Protein AF-A0A3A0FTQ7-F1 (afdb_monomer_lite)

pLDDT: mean 84.25, std 17.25, range [32.41, 97.94]

Foldseek 3Di:
DDPVVVVVVVVVVVVVVVVVVPPDDVVVVPPDPDDPPPDPPDPLEADPPCLLVFQSVLQVVLQVCCCVQFQEHEHEHEDEDDDDQQVVQAVVLVVDPDDTPFWYKYWYQYLHVLWIYIDIDPLLCQLQPPVNLCVLQIVQLSVCRVHSCSSVSNSRSSVLSSLSSLVCLLVVSGDGDPVSNVVSVLLLVLLVVLLVVCVVQDCAFALDDVSLVSNLLNCLSVVNDALPGNQADLLQSLLCVVPPDRNSLSSNQSSQSSVQPPWDWDDDDQKIWIGHPDDTPPHQIWIWGQDPSTTHTYVLVSCQQDDPPRQGLAQPPVPDRVCVVQPCVNVPHPDDDDLAADDPVPDRLVRLLVVLVPDQALVSLQVNLSNCCRRNNNLSSSLVSLVSSCVRVLQDLVSLCVSLSSCLSSVRNVVSLVSNVVVPQVCLLVNLVSCVSVVNPVSSVVSVVSNVVVVVVVVVVVVPPPDDPDD

Sequence (471 aa):
MSRRTIALAGALAGCAALLAWRAPDVATLLPRPAPPPPLAIESLVDDRDGALLVGRARIEDELRRFHRELGIAVHVVMGAGGDDPDARAAARLAETTSVADTGRALVLVDHGSRRVGFAATDAIRRAAPPAIVRDLLCDRAAPFVGEPLVGVAIASGLERLRDFLLEQAARGALALGERARSAVRDTVAGAARASAACAGAPSAAADDVESSVRAFACLLADGAATPDSDLFTDASRVHLARRPLLRFESRVRAAALEAARPWQVSVAGDRAAVGATRSVRELVPVLLVREHGAWRIDLVEMGKAFQRRGRFWKPIGAGGPYWLALGEEASRGTGAIDVTPVELWGEPLASAIERLERTETPAARARLAEILLRNAWLPGEALVRWEEALAMAPGDLGWAEAFADRAEIAGHPLLGAIALAPHGAPAMSRIASLFLAAGQIEPGIDFLRRANAWKKERSAERTALPSRPSI

Radius of gyration: 25.62 Å; chains: 1; bounding box: 61×77×80 Å

Structure (mmCIF, N/CA/C/O backbone):
data_AF-A0A3A0FTQ7-F1
#
_entry.id   AF-A0A3A0FTQ7-F1
#
loop_
_atom_site.group_PDB
_atom_site.id
_atom_site.type_symbol
_atom_site.label_atom_id
_atom_site.label_alt_id
_atom_site.label_comp_id
_atom_site.label_asym_id
_atom_site.label_entity_id
_atom_site.label_seq_id
_atom_site.pdbx_PDB_ins_code
_atom_site.Cartn_x
_atom_site.Cartn_y
_atom_site.Cartn_z
_atom_site.occupancy
_atom_site.B_iso_or_equiv
_atom_site.auth_seq_id
_atom_site.auth_comp_id
_atom_site.auth_asym_id
_atom_site.auth_atom_id
_atom_site.pdbx_PDB_model_num
ATOM 1 N N . MET A 1 1 ? 5.405 45.443 42.726 1.00 51.66 1 MET A N 1
ATOM 2 C CA . MET A 1 1 ? 6.311 44.695 41.819 1.00 51.66 1 MET A CA 1
ATOM 3 C C . MET A 1 1 ? 6.496 45.482 40.532 1.00 51.66 1 MET A C 1
ATOM 5 O O . MET A 1 1 ? 5.507 45.960 39.992 1.00 51.66 1 MET A O 1
ATOM 9 N N . SER A 1 2 ? 7.732 45.668 40.061 1.00 55.41 2 SER A N 1
ATOM 10 C CA . SER A 1 2 ? 7.983 46.443 38.836 1.00 55.41 2 SER A CA 1
ATOM 11 C C . SER A 1 2 ? 7.604 45.636 37.587 1.00 55.41 2 SER A C 1
ATOM 13 O O . SER A 1 2 ? 7.739 44.412 37.578 1.00 55.41 2 SER A O 1
ATOM 15 N N . ARG A 1 3 ? 7.193 46.308 36.501 1.00 49.84 3 ARG A N 1
ATOM 16 C CA . ARG A 1 3 ? 6.920 45.661 35.198 1.00 49.84 3 ARG A CA 1
ATOM 17 C C . ARG A 1 3 ? 8.112 44.840 34.680 1.00 49.84 3 ARG A C 1
ATOM 19 O O . ARG A 1 3 ? 7.912 43.832 34.013 1.00 49.84 3 ARG A O 1
ATOM 26 N N . ARG A 1 4 ? 9.344 45.212 35.055 1.00 51.78 4 ARG A N 1
ATOM 27 C CA . ARG A 1 4 ? 10.563 44.447 34.740 1.00 51.78 4 ARG A CA 1
ATOM 28 C C . ARG A 1 4 ? 10.631 43.112 35.484 1.00 51.78 4 ARG A C 1
ATOM 30 O O . ARG A 1 4 ? 11.102 42.135 34.922 1.00 51.78 4 ARG A O 1
ATOM 37 N N . THR A 1 5 ? 10.111 43.044 36.707 1.00 55.50 5 THR A N 1
ATOM 38 C CA . THR A 1 5 ? 10.107 41.819 37.522 1.00 55.50 5 THR A CA 1
ATOM 39 C C . THR A 1 5 ? 9.104 40.788 36.989 1.00 55.50 5 THR A C 1
ATOM 41 O O . THR A 1 5 ? 9.389 39.597 37.005 1.00 55.50 5 THR A O 1
ATOM 44 N N . ILE A 1 6 ? 7.965 41.241 36.449 1.00 58.06 6 ILE A N 1
ATOM 45 C CA . ILE A 1 6 ? 6.952 40.370 35.820 1.00 58.06 6 ILE A CA 1
ATOM 46 C C . ILE A 1 6 ? 7.449 39.845 34.464 1.00 58.06 6 ILE A C 1
ATOM 48 O O . ILE A 1 6 ? 7.307 38.660 34.180 1.00 58.06 6 ILE A O 1
ATOM 52 N N . ALA A 1 7 ? 8.100 40.694 33.660 1.00 51.12 7 ALA A N 1
ATOM 53 C CA . ALA A 1 7 ? 8.692 40.275 32.389 1.00 51.12 7 ALA A CA 1
ATOM 54 C C . ALA A 1 7 ? 9.836 39.260 32.579 1.00 51.12 7 ALA A C 1
ATOM 56 O O . ALA A 1 7 ? 9.923 38.290 31.832 1.00 51.12 7 ALA A O 1
ATOM 57 N N . LEU A 1 8 ? 10.674 39.437 33.610 1.00 55.38 8 LEU A N 1
ATOM 58 C CA . LEU A 1 8 ? 11.751 38.495 33.927 1.00 55.38 8 LEU A CA 1
ATOM 59 C C . LEU A 1 8 ? 11.207 37.150 34.439 1.00 55.38 8 LEU A C 1
ATOM 61 O O . LEU A 1 8 ? 11.707 36.101 34.044 1.00 55.38 8 LEU A O 1
ATOM 65 N N . ALA A 1 9 ? 10.155 37.167 35.265 1.00 55.88 9 ALA A N 1
ATOM 66 C CA . ALA A 1 9 ? 9.489 35.948 35.726 1.00 55.88 9 ALA A CA 1
ATOM 67 C C . ALA A 1 9 ? 8.804 35.194 34.571 1.00 55.88 9 ALA A C 1
ATOM 69 O O . ALA A 1 9 ? 8.905 33.972 34.499 1.00 55.88 9 ALA A O 1
ATOM 70 N N . GLY A 1 10 ? 8.184 35.914 33.628 1.00 53.69 10 GLY A N 1
ATOM 71 C CA . GLY A 1 10 ? 7.616 35.330 32.409 1.00 53.69 10 GLY A CA 1
ATOM 72 C C . GLY A 1 10 ? 8.677 34.724 31.484 1.00 53.69 10 GLY A C 1
ATOM 73 O O . GLY A 1 10 ? 8.492 33.618 30.984 1.00 53.69 10 GLY A O 1
ATOM 74 N N . ALA A 1 11 ? 9.820 35.396 31.314 1.00 51.75 11 ALA A N 1
ATOM 75 C CA . ALA A 1 11 ? 10.938 34.881 30.523 1.00 51.75 11 ALA A CA 1
ATOM 76 C C . ALA A 1 11 ? 11.591 33.643 31.167 1.00 51.75 11 ALA A C 1
ATOM 78 O O . ALA A 1 11 ? 11.905 32.682 30.470 1.00 51.75 11 ALA A O 1
ATOM 79 N N . LEU A 1 12 ? 11.741 33.623 32.496 1.00 54.16 12 LEU A N 1
ATOM 80 C CA . LEU A 1 12 ? 12.283 32.471 33.224 1.00 54.16 12 LEU A CA 1
ATOM 81 C C . LEU A 1 12 ? 11.318 31.275 33.223 1.00 54.16 12 LEU A C 1
ATOM 83 O O . LEU A 1 12 ? 11.765 30.145 33.034 1.00 54.16 12 LEU A O 1
ATOM 87 N N . ALA A 1 13 ? 10.007 31.510 33.346 1.00 52.41 13 ALA A N 1
ATOM 88 C CA . ALA A 1 13 ? 8.994 30.462 33.207 1.00 52.41 13 ALA A CA 1
ATOM 89 C C . ALA A 1 13 ? 8.939 29.901 31.772 1.00 52.41 13 ALA A C 1
ATOM 91 O O . ALA A 1 13 ? 8.845 28.687 31.590 1.00 52.41 13 ALA A O 1
ATOM 92 N N . GLY A 1 14 ? 9.082 30.760 30.754 1.00 42.09 14 GLY A N 1
ATOM 93 C CA . GLY A 1 14 ? 9.176 30.354 29.349 1.00 42.09 14 GLY A CA 1
ATOM 94 C C . GLY A 1 14 ? 10.427 29.523 29.043 1.00 42.09 14 GLY A C 1
ATOM 95 O O . GLY A 1 14 ? 10.329 28.484 28.393 1.00 42.09 14 GLY A O 1
ATOM 96 N N . CYS A 1 15 ? 11.593 29.916 29.569 1.00 44.22 15 CYS A N 1
ATOM 97 C CA . CYS A 1 15 ? 12.832 29.145 29.431 1.00 44.22 15 CYS A CA 1
ATOM 98 C C . CYS A 1 15 ? 12.770 27.795 30.162 1.00 44.22 15 CYS A C 1
ATOM 100 O O . CYS A 1 15 ? 13.258 26.799 29.632 1.00 44.22 15 CYS A O 1
ATOM 102 N N . ALA A 1 16 ? 12.140 27.729 31.339 1.00 41.69 16 ALA A N 1
ATOM 103 C CA . ALA A 1 16 ? 11.951 26.474 32.065 1.00 41.69 16 ALA A CA 1
ATOM 104 C C . ALA A 1 16 ? 11.000 25.513 31.326 1.00 41.69 16 ALA A C 1
ATOM 106 O O . ALA A 1 16 ? 11.285 24.319 31.248 1.00 41.69 16 ALA A O 1
ATOM 107 N N . ALA A 1 17 ? 9.926 26.023 30.711 1.00 44.00 17 ALA A N 1
ATOM 108 C CA . ALA A 1 17 ? 9.015 25.224 29.888 1.00 44.00 17 ALA A CA 1
ATOM 109 C C . ALA A 1 17 ? 9.684 24.710 28.596 1.00 44.00 17 ALA A C 1
ATOM 111 O O . ALA A 1 17 ? 9.508 23.549 28.228 1.00 44.00 17 ALA A O 1
ATOM 112 N N . LEU A 1 18 ? 10.514 25.534 27.946 1.00 38.44 18 LEU A N 1
ATOM 113 C CA . LEU A 1 18 ? 11.302 25.140 26.769 1.00 38.44 18 LEU A CA 1
ATOM 114 C C . LEU A 1 18 ? 12.390 24.105 27.096 1.00 38.44 18 LEU A C 1
ATOM 116 O O . LEU A 1 18 ? 12.653 23.220 26.283 1.00 38.44 18 LEU A O 1
ATOM 120 N N . LEU A 1 19 ? 13.002 24.182 28.280 1.00 43.94 19 LEU A N 1
ATOM 121 C CA . LEU A 1 19 ? 13.979 23.192 28.747 1.00 43.94 19 LEU A CA 1
ATOM 122 C C . LEU A 1 19 ? 13.314 21.881 29.186 1.00 43.94 19 LEU A C 1
ATOM 124 O O . LEU A 1 19 ? 13.859 20.816 28.907 1.00 43.94 19 LEU A O 1
ATOM 128 N N . ALA A 1 20 ? 12.123 21.934 29.788 1.00 47.28 20 ALA A N 1
ATOM 129 C CA . ALA A 1 20 ? 11.337 20.744 30.117 1.00 47.28 20 ALA A CA 1
ATOM 130 C C . ALA A 1 20 ? 10.828 20.010 28.862 1.00 47.28 20 ALA A C 1
ATOM 132 O O . ALA A 1 20 ? 10.776 18.785 28.852 1.00 47.28 20 ALA A O 1
ATOM 133 N N . TRP A 1 21 ? 10.527 20.739 27.780 1.00 38.69 21 TRP A N 1
ATOM 134 C CA . TRP A 1 21 ? 10.163 20.152 26.484 1.00 38.69 21 TRP A CA 1
ATOM 135 C C . TRP A 1 21 ? 11.359 19.532 25.738 1.00 38.69 21 TRP A C 1
ATOM 137 O O . TRP A 1 21 ? 11.182 18.622 24.933 1.00 38.69 21 TRP A O 1
ATOM 147 N N . ARG A 1 22 ? 12.587 19.998 26.017 1.00 35.69 22 ARG A N 1
ATOM 148 C CA . ARG A 1 22 ? 13.830 19.507 25.395 1.00 35.69 22 ARG A CA 1
ATOM 149 C C . ARG A 1 22 ? 14.608 18.480 26.209 1.00 35.69 22 ARG A C 1
ATOM 151 O O . ARG A 1 22 ? 15.625 18.011 25.705 1.00 35.69 22 ARG A O 1
ATOM 158 N N . ALA A 1 23 ? 14.189 18.133 27.423 1.00 34.16 23 ALA A N 1
ATOM 159 C CA . ALA A 1 23 ? 14.854 17.078 28.173 1.00 34.16 23 ALA A CA 1
ATOM 160 C C . ALA A 1 23 ? 14.607 15.736 27.455 1.00 34.16 23 ALA A C 1
ATOM 162 O O . ALA A 1 23 ? 13.462 15.280 27.423 1.00 34.16 23 ALA A O 1
ATOM 163 N N . PRO A 1 24 ? 15.628 15.100 26.843 1.00 37.25 24 PRO A N 1
ATOM 164 C CA . PRO A 1 24 ? 15.467 13.745 26.352 1.00 37.25 24 PRO A CA 1
ATOM 165 C C . PRO A 1 24 ? 15.115 12.869 27.549 1.00 37.25 24 PRO A C 1
ATOM 167 O O . PRO A 1 24 ? 15.768 12.932 28.592 1.00 37.25 24 PRO A O 1
ATOM 170 N N . ASP A 1 25 ? 14.055 12.087 27.394 1.00 38.94 25 ASP A N 1
ATOM 171 C CA . ASP A 1 25 ? 13.593 11.135 28.390 1.00 38.94 25 ASP A CA 1
ATOM 172 C C . ASP A 1 25 ? 14.796 10.290 28.838 1.00 38.94 25 ASP A C 1
ATOM 174 O O . ASP A 1 25 ? 15.380 9.570 28.026 1.00 38.94 25 ASP A O 1
ATOM 178 N N . VAL A 1 26 ? 15.236 10.409 30.096 1.00 37.31 26 VAL A N 1
ATOM 179 C CA . VAL A 1 26 ? 16.443 9.718 30.609 1.00 37.31 26 VAL A CA 1
ATOM 180 C C . VAL A 1 26 ? 16.287 8.190 30.495 1.00 37.31 26 VAL A C 1
ATOM 182 O O . VAL A 1 26 ? 17.273 7.457 30.443 1.00 37.31 26 VAL A O 1
ATOM 185 N N . ALA A 1 27 ? 15.054 7.706 30.300 1.00 39.41 27 ALA A N 1
ATOM 186 C CA . ALA A 1 27 ? 14.738 6.340 29.891 1.00 39.41 27 ALA A CA 1
ATOM 187 C C . ALA A 1 27 ? 15.361 5.906 28.539 1.00 39.41 27 ALA A C 1
ATOM 189 O O . ALA A 1 27 ? 15.465 4.709 28.276 1.00 39.41 27 ALA A O 1
ATOM 190 N N . THR A 1 28 ? 15.819 6.835 27.692 1.00 41.25 28 THR A N 1
ATOM 191 C CA . THR A 1 28 ? 16.521 6.550 26.421 1.00 41.25 28 THR A CA 1
ATOM 192 C C . THR A 1 28 ? 18.034 6.358 26.562 1.00 41.25 28 THR A C 1
ATOM 194 O O . THR A 1 28 ? 18.671 5.913 25.608 1.00 41.25 28 THR A O 1
ATOM 197 N N . LEU A 1 29 ? 18.611 6.632 27.740 1.00 35.19 29 LEU A N 1
ATOM 198 C CA . LEU A 1 29 ? 20.035 6.410 28.034 1.00 35.19 29 LEU A CA 1
ATOM 199 C C . LEU A 1 29 ? 20.321 5.035 28.653 1.00 35.19 29 LEU A C 1
ATOM 201 O O . LEU A 1 29 ? 21.484 4.682 28.854 1.00 35.19 29 LEU A O 1
ATOM 205 N N . LEU A 1 30 ? 19.288 4.235 28.929 1.00 35.03 30 LEU A N 1
ATOM 206 C CA . LEU A 1 30 ? 19.493 2.826 29.235 1.00 35.03 30 LEU A CA 1
ATOM 207 C C . LEU A 1 30 ? 19.969 2.117 27.958 1.00 35.03 30 LEU A C 1
ATOM 209 O O . LEU A 1 30 ? 19.349 2.297 26.904 1.00 35.03 30 LEU A O 1
ATOM 213 N N . PRO A 1 31 ? 21.042 1.306 28.017 1.00 33.66 31 PRO A N 1
ATOM 214 C CA . PRO A 1 31 ? 21.450 0.501 26.879 1.00 33.66 31 PRO A CA 1
ATOM 215 C C . PRO A 1 31 ? 20.252 -0.347 26.459 1.00 33.66 31 PRO A C 1
ATOM 217 O O . PRO A 1 31 ? 19.779 -1.197 27.218 1.00 33.66 31 PRO A O 1
ATOM 220 N N . ARG A 1 32 ? 19.725 -0.090 25.254 1.00 41.12 32 ARG A N 1
ATOM 221 C CA . ARG A 1 32 ? 18.748 -0.991 24.644 1.00 41.12 32 ARG A CA 1
ATOM 222 C C . ARG A 1 32 ? 19.375 -2.385 24.686 1.00 41.12 32 ARG A C 1
ATOM 224 O O . ARG A 1 32 ? 20.516 -2.509 24.231 1.00 41.12 32 ARG A O 1
ATOM 231 N N . PRO A 1 33 ? 18.681 -3.411 25.215 1.00 35.16 33 PRO A N 1
ATOM 232 C CA . PRO A 1 33 ? 19.172 -4.771 25.086 1.00 35.16 33 PRO A CA 1
ATOM 233 C C . PRO A 1 33 ? 19.480 -4.984 23.610 1.00 35.16 33 PRO A C 1
ATOM 235 O O . PRO A 1 33 ? 18.658 -4.630 22.754 1.00 35.16 33 PRO A O 1
ATOM 238 N N . ALA A 1 34 ? 20.699 -5.450 23.325 1.00 32.41 34 ALA A N 1
ATOM 239 C CA . ALA A 1 34 ? 21.113 -5.715 21.960 1.00 32.41 34 ALA A CA 1
ATOM 240 C C . ALA A 1 34 ? 19.995 -6.531 21.297 1.00 32.41 34 ALA A C 1
ATOM 242 O O . ALA A 1 34 ? 19.503 -7.482 21.920 1.00 32.41 34 ALA A O 1
ATOM 243 N N . PRO A 1 35 ? 19.517 -6.135 20.101 1.00 40.06 35 PRO A N 1
ATOM 244 C CA . PRO A 1 35 ? 18.541 -6.950 19.404 1.00 40.06 35 PRO A CA 1
ATOM 245 C C . PRO A 1 35 ? 19.107 -8.373 19.344 1.00 40.06 35 PRO A C 1
ATOM 247 O O . PRO A 1 35 ? 20.314 -8.516 19.117 1.00 40.06 35 PRO A O 1
ATOM 250 N N . PRO A 1 36 ? 18.289 -9.410 19.606 1.00 37.97 36 PRO A N 1
ATOM 251 C CA . PRO A 1 36 ? 18.764 -10.781 19.493 1.00 37.97 36 PRO A CA 1
ATOM 252 C C . PRO A 1 36 ? 19.462 -10.929 18.138 1.00 37.97 36 PRO A C 1
ATOM 254 O O . PRO A 1 36 ? 18.985 -10.323 17.165 1.00 37.97 36 PRO A O 1
ATOM 257 N N . PRO A 1 37 ? 20.597 -11.653 18.071 1.00 34.84 37 PRO A N 1
ATOM 258 C CA . PRO A 1 37 ? 21.301 -11.838 16.813 1.00 34.84 37 PRO A CA 1
ATOM 259 C C . PRO A 1 37 ? 20.272 -12.288 15.776 1.00 34.84 37 PRO A C 1
ATOM 261 O O . PRO A 1 37 ? 19.432 -13.137 16.105 1.00 34.84 37 PRO A O 1
ATOM 264 N N . PRO A 1 38 ? 20.247 -11.678 14.575 1.00 42.38 38 PRO A N 1
ATOM 265 C CA . PRO A 1 38 ? 19.345 -12.140 13.539 1.00 42.38 38 PRO A CA 1
ATOM 266 C C . PRO A 1 38 ? 19.601 -13.636 13.399 1.00 42.38 38 PRO A C 1
ATOM 268 O O . PRO A 1 38 ? 20.745 -14.045 13.190 1.00 42.38 38 PRO A O 1
ATOM 271 N N . LEU A 1 39 ? 18.558 -14.450 13.593 1.00 40.00 39 LEU A N 1
ATOM 272 C CA . LEU A 1 39 ? 18.627 -15.851 13.206 1.00 40.00 39 LEU A CA 1
ATOM 273 C C . LEU A 1 39 ? 19.209 -15.859 11.792 1.00 40.00 39 LEU A C 1
ATOM 275 O O . LEU A 1 39 ? 18.805 -15.037 10.962 1.00 40.00 39 LEU A O 1
ATOM 279 N N . ALA A 1 40 ? 20.208 -16.706 11.552 1.00 38.41 40 ALA A N 1
ATOM 280 C CA . ALA A 1 40 ? 20.749 -16.927 10.221 1.00 38.41 40 ALA A CA 1
ATOM 281 C C . ALA A 1 40 ? 19.652 -17.617 9.407 1.00 38.41 40 ALA A C 1
ATOM 283 O O . ALA A 1 40 ? 19.607 -18.835 9.281 1.00 38.41 40 ALA A O 1
ATOM 284 N N . ILE A 1 41 ? 18.679 -16.828 8.967 1.00 48.47 41 ILE A N 1
ATOM 285 C CA . ILE A 1 41 ? 17.629 -17.287 8.092 1.00 48.47 41 ILE A CA 1
ATOM 286 C C . ILE A 1 41 ? 18.306 -17.370 6.726 1.00 48.47 41 ILE A C 1
ATOM 288 O O . ILE A 1 41 ? 18.615 -16.334 6.132 1.00 48.47 41 ILE A O 1
ATOM 292 N N . GLU A 1 42 ? 18.603 -18.591 6.269 1.00 57.25 42 GLU A N 1
ATOM 293 C CA . GLU A 1 42 ? 18.896 -18.859 4.857 1.00 57.25 42 GLU A CA 1
ATOM 294 C C . GLU A 1 42 ? 17.938 -18.035 3.995 1.00 57.25 42 GLU A C 1
ATOM 296 O O . GLU A 1 42 ? 16.761 -17.919 4.338 1.00 57.25 42 GLU A O 1
ATOM 301 N N . SER A 1 43 ? 18.450 -17.403 2.934 1.00 63.41 43 SER A N 1
ATOM 302 C CA . SER A 1 43 ? 17.700 -16.411 2.157 1.00 63.41 43 SER A CA 1
ATOM 303 C C . SER A 1 43 ? 16.256 -16.866 1.910 1.00 63.41 43 SER A C 1
ATOM 305 O O . SER A 1 43 ? 16.012 -17.822 1.180 1.00 63.41 43 SER A O 1
ATOM 307 N N . LEU A 1 44 ? 15.284 -16.192 2.542 1.00 82.56 44 LEU A N 1
ATOM 308 C CA . LEU A 1 44 ? 13.862 -16.542 2.419 1.00 82.56 44 LEU A CA 1
ATOM 309 C C . LEU A 1 44 ? 13.297 -16.235 1.023 1.00 82.56 44 LEU A C 1
ATOM 311 O O . LEU A 1 44 ? 12.129 -16.511 0.762 1.00 82.56 44 LEU A O 1
ATOM 315 N N . VAL A 1 45 ? 14.107 -15.628 0.153 1.00 90.25 45 VAL A N 1
ATOM 316 C CA . VAL A 1 45 ? 13.772 -15.283 -1.225 1.00 90.25 45 VAL A CA 1
ATOM 317 C C . VAL A 1 45 ? 14.830 -15.892 -2.150 1.00 90.25 45 VAL A C 1
ATOM 319 O O . VAL A 1 45 ? 15.944 -15.374 -2.234 1.00 90.25 45 VAL A O 1
ATOM 322 N N . ASP A 1 46 ? 14.480 -16.972 -2.850 1.00 90.19 46 ASP A N 1
ATOM 323 C CA . ASP A 1 46 ? 15.303 -17.563 -3.918 1.00 90.19 46 ASP A CA 1
ATOM 324 C C . ASP A 1 46 ? 14.866 -16.969 -5.268 1.00 90.19 46 ASP A C 1
ATOM 326 O O . ASP A 1 46 ? 13.896 -17.418 -5.883 1.00 90.19 46 ASP A O 1
ATOM 330 N N . ASP A 1 47 ? 15.560 -15.905 -5.680 1.00 87.50 47 ASP A N 1
ATOM 331 C CA . ASP A 1 47 ? 15.314 -15.125 -6.900 1.00 87.50 47 ASP A CA 1
ATOM 332 C C . ASP A 1 47 ? 16.476 -15.283 -7.889 1.00 87.50 47 ASP A C 1
ATOM 334 O O . ASP A 1 47 ? 17.319 -14.396 -8.030 1.00 87.50 47 ASP A O 1
ATOM 338 N N . ARG A 1 48 ? 16.561 -16.454 -8.528 1.00 82.62 48 ARG A N 1
ATOM 339 C CA . ARG A 1 48 ? 17.682 -16.798 -9.426 1.00 82.62 48 ARG A CA 1
ATOM 340 C C . ARG A 1 48 ? 17.733 -15.943 -10.687 1.00 82.62 48 ARG A C 1
ATOM 342 O O . ARG A 1 48 ? 18.822 -15.645 -11.164 1.00 82.62 48 ARG A O 1
ATOM 349 N N . ASP A 1 49 ? 16.569 -15.532 -11.175 1.00 81.81 49 ASP A N 1
ATOM 350 C CA . ASP A 1 49 ? 16.428 -14.815 -12.445 1.00 81.81 49 ASP A CA 1
ATOM 351 C C . ASP A 1 49 ? 16.317 -13.290 -12.251 1.00 81.81 49 ASP A C 1
ATOM 353 O O . ASP A 1 49 ? 16.224 -12.541 -13.220 1.00 81.81 49 ASP A O 1
ATOM 357 N N . GLY A 1 50 ? 16.325 -12.810 -11.000 1.00 84.75 50 GLY A N 1
ATOM 358 C CA . GLY A 1 50 ? 16.216 -11.386 -10.668 1.00 84.75 50 GLY A CA 1
ATOM 359 C C . GLY A 1 50 ? 14.821 -10.789 -10.886 1.00 84.75 50 GLY A C 1
ATOM 360 O O . GLY A 1 50 ? 14.664 -9.568 -10.842 1.00 84.75 50 GLY A O 1
ATOM 361 N N . ALA A 1 51 ? 13.801 -11.615 -11.121 1.00 86.88 51 ALA A N 1
ATOM 362 C CA . ALA A 1 51 ? 12.438 -11.165 -11.393 1.00 86.88 51 ALA A CA 1
ATOM 363 C C . ALA A 1 51 ? 11.768 -10.526 -10.166 1.00 86.88 51 ALA A C 1
ATOM 365 O O . ALA A 1 51 ? 10.896 -9.670 -10.304 1.00 86.88 51 ALA A O 1
ATOM 366 N N . LEU A 1 52 ? 12.187 -10.905 -8.954 1.00 89.69 52 LEU A N 1
ATOM 367 C CA . LEU A 1 52 ? 11.684 -10.317 -7.709 1.00 89.69 52 LEU A CA 1
ATOM 368 C C . LEU A 1 52 ? 12.480 -9.084 -7.275 1.00 89.69 52 LEU A C 1
ATOM 370 O O . LEU A 1 52 ? 12.135 -8.486 -6.252 1.00 89.69 52 LEU A O 1
ATOM 374 N N . LEU A 1 53 ? 13.522 -8.687 -8.021 1.00 86.56 53 LEU A N 1
ATOM 375 C CA . LEU A 1 53 ? 14.405 -7.568 -7.681 1.00 86.56 53 LEU A CA 1
ATOM 376 C C . LEU A 1 53 ? 13.602 -6.321 -7.299 1.00 86.56 53 LEU A C 1
ATOM 378 O O . LEU A 1 53 ? 13.829 -5.707 -6.250 1.00 86.56 53 LEU A O 1
ATOM 382 N N . VAL A 1 54 ? 12.606 -5.986 -8.116 1.00 81.75 54 VAL A N 1
ATOM 383 C CA . VAL A 1 54 ? 11.617 -4.968 -7.787 1.00 81.75 54 VAL A CA 1
ATOM 384 C C . VAL A 1 54 ? 10.625 -5.550 -6.779 1.00 81.75 54 VAL A C 1
ATOM 386 O O . VAL A 1 54 ? 9.794 -6.400 -7.080 1.00 81.75 54 VAL A O 1
ATOM 389 N N . GLY A 1 55 ? 10.685 -5.045 -5.550 1.00 84.69 55 GLY A N 1
ATOM 390 C CA . GLY A 1 55 ? 9.807 -5.480 -4.463 1.00 84.69 55 GLY A CA 1
ATOM 391 C C . GLY A 1 55 ? 10.454 -6.465 -3.493 1.00 84.69 55 GLY A C 1
ATOM 392 O O . GLY A 1 55 ? 9.918 -6.624 -2.397 1.00 84.69 55 GLY A O 1
ATOM 393 N N . ARG A 1 56 ? 11.641 -7.016 -3.793 1.00 88.81 56 ARG A N 1
ATOM 394 C CA . ARG A 1 56 ? 12.405 -7.906 -2.896 1.00 88.81 56 ARG A CA 1
ATOM 395 C C . ARG A 1 56 ? 12.484 -7.395 -1.459 1.00 88.81 56 ARG A C 1
ATOM 397 O O . ARG A 1 56 ? 12.076 -8.087 -0.535 1.00 88.81 56 ARG A O 1
ATOM 404 N N . ALA A 1 57 ? 12.907 -6.146 -1.262 1.00 83.44 57 ALA A N 1
ATOM 405 C CA . ALA A 1 57 ? 13.020 -5.550 0.074 1.00 83.44 57 ALA A CA 1
ATOM 406 C C . ALA A 1 57 ? 11.669 -5.407 0.812 1.00 83.44 57 ALA A C 1
ATOM 408 O O . ALA A 1 57 ? 11.629 -5.282 2.042 1.00 83.44 57 ALA A O 1
ATOM 409 N N . ARG A 1 58 ? 10.548 -5.369 0.078 1.00 86.69 58 ARG A N 1
ATOM 410 C CA . ARG A 1 58 ? 9.195 -5.380 0.650 1.00 86.69 58 ARG A CA 1
ATOM 411 C C . ARG A 1 58 ? 8.763 -6.806 0.978 1.00 86.69 58 ARG A C 1
ATOM 413 O O . ARG A 1 58 ? 8.260 -7.010 2.077 1.00 86.69 58 ARG A O 1
ATOM 420 N N . ILE A 1 59 ? 9.027 -7.769 0.089 1.00 92.69 59 ILE A N 1
AT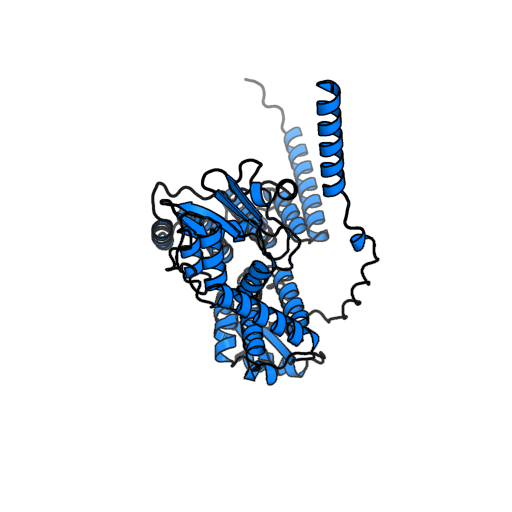OM 421 C CA . ILE A 1 59 ? 8.836 -9.200 0.358 1.00 92.69 59 ILE A CA 1
ATOM 422 C C . ILE A 1 59 ? 9.576 -9.564 1.645 1.00 92.69 59 ILE A C 1
ATOM 424 O O . ILE A 1 59 ? 8.939 -9.942 2.615 1.00 92.69 59 ILE A O 1
ATOM 428 N N . GLU A 1 60 ? 10.888 -9.342 1.719 1.00 91.06 60 GLU A N 1
ATOM 429 C CA . GLU A 1 60 ? 11.720 -9.694 2.878 1.00 91.06 60 GLU A CA 1
ATOM 430 C C . GLU A 1 60 ? 11.254 -9.052 4.197 1.00 91.06 60 GLU A C 1
ATOM 432 O O . GLU A 1 60 ? 11.434 -9.620 5.274 1.00 91.06 60 GLU A O 1
ATOM 437 N N . ASP A 1 61 ? 10.672 -7.853 4.159 1.00 88.75 61 ASP A N 1
ATOM 438 C CA . ASP A 1 61 ? 10.065 -7.236 5.345 1.00 88.75 61 ASP A CA 1
ATOM 439 C C . ASP A 1 61 ? 8.752 -7.911 5.740 1.00 88.75 61 ASP A C 1
ATOM 441 O O . ASP A 1 61 ? 8.543 -8.181 6.921 1.00 88.75 61 ASP A O 1
ATOM 445 N N . GLU A 1 62 ? 7.900 -8.253 4.774 1.00 93.06 62 GLU A N 1
ATOM 446 C CA . GLU A 1 62 ? 6.693 -9.033 5.043 1.00 93.06 62 GLU A CA 1
ATOM 447 C C . GLU A 1 62 ? 7.034 -10.441 5.553 1.00 93.06 62 GLU A C 1
ATOM 449 O O . GLU A 1 62 ? 6.461 -10.858 6.555 1.00 93.06 62 GLU A O 1
ATOM 454 N N . LEU A 1 63 ? 8.040 -11.132 5.006 1.00 93.75 63 LEU A N 1
ATOM 455 C CA . LEU A 1 63 ? 8.493 -12.432 5.529 1.00 93.75 63 LEU A CA 1
ATOM 456 C C . LEU A 1 63 ? 9.003 -12.315 6.978 1.00 93.75 63 LEU A C 1
ATOM 458 O O . LEU A 1 63 ? 8.648 -13.122 7.841 1.00 93.75 63 LEU A O 1
ATOM 462 N N . ARG A 1 64 ? 9.759 -11.254 7.297 1.00 91.69 64 ARG A N 1
ATOM 463 C CA . ARG A 1 64 ? 10.165 -10.951 8.682 1.00 91.69 64 ARG A CA 1
ATOM 464 C C . ARG A 1 64 ? 8.972 -10.644 9.586 1.00 91.69 64 ARG A C 1
ATOM 466 O O . ARG A 1 64 ? 9.017 -10.959 10.775 1.00 91.69 64 ARG A O 1
ATOM 473 N N . ARG A 1 65 ? 7.915 -10.015 9.070 1.00 92.06 65 ARG A N 1
ATOM 474 C CA . ARG A 1 65 ? 6.675 -9.762 9.819 1.00 92.06 65 ARG A CA 1
ATOM 475 C C . ARG A 1 65 ? 5.901 -11.051 10.069 1.00 92.06 65 ARG A C 1
ATOM 477 O O . ARG A 1 65 ? 5.530 -11.273 11.212 1.00 92.06 65 ARG A O 1
ATOM 484 N N . PHE A 1 66 ? 5.757 -11.933 9.081 1.00 94.50 66 PHE A N 1
ATOM 485 C CA . PHE A 1 66 ? 5.208 -13.281 9.282 1.00 94.50 66 PHE A CA 1
ATOM 486 C C . PHE A 1 66 ? 5.931 -14.021 10.408 1.00 94.50 66 PHE A C 1
ATOM 488 O O . PHE A 1 66 ? 5.295 -14.538 11.325 1.00 94.50 66 PHE A O 1
ATOM 495 N N . HIS A 1 67 ? 7.263 -14.003 10.393 1.00 92.31 67 HIS A N 1
ATOM 496 C CA . HIS A 1 67 ? 8.033 -14.662 11.437 1.00 92.31 67 HIS A CA 1
ATOM 497 C C . HIS A 1 67 ? 7.820 -14.006 12.811 1.00 92.31 67 HIS A C 1
ATOM 499 O O . HIS A 1 67 ? 7.473 -14.686 13.771 1.00 92.31 67 HIS A O 1
ATOM 505 N N . ARG A 1 68 ? 7.958 -12.677 12.917 1.00 91.25 68 ARG A N 1
ATOM 506 C CA . ARG A 1 68 ? 7.844 -11.964 14.205 1.00 91.25 68 ARG A CA 1
ATOM 507 C C . ARG A 1 68 ? 6.431 -11.941 14.793 1.00 91.25 68 ARG A C 1
ATOM 509 O O . ARG A 1 68 ? 6.298 -11.958 16.012 1.00 91.25 68 ARG A O 1
ATOM 516 N N . GLU A 1 69 ? 5.408 -11.810 13.954 1.00 92.88 69 GLU A N 1
ATOM 517 C CA . GLU A 1 69 ? 4.019 -11.578 14.377 1.00 92.88 69 GLU A CA 1
ATOM 518 C C . GLU A 1 69 ? 3.195 -12.863 14.419 1.00 92.88 69 GLU A C 1
ATOM 520 O O . GLU A 1 69 ? 2.269 -12.947 15.217 1.00 92.88 69 GLU A O 1
ATOM 525 N N . LEU A 1 70 ? 3.525 -13.861 13.593 1.00 94.31 70 LEU A N 1
ATOM 526 C CA . LEU A 1 70 ? 2.790 -15.125 13.525 1.00 94.31 70 LEU A CA 1
ATOM 527 C C . LEU A 1 70 ? 3.635 -16.340 13.919 1.00 94.31 70 LEU A C 1
ATOM 529 O O . LEU A 1 70 ? 3.069 -17.414 14.102 1.00 94.31 70 LEU A O 1
ATOM 533 N N . GLY A 1 71 ? 4.962 -16.223 14.042 1.00 92.62 71 GLY A N 1
ATOM 534 C CA . GLY A 1 71 ? 5.834 -17.390 14.230 1.00 92.62 71 GLY A CA 1
ATOM 535 C C . GLY A 1 71 ? 5.848 -18.316 13.009 1.00 92.62 71 GLY A C 1
ATOM 536 O O . GLY A 1 71 ? 6.049 -19.520 13.155 1.00 92.62 71 GLY A O 1
ATOM 537 N N . ILE A 1 72 ? 5.570 -17.777 11.815 1.00 93.12 72 ILE A N 1
ATOM 538 C CA . ILE A 1 72 ? 5.509 -18.532 10.557 1.00 93.12 72 ILE A CA 1
ATOM 539 C C . ILE A 1 72 ? 6.741 -18.211 9.710 1.00 93.12 72 ILE A C 1
ATOM 541 O O . ILE A 1 72 ? 7.017 -17.043 9.435 1.00 93.12 72 ILE A O 1
ATOM 545 N N . ALA A 1 73 ? 7.455 -19.242 9.255 1.00 93.12 73 ALA A N 1
ATOM 546 C CA . ALA A 1 73 ? 8.494 -19.088 8.238 1.00 93.12 73 ALA A CA 1
ATOM 547 C C . ALA A 1 73 ? 7.864 -19.152 6.842 1.00 93.12 73 ALA A C 1
ATOM 549 O O . ALA A 1 73 ? 7.232 -20.148 6.488 1.00 93.12 73 ALA A O 1
ATOM 550 N N . VAL A 1 74 ? 8.020 -18.091 6.054 1.00 94.56 74 VAL A N 1
ATOM 551 C CA . VAL A 1 74 ? 7.534 -18.042 4.672 1.00 94.56 74 VAL A CA 1
ATOM 552 C C . VAL A 1 74 ? 8.730 -17.931 3.739 1.00 94.56 74 VAL A C 1
ATOM 554 O O . VAL A 1 74 ? 9.571 -17.055 3.927 1.00 94.56 74 VAL A O 1
ATOM 557 N N . HIS A 1 75 ? 8.780 -18.804 2.738 1.00 94.06 75 HIS A N 1
ATOM 558 C CA . HIS A 1 75 ? 9.768 -18.773 1.665 1.00 94.06 75 HIS A CA 1
ATOM 559 C C . HIS A 1 75 ? 9.097 -18.330 0.365 1.00 94.06 75 HIS A C 1
ATOM 561 O O . HIS A 1 75 ? 7.976 -18.742 0.073 1.00 94.06 75 HIS A O 1
ATOM 567 N N . VAL A 1 76 ? 9.774 -17.503 -0.423 1.00 94.88 76 VAL A N 1
ATOM 568 C CA . VAL A 1 76 ? 9.351 -17.135 -1.777 1.00 94.88 76 VAL A CA 1
ATOM 569 C C . VAL A 1 76 ? 10.416 -17.614 -2.739 1.00 94.88 76 VAL A C 1
ATOM 571 O O . VAL A 1 76 ? 11.597 -17.337 -2.551 1.00 94.88 76 VAL A O 1
ATOM 574 N N . VAL A 1 77 ? 10.008 -18.363 -3.753 1.00 93.44 77 VAL A N 1
ATOM 575 C CA . VAL A 1 77 ? 10.944 -19.012 -4.660 1.00 93.44 77 VAL A CA 1
ATOM 576 C C . VAL A 1 77 ? 10.492 -18.844 -6.100 1.00 93.44 77 VAL A C 1
ATOM 578 O O . VAL A 1 77 ? 9.313 -19.017 -6.412 1.00 93.44 77 VAL A O 1
ATOM 581 N N . MET A 1 78 ? 11.447 -18.556 -6.977 1.00 92.00 78 MET A N 1
ATOM 582 C CA . MET A 1 78 ? 11.253 -18.595 -8.420 1.00 92.00 78 MET A CA 1
ATOM 583 C C . MET A 1 78 ? 11.349 -20.036 -8.937 1.00 92.00 78 MET A C 1
ATOM 585 O O . MET A 1 78 ? 12.243 -20.805 -8.566 1.00 92.00 78 MET A O 1
ATOM 589 N N . GLY A 1 79 ? 10.390 -20.419 -9.778 1.00 84.69 79 GLY A N 1
ATOM 590 C CA . GLY A 1 79 ? 10.303 -21.736 -10.401 1.00 84.69 79 GLY A CA 1
ATOM 591 C C . GLY A 1 79 ? 10.487 -21.679 -11.914 1.00 84.69 79 GLY A C 1
ATOM 592 O O . GLY A 1 79 ? 10.020 -20.752 -12.569 1.00 84.69 79 GLY A O 1
ATOM 593 N N . ALA A 1 80 ? 11.112 -22.719 -12.466 1.00 74.00 80 ALA A N 1
ATOM 594 C CA . ALA A 1 80 ? 11.295 -22.896 -13.902 1.00 74.00 80 ALA A CA 1
ATOM 595 C C . ALA A 1 80 ? 10.230 -23.852 -14.471 1.00 74.00 80 ALA A C 1
ATOM 597 O O . ALA A 1 80 ? 10.518 -25.028 -14.647 1.00 74.00 80 ALA A O 1
ATOM 598 N N . GLY A 1 81 ? 9.002 -23.373 -14.708 1.00 73.31 81 GLY A N 1
ATOM 599 C CA . GLY A 1 81 ? 7.972 -24.040 -15.527 1.00 73.31 81 GLY A CA 1
ATOM 600 C C . GLY A 1 81 ? 7.410 -25.376 -15.011 1.00 73.31 81 GLY A C 1
ATOM 601 O O . GLY A 1 81 ? 8.063 -26.136 -14.296 1.00 73.31 81 GLY A O 1
ATOM 602 N N . GLY A 1 82 ? 6.155 -25.680 -15.345 1.00 80.56 82 GLY A N 1
ATOM 603 C CA . GLY A 1 82 ? 5.529 -26.979 -15.069 1.00 80.56 82 GLY A CA 1
ATOM 604 C C . GLY A 1 82 ? 4.019 -26.900 -14.861 1.00 80.56 82 GLY A C 1
ATOM 605 O O . GLY A 1 82 ? 3.474 -25.822 -14.624 1.00 80.56 82 GLY A O 1
ATOM 606 N N . ASP A 1 83 ? 3.359 -28.056 -14.917 1.00 79.25 83 ASP A N 1
ATOM 607 C CA . ASP A 1 83 ? 1.895 -28.128 -15.022 1.00 79.25 83 ASP A CA 1
ATOM 608 C C . ASP A 1 83 ? 1.160 -27.722 -13.732 1.00 79.25 83 ASP A C 1
ATOM 610 O O . ASP A 1 83 ? 0.075 -27.136 -13.790 1.00 79.25 83 ASP A O 1
ATOM 614 N N . ASP A 1 84 ? 1.765 -27.962 -12.559 1.00 91.94 84 ASP A N 1
ATOM 615 C CA . ASP A 1 84 ? 1.170 -27.611 -11.266 1.00 91.94 84 ASP A CA 1
ATOM 616 C C . ASP A 1 84 ? 2.154 -26.862 -10.340 1.00 91.94 84 ASP A C 1
ATOM 618 O O . ASP A 1 84 ? 3.095 -27.453 -9.791 1.00 91.94 84 ASP A O 1
ATOM 622 N N . PRO A 1 85 ? 1.994 -25.536 -10.162 1.00 91.56 85 PRO A N 1
ATOM 623 C CA . PRO A 1 85 ? 2.806 -24.771 -9.224 1.00 91.56 85 PRO A CA 1
ATOM 624 C C . PRO A 1 85 ? 2.481 -25.075 -7.750 1.00 91.56 85 PRO A C 1
ATOM 626 O O . PRO A 1 85 ? 3.374 -24.940 -6.916 1.00 91.56 85 PRO A O 1
ATOM 629 N N . ASP A 1 86 ? 1.269 -25.530 -7.408 1.00 93.19 86 ASP A N 1
ATOM 630 C CA . ASP A 1 86 ? 0.895 -25.847 -6.021 1.00 93.19 86 ASP A CA 1
ATOM 631 C C . ASP A 1 86 ? 1.555 -27.158 -5.565 1.00 93.19 86 ASP A C 1
ATOM 633 O O . ASP A 1 86 ? 2.186 -27.205 -4.505 1.00 93.19 86 ASP A O 1
ATOM 637 N N . ALA A 1 87 ? 1.507 -28.206 -6.396 1.00 93.06 87 ALA A N 1
ATOM 638 C CA . ALA A 1 87 ? 2.186 -29.473 -6.110 1.00 93.06 87 ALA A CA 1
ATOM 639 C C . ALA A 1 87 ? 3.709 -29.301 -5.974 1.00 93.06 87 ALA A C 1
ATOM 641 O O . ALA A 1 87 ? 4.325 -29.855 -5.060 1.00 93.06 87 ALA A O 1
ATOM 642 N N . ARG A 1 88 ? 4.325 -28.478 -6.834 1.00 92.62 88 ARG A N 1
ATOM 643 C CA . ARG A 1 88 ? 5.758 -28.154 -6.729 1.00 92.62 88 ARG A CA 1
ATOM 644 C C . ARG A 1 88 ? 6.078 -27.339 -5.483 1.00 92.62 88 ARG A C 1
ATOM 646 O O . ARG A 1 88 ? 7.100 -27.596 -4.845 1.00 92.62 88 ARG A O 1
ATOM 653 N N . ALA A 1 89 ? 5.218 -26.388 -5.117 1.00 92.56 89 ALA A N 1
ATOM 654 C CA . ALA A 1 89 ? 5.389 -25.647 -3.877 1.00 92.56 89 ALA A CA 1
ATOM 655 C C . ALA A 1 89 ? 5.340 -26.587 -2.661 1.00 92.56 89 ALA A C 1
ATOM 657 O O . ALA A 1 89 ? 6.151 -26.451 -1.745 1.00 92.56 89 ALA A O 1
ATOM 658 N N . ALA A 1 90 ? 4.443 -27.578 -2.676 1.00 92.62 90 ALA A N 1
ATOM 659 C CA . ALA A 1 90 ? 4.319 -28.574 -1.616 1.00 92.62 90 ALA A CA 1
ATOM 660 C C . ALA A 1 90 ? 5.547 -29.490 -1.527 1.00 92.62 90 ALA A C 1
ATOM 662 O O . ALA A 1 90 ? 6.058 -29.705 -0.427 1.00 92.62 90 ALA A O 1
ATOM 663 N N . ALA A 1 91 ? 6.058 -29.966 -2.667 1.00 91.19 91 ALA A N 1
ATOM 664 C CA . ALA A 1 91 ? 7.281 -30.764 -2.721 1.00 91.19 91 ALA A CA 1
ATOM 665 C C . ALA A 1 91 ? 8.481 -30.000 -2.130 1.00 91.19 91 ALA A C 1
ATOM 667 O O . ALA A 1 91 ? 9.140 -30.498 -1.220 1.00 91.19 91 ALA A O 1
ATOM 668 N N . ARG A 1 92 ? 8.696 -28.741 -2.540 1.00 90.25 92 ARG A N 1
ATOM 669 C CA . ARG A 1 92 ? 9.784 -27.909 -1.990 1.00 90.25 92 ARG A CA 1
ATOM 670 C C . ARG A 1 92 ? 9.600 -27.561 -0.515 1.00 90.25 92 ARG A C 1
ATOM 672 O O . ARG A 1 92 ? 10.570 -27.487 0.238 1.00 90.25 92 ARG A O 1
ATOM 679 N N . LEU A 1 93 ? 8.361 -27.359 -0.069 1.00 90.38 93 LEU A N 1
ATOM 680 C CA . LEU A 1 93 ? 8.083 -27.114 1.344 1.00 90.38 93 LEU A CA 1
ATOM 681 C C . LEU A 1 93 ? 8.432 -28.334 2.214 1.00 90.38 93 LEU A C 1
ATOM 683 O O . LEU A 1 93 ? 8.845 -28.158 3.363 1.00 90.38 93 LEU A O 1
ATOM 687 N N . ALA A 1 94 ? 8.277 -29.552 1.686 1.00 87.75 94 ALA A N 1
ATOM 688 C CA . ALA A 1 94 ? 8.658 -30.785 2.375 1.00 87.75 94 ALA A CA 1
ATOM 689 C C . ALA A 1 94 ? 10.184 -30.920 2.534 1.00 87.75 94 ALA A C 1
ATOM 691 O O . ALA A 1 94 ? 10.642 -31.431 3.552 1.00 87.75 94 ALA A O 1
ATOM 692 N N . GLU A 1 95 ? 10.958 -30.405 1.576 1.00 85.81 95 GLU A N 1
ATOM 693 C CA . GLU A 1 95 ? 12.430 -30.383 1.606 1.00 85.81 95 GLU A CA 1
ATOM 694 C C . GLU A 1 95 ? 13.001 -29.297 2.531 1.00 85.81 95 GLU A C 1
ATOM 696 O O . GLU A 1 95 ? 14.141 -29.382 2.983 1.00 85.81 95 GLU A O 1
ATOM 701 N N . THR A 1 96 ? 12.211 -28.267 2.841 1.00 79.81 96 THR A N 1
ATOM 702 C CA . THR A 1 96 ? 12.642 -27.171 3.714 1.00 79.81 96 THR A CA 1
ATOM 703 C C . THR A 1 96 ? 12.767 -27.671 5.159 1.00 79.81 96 THR A C 1
ATOM 705 O O . THR A 1 96 ? 11.829 -28.257 5.701 1.00 79.81 96 THR A O 1
ATOM 708 N N . THR A 1 97 ? 13.891 -27.406 5.831 1.00 71.50 97 THR A N 1
ATOM 709 C CA . THR A 1 97 ? 14.183 -27.867 7.210 1.00 71.50 97 THR A CA 1
ATOM 710 C C . THR A 1 97 ? 13.958 -26.802 8.289 1.00 71.50 97 THR A C 1
ATOM 712 O O . THR A 1 97 ? 14.164 -27.072 9.469 1.00 71.50 97 THR A O 1
ATOM 715 N N . SER A 1 98 ? 13.491 -25.606 7.910 1.00 68.88 98 SER A N 1
ATOM 716 C CA . SER A 1 98 ? 13.261 -24.488 8.834 1.00 68.88 98 SER A CA 1
ATOM 717 C C . SER A 1 98 ? 12.392 -24.888 10.034 1.00 68.88 98 SER A C 1
ATOM 719 O O . SER A 1 98 ? 11.379 -25.576 9.870 1.00 68.88 98 SER A O 1
ATOM 721 N N . VAL A 1 99 ? 12.787 -24.442 11.230 1.00 69.88 99 VAL A N 1
ATOM 722 C CA . VAL A 1 99 ? 12.032 -24.587 12.482 1.00 69.88 99 VAL A CA 1
ATOM 723 C C . VAL A 1 99 ? 11.244 -23.299 12.710 1.00 69.88 99 VAL A C 1
ATOM 725 O O . VAL A 1 99 ? 11.822 -22.216 12.779 1.00 69.88 99 VAL A O 1
ATOM 728 N N . ALA A 1 100 ? 9.921 -23.409 12.818 1.00 76.56 100 ALA A N 1
ATOM 729 C CA . ALA A 1 100 ? 9.028 -22.282 13.068 1.00 76.56 100 ALA A CA 1
ATOM 730 C C . ALA A 1 100 ? 7.928 -22.692 14.051 1.00 76.56 100 ALA A C 1
ATOM 732 O O . ALA A 1 100 ? 7.347 -23.767 13.902 1.00 76.56 100 ALA A O 1
ATOM 733 N N . ASP A 1 101 ? 7.640 -21.826 15.025 1.00 77.88 101 ASP A N 1
ATOM 734 C CA . ASP A 1 101 ? 6.744 -22.118 16.153 1.00 77.88 101 ASP A CA 1
ATOM 735 C C . ASP A 1 101 ? 5.323 -22.497 15.715 1.00 77.88 101 ASP A C 1
ATOM 737 O O . ASP A 1 101 ? 4.700 -23.383 16.298 1.00 77.88 101 ASP A O 1
ATOM 741 N N . THR A 1 102 ? 4.804 -21.820 14.688 1.00 85.69 102 THR A N 1
ATOM 742 C CA . THR A 1 102 ? 3.415 -21.983 14.230 1.00 85.69 102 THR A CA 1
ATOM 743 C C . THR A 1 102 ? 3.322 -22.841 12.972 1.00 85.69 102 THR A C 1
ATOM 745 O O . THR A 1 102 ? 2.378 -23.614 12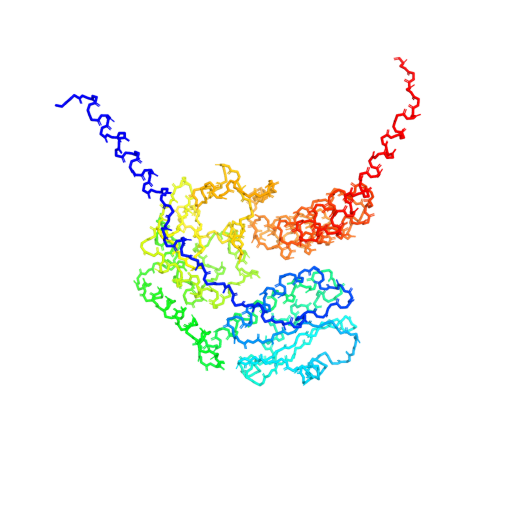.794 1.00 85.69 102 THR A O 1
ATOM 748 N N . GLY A 1 103 ? 4.274 -22.694 12.052 1.00 91.06 103 GLY A N 1
ATOM 749 C CA . GLY A 1 103 ? 4.227 -23.392 10.777 1.00 91.06 103 GLY A CA 1
ATOM 750 C C . GLY A 1 103 ? 5.087 -22.759 9.697 1.00 91.06 103 GLY A C 1
ATOM 751 O O . GLY A 1 103 ? 5.835 -21.810 9.931 1.00 91.06 103 GLY A O 1
ATOM 752 N N . ARG A 1 104 ? 4.971 -23.310 8.490 1.00 93.44 104 ARG A N 1
ATOM 753 C CA . ARG A 1 104 ? 5.792 -22.923 7.342 1.00 93.44 104 ARG A CA 1
ATOM 754 C C . ARG A 1 104 ? 4.933 -22.789 6.103 1.00 93.44 104 ARG A C 1
ATOM 756 O O . ARG A 1 104 ? 3.979 -23.550 5.941 1.00 93.44 104 ARG A O 1
ATOM 763 N N . ALA A 1 105 ? 5.298 -21.864 5.232 1.00 95.44 105 ALA A N 1
ATOM 764 C CA . ALA A 1 105 ? 4.678 -21.699 3.931 1.00 95.44 105 ALA A CA 1
ATOM 765 C C . ALA A 1 105 ? 5.724 -21.430 2.849 1.00 95.44 105 ALA A C 1
ATOM 767 O O . ALA A 1 105 ? 6.812 -20.923 3.123 1.00 95.44 105 ALA A O 1
ATOM 768 N N . LEU A 1 106 ? 5.371 -21.760 1.614 1.00 96.00 106 LEU A N 1
ATOM 769 C CA . LEU A 1 106 ? 6.165 -21.497 0.431 1.00 96.00 106 LEU A CA 1
ATOM 770 C C . LEU A 1 106 ? 5.270 -20.905 -0.655 1.00 96.00 106 LEU A C 1
ATOM 772 O O . LEU A 1 106 ? 4.207 -21.444 -0.962 1.00 96.00 106 LEU A O 1
ATOM 776 N N . VAL A 1 107 ? 5.733 -19.804 -1.235 1.00 97.00 107 VAL A N 1
ATOM 777 C CA . VAL A 1 107 ? 5.170 -19.170 -2.424 1.00 97.00 107 VAL A CA 1
ATOM 778 C C . VAL A 1 107 ? 6.083 -19.504 -3.595 1.00 97.00 107 VAL A C 1
ATOM 780 O O . VAL A 1 107 ? 7.266 -19.165 -3.568 1.00 97.00 107 VAL A O 1
ATOM 783 N N . LEU A 1 108 ? 5.545 -20.165 -4.615 1.00 95.56 108 LEU A N 1
ATOM 784 C CA . LEU A 1 108 ? 6.262 -20.459 -5.851 1.00 95.56 108 LEU A CA 1
ATOM 785 C C . LEU A 1 108 ? 5.775 -19.508 -6.939 1.00 95.56 108 LEU A C 1
ATOM 787 O O . LEU A 1 108 ? 4.610 -19.561 -7.323 1.00 95.56 108 LEU A O 1
ATOM 791 N N . VAL A 1 109 ? 6.657 -18.667 -7.460 1.00 95.38 109 VAL A N 1
ATOM 792 C CA . VAL A 1 109 ? 6.363 -17.820 -8.619 1.00 95.38 109 VAL A CA 1
ATOM 793 C C . VAL A 1 109 ? 6.891 -18.534 -9.855 1.00 95.38 109 VAL A C 1
ATOM 795 O O . VAL A 1 109 ? 8.101 -18.685 -10.020 1.00 95.38 109 VAL A O 1
ATOM 798 N N . ASP A 1 110 ? 5.989 -19.019 -10.704 1.00 93.25 110 ASP A N 1
ATOM 799 C CA . ASP A 1 110 ? 6.356 -19.769 -11.900 1.00 93.25 110 ASP A CA 1
ATOM 800 C C . ASP A 1 110 ? 6.171 -18.936 -13.169 1.00 93.25 110 ASP A C 1
ATOM 802 O O . ASP A 1 110 ? 5.051 -18.755 -13.657 1.00 93.25 110 ASP A O 1
ATOM 806 N N . HIS A 1 111 ? 7.292 -18.496 -13.743 1.00 88.31 111 HIS A N 1
ATOM 807 C CA . HIS A 1 111 ? 7.302 -17.768 -15.011 1.00 88.31 111 HIS A CA 1
ATOM 808 C C . HIS A 1 111 ? 6.756 -18.587 -16.178 1.00 88.31 111 HIS A C 1
ATOM 810 O O . HIS A 1 111 ? 6.057 -18.030 -17.021 1.00 88.31 111 HIS A O 1
ATOM 816 N N . GLY A 1 112 ? 7.043 -19.891 -16.228 1.00 87.62 112 GLY A N 1
ATOM 817 C CA . GLY A 1 112 ? 6.691 -20.726 -17.375 1.00 87.62 112 GLY A CA 1
ATOM 818 C C . GLY A 1 112 ? 5.181 -20.883 -17.535 1.00 87.62 112 GLY A C 1
ATOM 819 O O . GLY A 1 112 ? 4.663 -20.768 -18.641 1.00 87.62 112 GLY A O 1
ATOM 820 N N . SER A 1 113 ? 4.465 -21.087 -16.426 1.00 90.38 113 SER A N 1
ATOM 821 C CA . SER A 1 113 ? 2.999 -21.184 -16.433 1.00 90.38 113 SER A CA 1
ATOM 822 C C . SER A 1 113 ? 2.280 -19.853 -16.188 1.00 90.38 113 SER A C 1
ATOM 824 O O . SER A 1 113 ? 1.053 -19.826 -16.229 1.00 90.38 113 SER A O 1
ATOM 826 N N . ARG A 1 114 ? 3.012 -18.756 -15.932 1.00 92.25 114 ARG A N 1
ATOM 827 C CA . ARG A 1 114 ? 2.478 -17.456 -15.472 1.00 92.25 114 ARG A CA 1
ATOM 828 C C . ARG A 1 114 ? 1.529 -17.586 -14.275 1.00 92.25 114 ARG A C 1
ATOM 830 O O . ARG A 1 114 ? 0.484 -16.941 -14.206 1.00 92.25 114 ARG A O 1
ATOM 837 N N . AR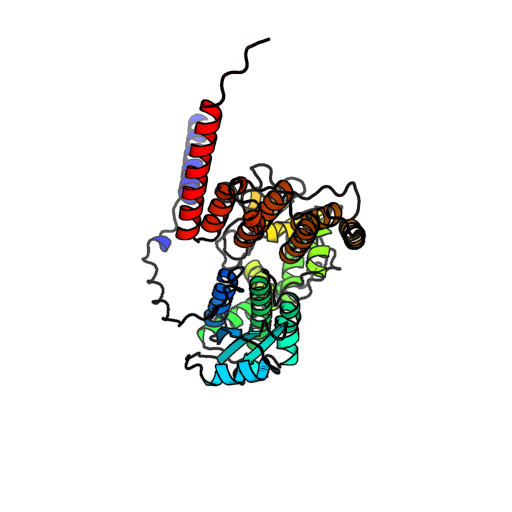G A 1 115 ? 1.874 -18.455 -13.325 1.00 94.38 115 ARG A N 1
ATOM 838 C CA . ARG A 1 115 ? 1.052 -18.748 -12.143 1.00 94.38 115 ARG A CA 1
ATOM 839 C C . ARG A 1 115 ? 1.863 -18.626 -10.866 1.00 94.38 115 ARG A C 1
ATOM 841 O O . ARG A 1 115 ? 3.085 -18.748 -10.856 1.00 94.38 115 ARG A O 1
ATOM 848 N N . VAL A 1 116 ? 1.144 -18.422 -9.770 1.00 96.00 116 VAL A N 1
ATOM 849 C CA . VAL A 1 116 ? 1.700 -18.423 -8.420 1.00 96.00 116 VAL A CA 1
ATOM 850 C C . VAL A 1 116 ? 1.115 -19.608 -7.665 1.00 96.00 116 VAL A C 1
ATOM 852 O O . VAL A 1 116 ? -0.104 -19.731 -7.548 1.00 96.00 116 VAL A O 1
ATOM 855 N N . GLY A 1 117 ? 1.986 -20.493 -7.195 1.00 95.75 117 GLY A N 1
ATOM 856 C CA . GLY A 1 117 ? 1.636 -21.624 -6.346 1.00 95.75 117 GLY A CA 1
ATOM 857 C C . GLY A 1 117 ? 1.842 -21.303 -4.873 1.00 95.75 117 GLY A C 1
ATOM 858 O O . GLY A 1 117 ? 2.695 -20.484 -4.514 1.00 95.75 117 GLY A O 1
ATOM 859 N N . PHE A 1 118 ? 1.083 -21.970 -4.012 1.00 96.88 118 PHE A N 1
ATOM 860 C CA . PHE A 1 118 ? 1.219 -21.837 -2.570 1.00 96.88 118 PHE A CA 1
ATOM 861 C C . PHE A 1 118 ? 1.108 -23.185 -1.868 1.00 96.88 118 PHE A C 1
ATOM 863 O O . PHE A 1 118 ? 0.164 -23.946 -2.071 1.00 96.88 118 PHE A O 1
ATOM 870 N N . ALA A 1 119 ? 2.034 -23.436 -0.950 1.00 96.31 119 ALA A N 1
ATOM 871 C CA . ALA A 1 119 ? 1.954 -24.554 -0.027 1.00 96.31 119 ALA A CA 1
ATOM 872 C C . ALA A 1 119 ? 2.182 -24.079 1.402 1.00 96.31 119 ALA A C 1
ATOM 874 O O . ALA A 1 119 ? 2.969 -23.169 1.650 1.00 96.31 119 ALA A O 1
ATOM 875 N N . ALA A 1 120 ? 1.520 -24.721 2.360 1.00 96.12 120 ALA A N 1
ATOM 876 C CA . ALA A 1 120 ? 1.741 -24.455 3.772 1.00 96.12 120 ALA A CA 1
ATOM 877 C C . ALA A 1 120 ? 1.493 -25.694 4.631 1.00 96.12 120 ALA A C 1
ATOM 879 O O . ALA A 1 120 ? 0.838 -26.647 4.203 1.00 96.12 120 ALA A O 1
ATOM 880 N N . THR A 1 121 ? 2.000 -25.664 5.861 1.00 94.62 121 THR A N 1
ATOM 881 C CA . THR A 1 121 ? 1.734 -26.695 6.869 1.00 94.62 121 THR A CA 1
ATOM 882 C C . THR A 1 121 ? 0.256 -26.729 7.268 1.00 94.62 121 THR A C 1
ATOM 884 O O . THR A 1 121 ? -0.487 -25.758 7.093 1.00 94.62 121 THR A O 1
ATOM 887 N N . ASP A 1 122 ? -0.183 -27.849 7.846 1.00 93.75 122 ASP A N 1
ATOM 888 C CA . ASP A 1 122 ? -1.599 -28.093 8.151 1.00 93.75 122 ASP A CA 1
ATOM 889 C C . ASP A 1 122 ? -2.238 -27.035 9.057 1.00 93.75 122 ASP A C 1
ATOM 891 O O . ASP A 1 122 ? -3.405 -26.698 8.871 1.00 93.75 122 ASP A O 1
ATOM 895 N N . ALA A 1 123 ? -1.491 -26.478 10.017 1.00 93.31 123 ALA A N 1
ATOM 896 C CA . ALA A 1 123 ? -1.994 -25.410 10.882 1.00 93.31 123 ALA A CA 1
ATOM 897 C C . ALA A 1 123 ? -2.433 -24.179 10.070 1.00 93.31 123 ALA A C 1
ATOM 899 O O . ALA A 1 123 ? -3.533 -23.662 10.268 1.00 93.31 123 ALA A O 1
ATOM 900 N N . ILE A 1 124 ? -1.607 -23.763 9.106 1.00 95.56 124 ILE A N 1
ATOM 901 C CA . ILE A 1 124 ? -1.888 -22.624 8.229 1.00 95.56 124 ILE A CA 1
ATOM 902 C C . ILE A 1 124 ? -2.998 -22.984 7.243 1.00 95.56 124 ILE A C 1
ATOM 904 O O . ILE A 1 124 ? -3.916 -22.195 7.075 1.00 95.56 124 ILE A O 1
ATOM 908 N N . ARG A 1 125 ? -2.973 -24.183 6.645 1.00 95.56 125 ARG A N 1
ATOM 909 C CA . ARG A 1 125 ? -4.020 -24.640 5.710 1.00 95.56 125 ARG A CA 1
ATOM 910 C C . ARG A 1 125 ? -5.410 -24.707 6.341 1.00 95.56 125 ARG A C 1
ATOM 912 O O . ARG A 1 125 ? -6.395 -24.442 5.660 1.00 95.56 125 ARG A O 1
ATOM 919 N N . ARG A 1 126 ? -5.502 -25.077 7.624 1.00 95.56 126 ARG A N 1
ATOM 920 C CA . ARG A 1 126 ? -6.773 -25.067 8.365 1.00 95.56 126 ARG A CA 1
ATOM 921 C C . ARG A 1 126 ? -7.273 -23.646 8.611 1.00 95.56 126 ARG A C 1
ATOM 923 O O . ARG A 1 126 ? -8.462 -23.400 8.454 1.00 95.56 126 ARG A O 1
ATOM 930 N N . ALA A 1 127 ? -6.378 -22.726 8.971 1.00 96.31 127 ALA A N 1
ATOM 931 C CA . ALA A 1 127 ? -6.733 -21.328 9.203 1.00 96.31 127 ALA A CA 1
ATOM 932 C C . ALA A 1 127 ? -7.055 -20.578 7.896 1.00 96.31 127 ALA A C 1
ATOM 934 O O . ALA A 1 127 ? -7.996 -19.792 7.848 1.00 96.31 127 ALA A O 1
ATOM 935 N N . ALA A 1 128 ? -6.299 -20.838 6.830 1.00 96.50 128 ALA A N 1
ATOM 936 C CA . ALA A 1 128 ? -6.444 -20.252 5.504 1.00 96.50 128 ALA A CA 1
ATOM 937 C C . ALA A 1 128 ? -6.571 -21.363 4.448 1.00 96.50 128 ALA A C 1
ATOM 939 O O . ALA A 1 128 ? -5.561 -21.841 3.920 1.00 96.50 128 ALA A O 1
ATOM 940 N N . PRO A 1 129 ? -7.811 -21.782 4.129 1.00 95.31 129 PRO A N 1
ATOM 941 C CA . PRO A 1 129 ? -8.059 -22.772 3.090 1.00 95.31 129 PRO A CA 1
ATOM 942 C C . PRO A 1 129 ? -7.469 -22.345 1.734 1.00 95.31 129 PRO A C 1
ATOM 944 O O . PRO A 1 129 ? -7.422 -21.145 1.448 1.00 95.31 129 PRO A O 1
ATOM 947 N N . PRO A 1 130 ? -7.091 -23.293 0.854 1.00 93.81 130 PRO A N 1
ATOM 948 C CA . PRO A 1 130 ? -6.422 -22.984 -0.415 1.00 93.81 130 PRO A CA 1
ATOM 949 C C . PRO A 1 130 ? -7.139 -21.945 -1.286 1.00 93.81 130 PRO A C 1
ATOM 951 O O . PRO A 1 130 ? -6.485 -21.077 -1.852 1.00 93.81 130 PRO A O 1
ATOM 954 N N . ALA A 1 131 ? -8.475 -21.978 -1.349 1.00 94.88 131 ALA A N 1
ATOM 955 C CA . ALA A 1 131 ? -9.260 -21.004 -2.111 1.00 94.88 131 ALA A CA 1
ATOM 956 C C . ALA A 1 131 ? -9.080 -19.560 -1.603 1.00 94.88 131 ALA A C 1
ATOM 958 O O . ALA A 1 131 ? -8.986 -18.633 -2.400 1.00 94.88 131 ALA A O 1
ATOM 959 N N . ILE A 1 132 ? -8.973 -19.374 -0.282 1.00 96.50 132 ILE A N 1
ATOM 960 C CA . ILE A 1 132 ? -8.742 -18.058 0.323 1.00 96.50 132 ILE A CA 1
ATOM 961 C C . ILE A 1 132 ? -7.321 -17.580 0.039 1.00 96.50 132 ILE A C 1
ATOM 963 O O . ILE A 1 132 ? -7.124 -16.428 -0.331 1.00 96.50 132 ILE A O 1
ATOM 967 N N . VAL A 1 133 ? -6.319 -18.453 0.183 1.00 96.12 133 VAL A N 1
ATOM 968 C CA . VAL A 1 133 ? -4.933 -18.071 -0.132 1.00 96.12 133 VAL A CA 1
ATOM 969 C C . VAL A 1 133 ? -4.797 -17.698 -1.606 1.00 96.12 133 VAL A C 1
ATOM 971 O O . VAL A 1 133 ? -4.128 -16.718 -1.937 1.00 96.12 133 VAL A O 1
ATOM 974 N N . ARG A 1 134 ? -5.478 -18.441 -2.480 1.00 95.44 134 ARG A N 1
ATOM 975 C CA . ARG A 1 134 ? -5.498 -18.175 -3.910 1.00 95.44 134 ARG A CA 1
ATOM 976 C C . ARG A 1 134 ? -6.069 -16.789 -4.227 1.00 95.44 134 ARG A C 1
ATOM 978 O O . ARG A 1 134 ? -5.380 -16.025 -4.892 1.00 95.44 134 ARG A O 1
ATOM 985 N N . ASP A 1 135 ? -7.227 -16.427 -3.676 1.00 94.75 135 ASP A N 1
ATOM 986 C CA . ASP A 1 135 ? -7.811 -15.082 -3.842 1.00 94.75 135 ASP A CA 1
ATOM 987 C C . ASP A 1 135 ? -6.914 -13.968 -3.265 1.00 94.75 135 ASP A C 1
ATOM 989 O O . ASP A 1 135 ? -6.688 -12.923 -3.884 1.00 94.75 135 ASP A O 1
ATOM 993 N N . LEU A 1 136 ? -6.363 -14.176 -2.065 1.00 94.50 136 LEU A N 1
ATOM 994 C CA . LEU A 1 136 ? -5.608 -13.133 -1.373 1.00 94.50 136 LEU A CA 1
ATOM 995 C C . LEU A 1 136 ? -4.233 -12.865 -1.991 1.00 94.50 136 LEU A C 1
ATOM 997 O O . LEU A 1 136 ? -3.787 -11.713 -1.957 1.00 94.50 136 LEU A O 1
ATOM 1001 N N . LEU A 1 137 ? -3.579 -13.900 -2.527 1.00 95.88 137 LEU A N 1
ATOM 1002 C CA . LEU A 1 137 ? -2.196 -13.861 -3.001 1.00 95.88 137 LEU A CA 1
ATOM 1003 C C . LEU A 1 137 ? -2.061 -14.293 -4.465 1.00 95.88 137 LEU A C 1
ATOM 1005 O O . LEU A 1 137 ? -1.585 -13.501 -5.276 1.00 95.88 137 LEU A O 1
ATOM 1009 N N . CYS A 1 138 ? -2.432 -15.529 -4.805 1.00 95.06 138 CYS A N 1
ATOM 1010 C CA . CYS A 1 138 ? -2.049 -16.120 -6.089 1.00 95.06 138 CYS A CA 1
ATOM 1011 C C . CYS A 1 138 ? -2.719 -15.439 -7.286 1.00 95.06 138 CYS A C 1
ATOM 1013 O O . CYS A 1 138 ? -2.019 -14.984 -8.188 1.00 95.06 138 CYS A O 1
ATOM 1015 N N . ASP A 1 139 ? -4.046 -15.318 -7.281 1.00 94.56 139 ASP A N 1
ATOM 1016 C CA . ASP A 1 139 ? -4.813 -14.765 -8.404 1.00 94.56 139 ASP A CA 1
ATOM 1017 C C . ASP A 1 139 ? -4.538 -13.268 -8.588 1.00 94.56 139 ASP A C 1
ATOM 1019 O O . ASP A 1 139 ? -4.589 -12.750 -9.700 1.00 94.56 139 ASP A O 1
ATOM 1023 N N . ARG A 1 140 ? -4.167 -12.571 -7.508 1.00 91.31 140 ARG A N 1
ATOM 1024 C CA . ARG A 1 140 ? -3.758 -11.161 -7.559 1.00 91.31 140 ARG A CA 1
ATOM 1025 C C . ARG A 1 140 ? -2.347 -10.954 -8.089 1.00 91.31 140 ARG A C 1
ATOM 1027 O O . ARG A 1 140 ? -2.087 -9.924 -8.702 1.00 91.31 140 ARG A O 1
ATOM 1034 N N . ALA A 1 141 ? -1.434 -11.885 -7.829 1.00 93.81 141 ALA A N 1
ATOM 1035 C CA . ALA A 1 141 ? -0.054 -11.790 -8.292 1.00 93.81 141 ALA A CA 1
ATOM 1036 C C . ALA A 1 141 ? 0.145 -12.385 -9.694 1.00 93.81 141 ALA A C 1
ATOM 1038 O O . ALA A 1 141 ? 1.032 -11.932 -10.413 1.00 93.81 141 ALA A O 1
ATOM 1039 N N . ALA A 1 142 ? -0.688 -13.348 -10.105 1.00 93.56 142 ALA A N 1
ATOM 1040 C CA . ALA A 1 142 ? -0.591 -14.034 -11.394 1.00 93.56 142 ALA A CA 1
ATOM 1041 C C . ALA A 1 142 ? -0.527 -13.092 -12.617 1.00 93.56 142 ALA A C 1
ATOM 1043 O O . ALA A 1 142 ? 0.355 -13.304 -13.451 1.00 93.56 142 ALA A O 1
ATOM 1044 N N . PRO A 1 143 ? -1.340 -12.016 -12.723 1.00 91.75 143 PRO A N 1
ATOM 1045 C CA . PRO A 1 143 ? -1.269 -11.086 -13.854 1.00 91.75 143 PRO A CA 1
ATOM 1046 C C . PRO A 1 143 ? 0.091 -10.398 -14.005 1.00 91.75 143 PRO A C 1
ATOM 1048 O O . PRO A 1 143 ? 0.453 -9.992 -15.102 1.00 91.75 143 PRO A O 1
ATOM 1051 N N . PHE A 1 144 ? 0.849 -10.291 -12.912 1.00 91.06 144 PHE A N 1
ATOM 1052 C CA . PHE A 1 144 ? 2.161 -9.656 -12.896 1.00 91.06 144 PHE A CA 1
ATOM 1053 C C . PHE A 1 144 ? 3.297 -10.647 -13.137 1.00 91.06 144 PHE A C 1
ATOM 1055 O O . PHE A 1 144 ? 4.439 -10.224 -13.257 1.00 91.06 144 PHE A O 1
ATOM 1062 N N . VAL A 1 145 ? 3.041 -11.957 -13.213 1.00 91.75 145 VAL A N 1
ATOM 1063 C CA . VAL A 1 145 ? 4.105 -12.933 -13.475 1.00 91.75 145 VAL A CA 1
ATOM 1064 C C . VAL A 1 145 ? 4.641 -12.727 -14.893 1.00 91.75 145 VAL A C 1
ATOM 1066 O O . VAL A 1 145 ? 3.902 -12.857 -15.873 1.00 91.75 145 VAL A O 1
ATOM 1069 N N . GLY A 1 146 ? 5.936 -12.413 -14.982 1.00 86.88 146 GLY A N 1
ATOM 1070 C CA . GLY A 1 146 ? 6.596 -11.962 -16.214 1.00 86.88 146 GLY A CA 1
ATOM 1071 C C . GLY A 1 146 ? 6.885 -10.461 -16.246 1.00 86.88 146 GLY A C 1
ATOM 1072 O O . GLY A 1 146 ? 7.738 -10.041 -17.017 1.00 86.88 146 GLY A O 1
ATOM 1073 N N . GLU A 1 147 ? 6.241 -9.682 -15.380 1.00 87.50 147 GLU A N 1
ATOM 1074 C CA . GLU A 1 147 ? 6.373 -8.229 -15.325 1.00 87.50 147 GLU A CA 1
ATOM 1075 C C . GLU A 1 147 ? 7.329 -7.796 -14.200 1.00 87.50 147 GLU A C 1
ATOM 1077 O O . GLU A 1 147 ? 7.403 -8.467 -13.161 1.00 87.50 147 GLU A O 1
ATOM 1082 N N . PRO A 1 148 ? 7.995 -6.629 -14.320 1.00 84.31 148 PRO A N 1
ATOM 1083 C CA . PRO A 1 148 ? 8.829 -6.072 -13.252 1.00 84.31 148 PRO A CA 1
ATOM 1084 C C . PRO A 1 148 ? 8.085 -5.897 -11.919 1.00 84.31 148 PRO A C 1
ATOM 1086 O O . PRO A 1 148 ? 8.697 -5.886 -10.859 1.00 84.31 148 PRO A O 1
ATOM 1089 N N . LEU A 1 149 ? 6.757 -5.778 -11.933 1.00 87.25 149 LEU A N 1
ATOM 1090 C CA . LEU A 1 149 ? 5.944 -5.564 -10.734 1.00 87.25 149 LEU A CA 1
ATOM 1091 C C . LEU A 1 149 ? 5.610 -6.834 -9.934 1.00 87.25 149 LEU A C 1
ATOM 1093 O O . LEU A 1 149 ? 5.017 -6.714 -8.855 1.00 87.25 149 LEU A O 1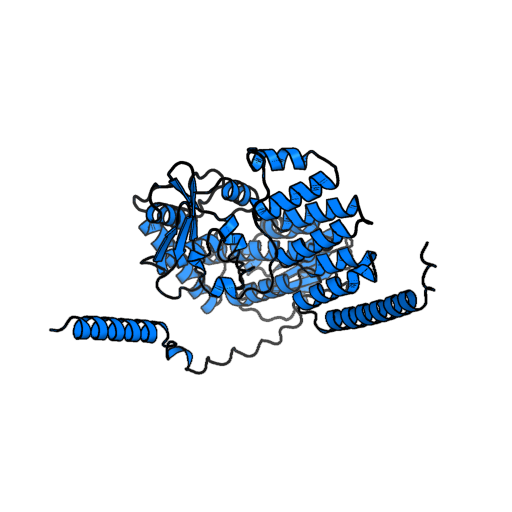
ATOM 1097 N N . VAL A 1 150 ? 5.995 -8.035 -10.388 1.00 92.62 150 VAL A N 1
ATOM 1098 C CA . VAL A 1 150 ? 5.632 -9.298 -9.715 1.00 92.62 150 VAL A CA 1
ATOM 1099 C C . VAL A 1 150 ? 6.012 -9.305 -8.233 1.00 92.62 150 VAL A C 1
ATOM 1101 O O . VAL A 1 150 ? 5.198 -9.681 -7.387 1.00 92.62 150 VAL A O 1
ATOM 1104 N N . GLY A 1 151 ? 7.198 -8.806 -7.873 1.00 92.38 151 GLY A N 1
ATOM 1105 C CA . GLY A 1 151 ? 7.635 -8.794 -6.479 1.00 92.38 151 GLY A CA 1
ATOM 1106 C C . GLY A 1 151 ? 6.804 -7.856 -5.593 1.00 92.38 151 GLY A C 1
ATOM 1107 O O . GLY A 1 151 ? 6.558 -8.151 -4.420 1.00 92.38 151 GLY A O 1
ATOM 1108 N N . VAL A 1 152 ? 6.295 -6.753 -6.152 1.00 89.75 152 VAL A N 1
ATOM 1109 C CA . VAL A 1 152 ? 5.374 -5.834 -5.459 1.00 89.75 152 VAL A CA 1
ATOM 1110 C C . VAL A 1 152 ? 4.018 -6.497 -5.235 1.00 89.75 152 VAL A C 1
ATOM 1112 O O . VAL A 1 152 ? 3.466 -6.403 -4.134 1.00 89.75 152 VAL A O 1
ATOM 1115 N N . ALA A 1 153 ? 3.506 -7.201 -6.247 1.00 92.38 153 ALA A N 1
ATOM 1116 C CA . ALA A 1 153 ? 2.243 -7.923 -6.164 1.00 92.38 153 ALA A CA 1
ATOM 1117 C C . ALA A 1 153 ? 2.304 -9.055 -5.125 1.00 92.38 153 ALA A C 1
ATOM 1119 O O . ALA A 1 153 ? 1.423 -9.147 -4.267 1.00 92.38 153 ALA A O 1
ATOM 1120 N N . ILE A 1 154 ? 3.389 -9.839 -5.115 1.00 95.75 154 ILE A N 1
ATOM 1121 C CA . ILE A 1 154 ? 3.635 -10.882 -4.107 1.00 95.75 154 ILE A CA 1
ATOM 1122 C C . ILE A 1 154 ? 3.696 -10.282 -2.702 1.00 95.75 154 ILE A C 1
ATOM 1124 O O . ILE A 1 154 ? 3.011 -10.764 -1.802 1.00 95.75 154 ILE A O 1
ATOM 1128 N N . ALA A 1 155 ? 4.450 -9.197 -2.501 1.00 93.44 155 ALA A N 1
ATOM 1129 C CA . ALA A 1 155 ? 4.511 -8.531 -1.202 1.00 93.44 155 ALA A CA 1
ATOM 1130 C C . ALA A 1 155 ? 3.133 -8.028 -0.736 1.00 93.44 155 ALA A C 1
ATOM 1132 O O . ALA A 1 155 ? 2.794 -8.160 0.440 1.00 93.44 155 ALA A O 1
ATOM 1133 N N . SER A 1 156 ? 2.320 -7.480 -1.645 1.00 91.94 156 SER A N 1
ATOM 1134 C CA . SER A 1 156 ? 0.960 -7.041 -1.317 1.00 91.94 156 SER A CA 1
ATOM 1135 C C . SER A 1 156 ? 0.027 -8.209 -0.989 1.00 91.94 156 SER A C 1
ATOM 1137 O O . SER A 1 156 ? -0.811 -8.070 -0.098 1.00 91.94 156 SER A O 1
ATOM 1139 N N . GLY A 1 157 ? 0.139 -9.340 -1.687 1.00 95.62 157 GLY A N 1
ATOM 1140 C CA . GLY A 1 157 ? -0.641 -10.540 -1.382 1.00 95.62 157 GLY A CA 1
ATOM 1141 C C . GLY A 1 157 ? -0.243 -11.158 -0.040 1.00 95.62 157 GLY A C 1
ATOM 1142 O O . GLY A 1 157 ? -1.107 -11.529 0.753 1.00 95.62 157 GLY A O 1
ATOM 1143 N N . LEU A 1 158 ? 1.058 -11.178 0.270 1.00 96.75 158 LEU A N 1
ATOM 1144 C CA . LEU A 1 158 ? 1.588 -11.608 1.566 1.00 96.75 158 LEU A CA 1
ATOM 1145 C C . LEU A 1 158 ? 1.069 -10.731 2.710 1.00 96.75 158 LEU A C 1
ATOM 1147 O O . LEU A 1 158 ? 0.634 -11.257 3.731 1.00 96.75 158 LEU A O 1
ATOM 1151 N N . GLU A 1 159 ? 1.050 -9.409 2.531 1.00 95.19 159 GLU A N 1
ATOM 1152 C CA . GLU A 1 159 ? 0.502 -8.465 3.511 1.00 95.19 159 GLU A CA 1
ATOM 1153 C C . GLU A 1 159 ? -0.964 -8.790 3.853 1.00 95.19 159 GLU A C 1
ATOM 1155 O O . GLU A 1 159 ? -1.324 -8.839 5.032 1.00 95.19 159 GLU A O 1
ATOM 1160 N N . ARG A 1 160 ? -1.786 -9.081 2.834 1.00 95.44 160 ARG A N 1
ATOM 1161 C CA . ARG A 1 160 ? -3.201 -9.461 2.990 1.00 95.44 160 ARG A CA 1
ATOM 1162 C C . ARG A 1 160 ? -3.373 -10.832 3.638 1.00 95.44 160 ARG A C 1
ATOM 1164 O O . ARG A 1 160 ? -4.209 -10.984 4.525 1.00 95.44 160 ARG A O 1
ATOM 1171 N N . LEU A 1 161 ? -2.581 -11.819 3.219 1.00 97.25 161 LEU A N 1
ATOM 1172 C CA . LEU A 1 161 ? -2.598 -13.155 3.811 1.00 97.25 161 LEU A CA 1
ATOM 1173 C C . LEU A 1 161 ? -2.211 -13.108 5.294 1.00 97.25 161 LEU A C 1
ATOM 1175 O O . LEU A 1 161 ? -2.856 -13.754 6.117 1.00 97.25 161 LEU A O 1
ATOM 1179 N N . ARG A 1 162 ? -1.196 -12.317 5.654 1.00 97.25 162 ARG A N 1
ATOM 1180 C CA . ARG A 1 162 ? -0.794 -12.118 7.050 1.00 97.25 162 ARG A CA 1
ATOM 1181 C C . ARG A 1 162 ? -1.922 -11.505 7.873 1.00 97.25 162 ARG A C 1
ATOM 1183 O O . ARG A 1 162 ? -2.206 -12.012 8.952 1.00 97.25 162 ARG A O 1
ATOM 1190 N N . ASP A 1 163 ? -2.557 -10.441 7.375 1.00 96.75 163 ASP A N 1
ATOM 1191 C CA . ASP A 1 163 ? -3.684 -9.798 8.063 1.00 96.75 163 ASP A CA 1
ATOM 1192 C C . ASP A 1 163 ? -4.828 -10.789 8.304 1.00 96.75 163 ASP A C 1
ATOM 1194 O O . ASP A 1 163 ? -5.320 -10.923 9.424 1.00 96.75 163 ASP A O 1
ATOM 1198 N N . PHE A 1 164 ? -5.167 -11.576 7.280 1.00 97.12 164 PHE A N 1
ATOM 1199 C CA . PHE A 1 164 ? -6.159 -12.634 7.401 1.00 97.12 164 PHE A CA 1
ATOM 1200 C C . PHE A 1 164 ? -5.771 -13.677 8.462 1.00 97.12 164 PHE A C 1
ATOM 1202 O O . PHE A 1 164 ? -6.604 -14.054 9.281 1.00 97.12 164 PHE A O 1
ATOM 1209 N N . LEU A 1 165 ? -4.518 -14.138 8.495 1.00 97.44 165 LEU A N 1
ATOM 1210 C CA . LEU A 1 165 ? -4.058 -15.112 9.492 1.00 97.44 165 LEU A CA 1
ATOM 1211 C C . LEU A 1 165 ? -4.034 -14.537 10.915 1.00 97.44 165 LEU A C 1
ATOM 1213 O O . LEU A 1 165 ? -4.358 -15.259 11.858 1.00 97.44 165 LEU A O 1
ATOM 1217 N N . LEU A 1 166 ? -3.710 -13.252 11.081 1.00 96.81 166 LEU A N 1
ATOM 1218 C CA . LEU A 1 166 ? -3.831 -12.552 12.363 1.00 96.81 166 LEU A CA 1
ATOM 1219 C C . LEU A 1 166 ? -5.296 -12.481 12.817 1.00 96.81 166 LEU A C 1
ATOM 1221 O O . LEU A 1 166 ? -5.581 -12.701 13.994 1.00 96.81 166 LEU A O 1
ATOM 1225 N N . GLU A 1 167 ? -6.239 -12.281 11.892 1.00 95.50 167 GLU A N 1
ATOM 1226 C CA . GLU A 1 167 ? -7.671 -12.390 12.190 1.00 95.50 167 GLU A CA 1
ATOM 1227 C C . GLU A 1 167 ? -8.091 -13.805 12.603 1.00 95.50 167 GLU A C 1
ATOM 1229 O O . GLU A 1 167 ? -8.865 -13.975 13.548 1.00 95.50 167 GLU A O 1
ATOM 1234 N N . GLN A 1 168 ? -7.573 -14.840 11.941 1.00 97.12 168 GLN A N 1
ATOM 1235 C CA . GLN A 1 168 ? -7.840 -16.222 12.348 1.00 97.12 168 GLN A CA 1
ATOM 1236 C C . GLN A 1 168 ? -7.262 -16.519 13.734 1.00 97.12 168 GLN A C 1
ATOM 1238 O O . GLN A 1 168 ? -7.919 -17.163 14.552 1.00 97.12 168 GLN A O 1
ATOM 1243 N N . ALA A 1 169 ? -6.073 -16.002 14.042 1.00 96.75 169 ALA A N 1
ATOM 1244 C CA . ALA A 1 169 ? -5.481 -16.118 15.368 1.00 96.75 169 ALA A CA 1
ATOM 1245 C C . ALA A 1 169 ? -6.300 -15.386 16.440 1.00 96.75 169 ALA A C 1
ATOM 1247 O O . ALA A 1 169 ? -6.534 -15.939 17.513 1.00 96.75 169 ALA A O 1
ATOM 1248 N N . ALA A 1 170 ? -6.804 -14.185 16.139 1.00 94.69 170 ALA A N 1
ATOM 1249 C CA . ALA A 1 170 ? -7.690 -13.429 17.027 1.00 94.69 170 ALA A CA 1
ATOM 1250 C C . ALA A 1 170 ? -8.979 -14.196 17.370 1.00 94.69 170 ALA A C 1
ATOM 1252 O O . ALA A 1 170 ? -9.512 -14.053 18.467 1.00 94.69 170 ALA A O 1
ATOM 1253 N N . ARG A 1 171 ? -9.455 -15.042 16.450 1.00 95.00 171 ARG A N 1
ATOM 1254 C CA . ARG A 1 171 ? -10.620 -15.926 16.630 1.00 95.00 171 ARG A CA 1
ATOM 1255 C C . ARG A 1 171 ? -10.276 -17.278 17.263 1.00 95.00 171 ARG A C 1
ATOM 1257 O O . ARG A 1 171 ? -11.166 -18.100 17.446 1.00 95.00 171 ARG A O 1
ATOM 1264 N N . GLY A 1 172 ? -9.001 -17.536 17.557 1.00 94.81 172 GLY A N 1
ATOM 1265 C CA . GLY A 1 172 ? -8.521 -18.819 18.076 1.00 94.81 172 GLY A CA 1
ATOM 1266 C C . GLY A 1 172 ? -8.421 -19.941 17.034 1.00 94.81 172 GLY A C 1
ATOM 1267 O O . GLY A 1 172 ? -8.132 -21.075 17.401 1.00 94.81 172 GLY A O 1
ATOM 1268 N N . ALA A 1 173 ? -8.620 -19.648 15.745 1.00 95.81 173 ALA A N 1
ATOM 1269 C CA . ALA A 1 173 ? -8.536 -20.626 14.655 1.00 95.81 173 ALA A CA 1
ATOM 1270 C C . ALA A 1 173 ? -7.089 -20.930 14.217 1.00 95.81 173 ALA A C 1
ATOM 1272 O O . ALA A 1 173 ? -6.837 -21.944 13.565 1.00 95.81 173 ALA A O 1
ATOM 1273 N N . LEU A 1 174 ? -6.131 -20.077 14.593 1.00 96.69 174 LEU A N 1
ATOM 1274 C CA . LEU A 1 174 ? -4.699 -20.295 14.401 1.00 96.69 174 LEU A CA 1
ATOM 1275 C C . LEU A 1 174 ? -3.976 -20.198 15.747 1.00 96.69 174 LEU A C 1
ATOM 1277 O O . LEU A 1 174 ? -3.972 -19.147 16.388 1.00 96.69 174 LEU A O 1
ATOM 1281 N N . ALA A 1 175 ? -3.349 -21.293 16.173 1.00 94.62 175 ALA A N 1
ATOM 1282 C CA . ALA A 1 175 ? -2.535 -21.302 17.380 1.00 94.62 175 ALA A CA 1
ATOM 1283 C C . ALA A 1 175 ? -1.203 -20.590 17.117 1.00 94.62 175 ALA A C 1
ATOM 1285 O O . ALA A 1 175 ? -0.439 -21.012 16.257 1.00 94.62 175 ALA A O 1
ATOM 1286 N N . LEU A 1 176 ? -0.930 -19.524 17.869 1.00 93.06 176 LEU A N 1
ATOM 1287 C CA . LEU A 1 176 ? 0.335 -18.788 17.810 1.00 93.06 176 LEU A CA 1
ATOM 1288 C C . LEU A 1 176 ? 1.233 -19.130 19.003 1.00 93.06 176 LEU A C 1
ATOM 1290 O O . LEU A 1 176 ? 0.730 -19.496 20.074 1.00 93.06 176 LEU A O 1
ATOM 1294 N N . GLY A 1 177 ? 2.543 -18.920 18.846 1.00 89.44 177 GLY A N 1
ATOM 1295 C CA . GLY A 1 177 ? 3.491 -18.863 19.963 1.00 89.44 177 GLY A CA 1
ATOM 1296 C C . GLY A 1 177 ? 3.123 -17.774 20.984 1.00 89.44 177 GLY A C 1
ATOM 1297 O O . GLY A 1 177 ? 2.442 -16.801 20.653 1.00 89.44 177 GLY A O 1
ATOM 1298 N N . GLU A 1 178 ? 3.561 -17.925 22.239 1.00 89.00 178 GLU A N 1
ATOM 1299 C CA . GLU A 1 178 ? 3.052 -17.135 23.378 1.00 89.00 178 GLU A CA 1
ATOM 1300 C C . GLU A 1 178 ? 3.195 -15.617 23.189 1.00 89.00 178 GLU A C 1
ATOM 1302 O O . GLU A 1 178 ? 2.249 -14.861 23.410 1.00 89.00 178 GLU A O 1
ATOM 1307 N N . ARG A 1 179 ? 4.349 -15.161 22.690 1.00 87.81 179 ARG A N 1
ATOM 1308 C CA . ARG A 1 179 ? 4.597 -13.735 22.434 1.00 87.81 179 ARG A CA 1
ATOM 1309 C C . ARG A 1 179 ? 3.620 -13.150 21.409 1.00 87.81 179 ARG A C 1
ATOM 1311 O O . ARG A 1 179 ? 3.058 -12.080 21.633 1.00 87.81 179 ARG A O 1
ATOM 1318 N N . ALA A 1 180 ? 3.436 -13.845 20.290 1.00 89.25 180 ALA A N 1
ATOM 1319 C CA . ALA A 1 180 ? 2.532 -13.437 19.219 1.00 89.25 180 ALA A CA 1
ATOM 1320 C C . ALA A 1 180 ? 1.068 -13.470 19.686 1.00 89.25 180 ALA A C 1
ATOM 1322 O O . ALA A 1 180 ? 0.310 -12.527 19.462 1.00 89.25 180 ALA A O 1
ATOM 1323 N N . ARG A 1 181 ? 0.697 -14.513 20.436 1.00 92.81 181 ARG A N 1
ATOM 1324 C CA . ARG A 1 181 ? -0.621 -14.664 21.059 1.00 92.81 181 ARG A CA 1
ATOM 1325 C C . ARG A 1 181 ? -0.954 -13.512 22.008 1.00 92.81 181 ARG A C 1
ATOM 1327 O O . ARG A 1 181 ? -2.060 -12.982 21.930 1.00 92.81 181 ARG A O 1
ATOM 1334 N N . SER A 1 182 ? -0.017 -13.109 22.872 1.00 91.56 182 SER A N 1
ATOM 1335 C CA . SER A 1 182 ? -0.202 -11.963 23.774 1.00 91.56 182 SER A CA 1
ATOM 1336 C C . SER A 1 182 ? -0.448 -10.676 22.989 1.00 91.56 182 SER A C 1
ATOM 1338 O O . SER A 1 182 ? -1.423 -9.982 23.253 1.00 91.56 182 SER A O 1
ATOM 1340 N N . ALA A 1 183 ? 0.368 -10.398 21.967 1.00 89.62 183 ALA A N 1
ATOM 1341 C CA . ALA A 1 183 ? 0.220 -9.194 21.148 1.00 89.62 183 ALA A CA 1
ATOM 1342 C C . ALA A 1 183 ? -1.130 -9.136 20.404 1.00 89.62 183 ALA A C 1
ATOM 1344 O O . ALA A 1 183 ? -1.770 -8.082 20.347 1.00 89.62 183 ALA A O 1
ATOM 1345 N N . VAL A 1 184 ? -1.593 -10.271 19.865 1.00 93.25 184 VAL A N 1
ATOM 1346 C CA . VAL A 1 184 ? -2.917 -10.377 19.233 1.00 93.25 184 VAL A CA 1
ATOM 1347 C C . VAL A 1 184 ? -4.029 -10.137 20.255 1.00 93.25 184 VAL A C 1
ATOM 1349 O O . VAL A 1 184 ? -4.947 -9.367 19.981 1.00 93.25 184 VAL A O 1
ATOM 1352 N N . ARG A 1 185 ? -3.935 -10.727 21.453 1.00 93.69 185 ARG A N 1
ATOM 1353 C CA . ARG A 1 185 ? -4.916 -10.525 22.530 1.00 93.69 185 ARG A CA 1
ATOM 1354 C C . ARG A 1 185 ? -5.001 -9.060 22.957 1.00 93.69 185 ARG A C 1
ATOM 1356 O O . ARG A 1 185 ? -6.107 -8.537 23.070 1.00 93.69 185 ARG A O 1
ATOM 1363 N N . ASP A 1 186 ? -3.862 -8.399 23.145 1.00 91.12 186 ASP A N 1
ATOM 1364 C CA . ASP A 1 186 ? -3.806 -6.984 23.526 1.00 91.12 186 ASP A CA 1
ATOM 1365 C C . ASP A 1 186 ? -4.441 -6.090 22.455 1.00 91.12 186 ASP A C 1
ATOM 1367 O O . ASP A 1 186 ? -5.187 -5.164 22.778 1.00 91.12 186 ASP A O 1
ATOM 1371 N N . THR A 1 187 ? -4.206 -6.411 21.178 1.00 91.50 187 THR A N 1
ATOM 1372 C CA . THR A 1 187 ? -4.819 -5.722 20.032 1.00 91.50 187 THR A CA 1
ATOM 1373 C C . THR A 1 187 ? -6.337 -5.890 20.027 1.00 91.50 187 THR A C 1
ATOM 1375 O O . THR A 1 187 ? -7.065 -4.904 19.932 1.00 91.50 187 THR A O 1
ATOM 1378 N N . VAL A 1 188 ? -6.831 -7.125 20.175 1.00 92.81 188 VAL A N 1
ATOM 1379 C CA . VAL A 1 188 ? -8.273 -7.422 20.219 1.00 92.81 188 VAL A CA 1
ATOM 1380 C C . VAL A 1 188 ? -8.936 -6.728 21.408 1.00 92.81 188 VAL A C 1
ATOM 1382 O O . VAL A 1 188 ? -9.980 -6.104 21.242 1.00 92.81 188 VAL A O 1
ATOM 1385 N N . ALA A 1 189 ? -8.316 -6.770 22.589 1.00 91.62 189 ALA A N 1
ATOM 1386 C CA . ALA A 1 189 ? -8.819 -6.082 23.774 1.00 91.62 189 ALA A CA 1
ATOM 1387 C C . ALA A 1 189 ? -8.830 -4.554 23.591 1.00 91.62 189 ALA A C 1
ATOM 1389 O O . ALA A 1 189 ? -9.776 -3.887 24.004 1.00 91.62 189 ALA A O 1
ATOM 1390 N N . GLY A 1 190 ? -7.800 -3.992 22.951 1.00 89.44 190 GLY A N 1
ATOM 1391 C CA . GLY A 1 190 ? -7.742 -2.574 22.600 1.00 89.44 190 GLY A CA 1
ATOM 1392 C C . GLY A 1 190 ? -8.852 -2.158 21.637 1.00 89.44 190 GLY A C 1
ATOM 1393 O O . GLY A 1 190 ? -9.546 -1.181 21.906 1.00 89.44 190 GLY A O 1
ATOM 1394 N N . ALA A 1 191 ? -9.070 -2.926 20.569 1.00 90.75 191 ALA A N 1
ATOM 1395 C CA . ALA A 1 191 ? -10.144 -2.675 19.611 1.00 90.75 191 ALA A CA 1
ATOM 1396 C C . ALA A 1 191 ? -11.536 -2.833 20.247 1.00 90.75 191 ALA A C 1
ATOM 1398 O O . ALA A 1 191 ? -12.418 -2.022 19.993 1.00 90.75 191 ALA A O 1
ATOM 1399 N N . ALA A 1 192 ? -11.724 -3.813 21.137 1.00 90.31 192 ALA A N 1
ATOM 1400 C CA . ALA A 1 192 ? -12.973 -3.977 21.879 1.00 90.31 192 ALA A CA 1
ATOM 1401 C C . ALA A 1 192 ? -13.263 -2.780 22.798 1.00 90.31 192 ALA A C 1
ATOM 1403 O O . ALA A 1 192 ? -14.408 -2.349 22.890 1.00 90.31 192 ALA A O 1
ATOM 1404 N N . ARG A 1 193 ? -12.237 -2.201 23.442 1.00 90.56 193 ARG A N 1
ATOM 1405 C CA . ARG A 1 193 ? -12.390 -0.950 24.207 1.00 90.56 193 ARG A CA 1
ATOM 1406 C C . ARG A 1 193 ? -12.766 0.225 23.310 1.00 90.56 193 ARG A C 1
ATOM 1408 O O . ARG A 1 193 ? -13.650 0.987 23.685 1.00 90.56 193 ARG A O 1
ATOM 1415 N N . ALA A 1 194 ? -12.135 0.340 22.139 1.00 87.50 194 ALA A N 1
ATOM 1416 C CA . ALA A 1 194 ? -12.480 1.364 21.157 1.00 87.50 194 ALA A CA 1
ATOM 1417 C C . ALA A 1 194 ? -13.953 1.238 20.728 1.00 87.50 194 ALA A C 1
ATOM 1419 O O . ALA A 1 194 ? -14.687 2.212 20.832 1.00 87.50 194 ALA A O 1
ATOM 1420 N N . SER A 1 195 ? -14.400 0.030 20.358 1.00 88.12 195 SER A N 1
ATOM 1421 C CA . SER A 1 195 ? -15.797 -0.264 19.995 1.00 88.12 195 SER A CA 1
ATOM 1422 C C . SER A 1 195 ? -16.767 -0.007 21.161 1.00 88.12 195 SER A C 1
ATOM 1424 O O . SER A 1 195 ? -17.795 0.638 20.991 1.00 88.12 195 SER A O 1
ATOM 1426 N N . ALA A 1 196 ? -16.427 -0.392 22.396 1.00 87.38 196 ALA A N 1
ATOM 1427 C CA . ALA A 1 196 ? -17.266 -0.103 23.565 1.00 87.38 196 ALA A CA 1
ATOM 1428 C C . ALA A 1 196 ? -17.399 1.407 23.849 1.00 87.38 196 ALA A C 1
ATOM 1430 O O . ALA A 1 196 ? -18.464 1.872 24.260 1.00 87.38 196 ALA A O 1
ATOM 1431 N N . ALA A 1 197 ? -16.348 2.190 23.586 1.00 84.38 197 ALA A N 1
ATOM 1432 C CA . ALA A 1 197 ? -16.378 3.647 23.700 1.00 84.38 197 ALA A CA 1
ATOM 1433 C C . ALA A 1 197 ? -17.242 4.331 22.619 1.00 84.38 197 ALA A C 1
ATOM 1435 O O . ALA A 1 197 ? -17.406 5.552 22.656 1.00 84.38 197 ALA A O 1
ATOM 1436 N N . CYS A 1 198 ? -17.795 3.564 21.674 1.00 80.81 198 CYS A N 1
ATOM 1437 C CA . CYS A 1 198 ? -18.656 4.042 20.595 1.00 80.81 198 CYS A CA 1
ATOM 1438 C C . CYS A 1 198 ? -20.140 4.089 20.946 1.00 80.81 198 CYS A C 1
ATOM 1440 O O . CYS A 1 198 ? -20.937 4.502 20.106 1.00 80.81 198 CYS A O 1
ATOM 1442 N N . ALA A 1 199 ? -20.541 3.694 22.158 1.00 75.62 199 ALA A N 1
ATOM 1443 C CA . ALA A 1 199 ? -21.929 3.824 22.588 1.00 75.62 199 ALA A CA 1
ATOM 1444 C C . ALA A 1 199 ? -22.394 5.293 22.470 1.00 75.62 199 ALA A C 1
ATOM 1446 O O . ALA A 1 199 ? -21.945 6.159 23.218 1.00 75.62 199 ALA A O 1
ATOM 1447 N N . GLY A 1 200 ? -23.272 5.572 21.498 1.00 69.88 200 GLY A N 1
ATOM 1448 C CA . GLY A 1 200 ? -23.771 6.920 21.196 1.00 69.88 200 GLY A CA 1
ATOM 1449 C C . GLY A 1 200 ? -22.845 7.799 20.343 1.00 69.88 200 GLY A C 1
ATOM 1450 O O . GLY A 1 200 ? -23.124 8.987 20.193 1.00 69.88 200 GLY A O 1
ATOM 1451 N N . ALA A 1 201 ? -21.756 7.260 19.786 1.00 73.00 201 ALA A N 1
ATOM 1452 C CA . ALA A 1 201 ? -20.934 7.990 18.826 1.00 73.00 201 ALA A CA 1
ATOM 1453 C C . ALA A 1 201 ? -21.679 8.152 17.485 1.00 73.00 201 ALA A C 1
ATOM 1455 O O . ALA A 1 201 ? -22.371 7.223 17.057 1.00 73.00 201 ALA A O 1
ATOM 1456 N N . PRO A 1 202 ? -21.540 9.302 16.802 1.00 73.56 202 PRO A N 1
ATOM 1457 C CA . PRO A 1 202 ? -22.078 9.456 15.458 1.00 73.56 202 PRO A CA 1
ATOM 1458 C C . PRO A 1 202 ? -21.411 8.456 14.506 1.00 73.56 202 PRO A C 1
ATOM 1460 O O . PRO A 1 202 ? -20.220 8.175 14.618 1.00 73.56 202 PRO A O 1
ATOM 1463 N N . SER A 1 203 ? -22.177 7.923 13.556 1.00 75.25 203 SER A N 1
ATOM 1464 C CA . SER A 1 203 ? -21.673 7.038 12.494 1.00 75.25 203 SER A CA 1
ATOM 1465 C C . SER A 1 203 ? -21.200 7.800 11.250 1.00 75.25 203 SER A C 1
ATOM 1467 O O . SER A 1 203 ? -20.900 7.179 10.232 1.00 75.25 203 SER A O 1
ATOM 1469 N N . ALA A 1 204 ? -21.192 9.131 11.324 1.00 84.50 204 ALA A N 1
ATOM 1470 C CA . ALA A 1 204 ? -21.049 10.050 10.206 1.00 84.50 204 ALA A CA 1
ATOM 1471 C C . ALA A 1 204 ? -20.041 11.165 10.509 1.00 84.50 204 ALA A C 1
ATOM 1473 O O . ALA A 1 204 ? -19.648 11.361 11.665 1.00 84.50 204 ALA A O 1
ATOM 1474 N N . ALA A 1 205 ? -19.637 11.902 9.471 1.00 85.19 205 ALA A N 1
ATOM 1475 C CA . ALA A 1 205 ? -18.860 13.129 9.636 1.00 85.19 205 ALA A CA 1
ATOM 1476 C C . ALA A 1 205 ? -19.608 14.133 10.531 1.00 85.19 205 ALA A C 1
ATOM 1478 O O . ALA A 1 205 ? -20.826 14.283 10.433 1.00 85.19 205 ALA A O 1
ATOM 1479 N N . ALA A 1 206 ? -18.869 14.828 11.394 1.00 89.25 206 ALA A N 1
ATOM 1480 C CA . ALA A 1 206 ? -19.424 15.767 12.363 1.00 89.25 206 ALA A CA 1
ATOM 1481 C C . ALA A 1 206 ? -18.841 17.175 12.192 1.00 89.25 206 ALA A C 1
ATOM 1483 O O . ALA A 1 206 ? -17.777 17.365 11.599 1.00 89.25 206 ALA A O 1
ATOM 1484 N N . ASP A 1 207 ? -19.515 18.173 12.763 1.00 92.06 207 ASP A N 1
ATOM 1485 C CA . ASP A 1 207 ? -19.069 19.573 12.718 1.00 92.06 207 ASP A CA 1
ATOM 1486 C C . ASP A 1 207 ? -17.805 19.828 13.559 1.00 92.06 207 ASP A C 1
ATOM 1488 O O . ASP A 1 207 ? -17.103 20.828 13.352 1.00 92.06 207 ASP A O 1
ATOM 1492 N N . ASP A 1 208 ? -17.477 18.902 14.467 1.00 94.38 208 ASP A N 1
ATOM 1493 C CA . ASP A 1 208 ? -16.274 18.902 15.293 1.00 94.38 208 ASP A CA 1
ATOM 1494 C C . ASP A 1 208 ? -15.319 17.732 14.970 1.00 94.38 208 ASP A C 1
ATOM 1496 O O . ASP A 1 208 ? -15.702 16.654 14.500 1.00 94.38 208 ASP A O 1
ATOM 1500 N N . VAL A 1 209 ? -14.030 17.982 15.205 1.00 94.56 209 VAL A N 1
ATOM 1501 C CA . VAL A 1 209 ? -12.935 17.064 14.864 1.00 94.56 209 VAL A CA 1
ATOM 1502 C C . VAL A 1 209 ? -12.985 15.794 15.715 1.00 94.56 209 VAL A C 1
ATOM 1504 O O . VAL A 1 209 ? -12.794 14.694 15.198 1.00 94.56 209 VAL A O 1
ATOM 1507 N N . GLU A 1 210 ? -13.241 15.924 17.016 1.00 94.25 210 GLU A N 1
ATOM 1508 C CA . GLU A 1 210 ? -13.162 14.802 17.953 1.00 94.25 210 GLU A CA 1
ATOM 1509 C C . GLU A 1 210 ? -14.274 13.779 17.720 1.00 94.25 210 GLU A C 1
ATOM 1511 O O . GLU A 1 210 ? -14.010 12.574 17.747 1.00 94.25 210 GLU A O 1
ATOM 1516 N N . SER A 1 211 ? -15.497 14.230 17.446 1.00 94.00 211 SER A N 1
ATOM 1517 C CA . SER A 1 211 ? -16.622 13.365 17.091 1.00 94.00 211 SER A CA 1
ATOM 1518 C C . SER A 1 211 ? -16.344 12.586 15.810 1.00 94.00 211 SER A C 1
ATOM 1520 O O . SER A 1 211 ? -16.590 11.381 15.772 1.00 94.00 211 SER A O 1
ATOM 1522 N N . SER A 1 212 ? -15.747 13.227 14.801 1.00 96.00 212 SER A N 1
ATOM 1523 C CA . SER A 1 212 ? -15.368 12.568 13.543 1.00 96.00 212 SER A CA 1
ATOM 1524 C C . SER A 1 212 ? -14.257 11.529 13.752 1.00 96.00 212 SER A C 1
ATOM 1526 O O . SER A 1 212 ? -14.333 10.413 13.238 1.00 96.00 212 SER A O 1
ATOM 1528 N N . VAL A 1 213 ? -13.246 11.827 14.578 1.00 95.44 213 VAL A N 1
ATOM 1529 C CA . VAL A 1 213 ? -12.208 10.839 14.935 1.00 95.44 213 VAL A CA 1
ATOM 1530 C C . VAL A 1 213 ? -12.772 9.697 15.780 1.00 95.44 213 VAL A C 1
ATOM 1532 O O . VAL A 1 213 ? -12.356 8.549 15.616 1.00 95.44 213 VAL A O 1
ATOM 1535 N N . ARG A 1 214 ? -13.749 9.967 16.651 1.00 93.38 214 ARG A N 1
ATOM 1536 C CA . ARG A 1 214 ? -14.451 8.919 17.398 1.00 93.38 214 ARG A CA 1
ATOM 1537 C C . ARG A 1 214 ? -15.214 8.001 16.452 1.00 93.38 214 ARG A C 1
ATOM 1539 O O . ARG A 1 214 ? -14.989 6.799 16.521 1.00 93.38 214 ARG A O 1
ATOM 1546 N N . ALA A 1 215 ? -16.012 8.554 15.537 1.00 94.12 215 ALA A N 1
ATOM 1547 C CA . ALA A 1 215 ? -16.699 7.796 14.490 1.00 94.12 215 ALA A CA 1
ATOM 1548 C C . ALA A 1 215 ? -15.715 6.916 13.701 1.00 94.12 215 ALA A C 1
ATOM 1550 O O . ALA A 1 215 ? -15.964 5.733 13.469 1.00 94.12 215 ALA A O 1
ATOM 1551 N N . PHE A 1 216 ? -14.542 7.462 13.368 1.00 95.81 216 PHE A N 1
ATOM 1552 C CA . PHE A 1 216 ? -13.504 6.732 12.645 1.00 95.81 216 PHE A CA 1
ATOM 1553 C C . PHE A 1 216 ? -12.947 5.555 13.448 1.00 95.81 216 PHE A C 1
ATOM 1555 O O . PHE A 1 216 ? -12.862 4.443 12.927 1.00 95.81 216 PHE A O 1
ATOM 1562 N N . ALA A 1 217 ? -12.611 5.770 14.723 1.00 94.19 217 ALA A N 1
ATOM 1563 C CA . ALA A 1 217 ? -12.141 4.707 15.608 1.00 94.19 217 ALA A CA 1
ATOM 1564 C C . ALA A 1 217 ? -13.173 3.571 15.739 1.00 94.19 217 ALA A C 1
ATOM 1566 O O . ALA A 1 217 ? -12.783 2.403 15.758 1.00 94.19 217 ALA A O 1
ATOM 1567 N N . CYS A 1 218 ? -14.468 3.902 15.747 1.00 92.31 218 CYS A N 1
ATOM 1568 C CA . CYS A 1 218 ? -15.563 2.932 15.760 1.00 92.31 218 CYS A CA 1
ATOM 1569 C C . CYS A 1 218 ? -15.605 2.094 14.483 1.00 92.31 218 CYS A C 1
ATOM 1571 O O . CYS A 1 218 ? -15.522 0.868 14.545 1.00 92.31 218 CYS A O 1
ATOM 1573 N N . LEU A 1 219 ? -15.629 2.746 13.314 1.00 94.12 219 LEU A N 1
ATOM 1574 C CA . LEU A 1 219 ? -15.630 2.045 12.028 1.00 94.12 219 LEU A CA 1
ATOM 1575 C C . LEU A 1 219 ? -14.407 1.135 11.865 1.00 94.12 219 LEU A C 1
ATOM 1577 O O . LEU A 1 219 ? -14.521 0.045 11.302 1.00 94.12 219 LEU A O 1
ATOM 1581 N N . LEU A 1 220 ? -13.241 1.556 12.364 1.00 94.94 220 LEU A N 1
ATOM 1582 C CA . LEU A 1 220 ? -12.033 0.732 12.365 1.00 94.94 220 LEU A CA 1
ATOM 1583 C C . LEU A 1 220 ? -12.155 -0.485 13.291 1.00 94.94 220 LEU A C 1
ATOM 1585 O O . LEU A 1 220 ? -11.779 -1.588 12.891 1.00 94.94 220 LEU A O 1
ATOM 1589 N N . ALA A 1 221 ? -12.666 -0.301 14.511 1.00 92.38 221 ALA A N 1
ATOM 1590 C CA . ALA A 1 221 ? -12.819 -1.378 15.488 1.00 92.38 221 ALA A CA 1
ATOM 1591 C C . ALA A 1 221 ? -13.797 -2.459 15.003 1.00 92.38 221 ALA A C 1
ATOM 1593 O O . ALA A 1 221 ? -13.520 -3.656 15.141 1.00 92.38 221 ALA A O 1
ATOM 1594 N N . ASP A 1 222 ? -14.889 -2.029 14.370 1.00 89.94 222 ASP A N 1
ATOM 1595 C CA . ASP A 1 222 ? -15.951 -2.903 13.870 1.00 89.94 222 ASP A CA 1
ATOM 1596 C C . ASP A 1 222 ? -15.638 -3.475 12.474 1.00 89.94 222 ASP A C 1
ATOM 1598 O O . ASP A 1 222 ? -16.328 -4.372 11.987 1.00 89.94 222 ASP A O 1
ATOM 1602 N N . GLY A 1 223 ? -14.578 -2.985 11.816 1.00 89.62 223 GLY A N 1
ATOM 1603 C CA . GLY A 1 223 ? -14.241 -3.357 10.440 1.00 89.62 223 GLY A CA 1
ATOM 1604 C C . GLY A 1 223 ? -15.306 -2.916 9.428 1.00 89.62 223 GLY A C 1
ATOM 1605 O O . GLY A 1 223 ? -15.526 -3.608 8.433 1.00 89.62 223 GLY A O 1
ATOM 1606 N N . ALA A 1 224 ? -15.970 -1.791 9.706 1.00 91.00 224 ALA A N 1
ATOM 1607 C CA . ALA A 1 224 ? -17.099 -1.232 8.963 1.00 91.00 224 ALA A CA 1
ATOM 1608 C C . ALA A 1 224 ? -16.726 0.004 8.119 1.00 91.00 224 ALA A C 1
ATOM 1610 O O . ALA A 1 224 ? -17.602 0.677 7.578 1.00 91.00 224 ALA A O 1
ATOM 1611 N N . ALA A 1 225 ? -15.433 0.319 7.989 1.00 91.94 225 ALA A N 1
ATOM 1612 C CA . ALA A 1 225 ? -14.964 1.375 7.096 1.00 91.94 225 ALA A CA 1
ATOM 1613 C C . ALA A 1 225 ? -15.221 0.988 5.627 1.00 91.94 225 ALA A C 1
ATOM 1615 O O . ALA A 1 225 ? -14.552 0.110 5.077 1.00 91.94 225 ALA A O 1
ATOM 1616 N N . THR A 1 226 ? -16.197 1.643 5.000 1.00 93.44 226 THR A N 1
ATOM 1617 C CA . THR A 1 226 ? -16.641 1.388 3.622 1.00 93.44 226 THR A CA 1
ATOM 1618 C C . THR A 1 226 ? -16.510 2.646 2.762 1.00 93.44 226 THR A C 1
ATOM 1620 O O . THR A 1 226 ? -16.516 3.757 3.301 1.00 93.44 226 THR A O 1
ATOM 1623 N N . PRO A 1 227 ? -16.400 2.503 1.428 1.00 94.75 227 PRO A N 1
ATOM 1624 C CA . PRO A 1 227 ? -16.360 3.648 0.520 1.00 94.75 227 PRO A CA 1
ATOM 1625 C C . PRO A 1 227 ? -17.645 4.486 0.532 1.00 94.75 227 PRO A C 1
ATOM 1627 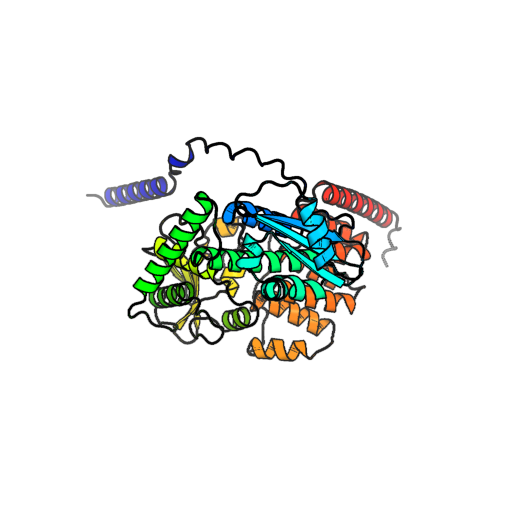O O . PRO A 1 227 ? -17.591 5.645 0.150 1.00 94.75 227 PRO A O 1
ATOM 1630 N N . ASP A 1 228 ? -18.775 3.949 0.995 1.00 94.44 228 ASP A N 1
ATOM 1631 C CA . ASP A 1 228 ? -20.053 4.674 1.025 1.00 94.44 228 ASP A CA 1
ATOM 1632 C C . ASP A 1 228 ? -20.213 5.566 2.265 1.00 94.44 228 ASP A C 1
ATOM 1634 O O . ASP A 1 228 ? -21.133 6.381 2.337 1.00 94.44 228 ASP A O 1
ATOM 1638 N N . SER A 1 229 ? -19.320 5.440 3.253 1.00 93.62 229 SER A N 1
ATOM 1639 C CA . SER A 1 229 ? -19.388 6.244 4.471 1.00 93.62 229 SER A CA 1
ATOM 1640 C C . SER A 1 229 ? -19.105 7.717 4.176 1.00 93.62 229 SER A C 1
ATOM 1642 O O . SER A 1 229 ? -18.100 8.085 3.564 1.00 93.62 229 SER A O 1
ATOM 1644 N N . ASP A 1 230 ? -19.984 8.585 4.668 1.00 93.56 230 ASP A N 1
ATOM 1645 C CA . ASP A 1 230 ? -19.830 10.036 4.607 1.00 93.56 230 ASP A CA 1
ATOM 1646 C C . ASP A 1 230 ? -18.751 10.571 5.559 1.00 93.56 230 ASP A C 1
ATOM 1648 O O . ASP A 1 230 ? -18.455 11.762 5.519 1.00 93.56 230 ASP A O 1
ATOM 1652 N N . LEU A 1 231 ? -18.132 9.717 6.372 1.00 96.06 231 LEU A N 1
ATOM 1653 C CA . LEU A 1 231 ? -17.025 10.093 7.237 1.00 96.06 231 LEU A CA 1
ATOM 1654 C C . LEU A 1 231 ? -15.751 10.415 6.443 1.00 96.06 231 LEU A C 1
ATOM 1656 O O . LEU A 1 231 ? -14.884 11.137 6.926 1.00 96.06 231 LEU A O 1
ATOM 1660 N N . PHE A 1 232 ? -15.618 9.878 5.233 1.00 97.12 232 PHE A N 1
ATOM 1661 C CA . PHE A 1 232 ? -14.419 10.007 4.411 1.00 97.12 232 PHE A CA 1
ATOM 1662 C C . PHE A 1 232 ? -14.547 11.137 3.381 1.00 97.12 232 PHE A C 1
ATOM 1664 O O . PHE A 1 232 ? -15.649 11.468 2.928 1.00 97.12 232 PHE A O 1
ATOM 1671 N N . THR A 1 233 ? -13.409 11.727 2.997 1.00 95.81 233 THR A N 1
ATOM 1672 C CA . THR A 1 233 ? -13.330 12.636 1.837 1.00 95.81 233 THR A CA 1
ATOM 1673 C C . THR A 1 233 ? -13.648 11.883 0.543 1.00 95.81 233 THR A C 1
ATOM 1675 O O . THR A 1 233 ? -13.476 10.663 0.474 1.00 95.81 233 THR A O 1
ATOM 1678 N N . ASP A 1 234 ? -14.053 12.587 -0.518 1.00 93.94 234 ASP A N 1
ATOM 1679 C CA . ASP A 1 234 ? -14.306 11.977 -1.840 1.00 93.94 234 ASP A CA 1
ATOM 1680 C C . ASP A 1 234 ? -13.127 11.129 -2.329 1.00 93.94 234 ASP A C 1
ATOM 1682 O O . ASP A 1 234 ? -13.288 9.988 -2.770 1.00 93.94 234 ASP A O 1
ATOM 1686 N N . ALA A 1 235 ? -11.919 11.669 -2.176 1.00 94.62 235 ALA A N 1
ATOM 1687 C CA . ALA A 1 235 ? -10.669 10.995 -2.492 1.00 94.62 235 ALA A CA 1
ATOM 1688 C C . ALA A 1 235 ? -10.476 9.698 -1.689 1.00 94.62 235 ALA A C 1
ATOM 1690 O O . ALA A 1 235 ? -10.123 8.654 -2.243 1.00 94.62 235 ALA A O 1
ATOM 1691 N N . SER A 1 236 ? -10.766 9.743 -0.389 1.00 96.81 236 SER A N 1
ATOM 1692 C CA . SER A 1 236 ? -10.663 8.588 0.507 1.00 96.81 236 SER A CA 1
ATOM 1693 C C . SER A 1 236 ? -11.711 7.517 0.208 1.00 96.81 236 SER A C 1
ATOM 1695 O O . SER A 1 236 ? -11.419 6.330 0.337 1.00 96.81 236 SER A O 1
ATOM 1697 N N . ARG A 1 237 ? -12.906 7.901 -0.252 1.00 96.88 237 ARG A N 1
ATOM 1698 C CA . ARG A 1 237 ? -13.932 6.954 -0.711 1.00 96.88 237 ARG A CA 1
ATOM 1699 C C . ARG A 1 237 ? -13.490 6.200 -1.963 1.00 96.88 237 ARG A C 1
ATOM 1701 O O . ARG A 1 237 ? -13.568 4.973 -1.992 1.00 96.88 237 ARG A O 1
ATOM 1708 N N . VAL A 1 238 ? -12.930 6.906 -2.950 1.00 96.94 238 VAL A N 1
ATOM 1709 C CA . VAL A 1 238 ? -12.324 6.278 -4.141 1.00 96.94 238 VAL A CA 1
ATOM 1710 C C . VAL A 1 238 ? -11.175 5.347 -3.745 1.00 96.94 238 VAL A C 1
ATOM 1712 O O . VAL A 1 238 ? -11.096 4.220 -4.240 1.00 96.94 238 VAL A O 1
ATOM 1715 N N . HIS A 1 239 ? -10.318 5.780 -2.814 1.00 95.56 239 HIS A N 1
ATOM 1716 C CA . HIS A 1 239 ? -9.249 4.945 -2.270 1.00 95.56 239 HIS A CA 1
ATOM 1717 C C . HIS A 1 239 ? -9.796 3.655 -1.650 1.00 95.56 239 HIS A C 1
ATOM 1719 O O . HIS A 1 239 ? -9.339 2.572 -2.005 1.00 95.56 239 HIS A O 1
ATOM 1725 N N . LEU A 1 240 ? -10.789 3.748 -0.762 1.00 95.94 240 LEU A N 1
ATOM 1726 C CA . LEU A 1 240 ? -11.376 2.599 -0.065 1.00 95.94 240 LEU A CA 1
ATOM 1727 C C . LEU A 1 240 ? -12.081 1.622 -1.008 1.00 95.94 240 LEU A C 1
ATOM 1729 O O . LEU A 1 240 ? -12.017 0.416 -0.777 1.00 95.94 240 LEU A O 1
ATOM 1733 N N . ALA A 1 241 ? -12.713 2.118 -2.075 1.00 96.12 241 ALA A N 1
ATOM 1734 C CA . ALA A 1 241 ? -13.380 1.275 -3.064 1.00 96.12 241 ALA A CA 1
ATOM 1735 C C . ALA A 1 241 ? -12.392 0.344 -3.786 1.00 96.12 241 ALA A C 1
ATOM 1737 O O . ALA A 1 241 ? -12.714 -0.809 -4.068 1.00 96.12 241 ALA A O 1
ATOM 1738 N N . ARG A 1 242 ? -11.173 0.827 -4.054 1.00 93.56 242 ARG A N 1
ATOM 1739 C CA . ARG A 1 242 ? -10.123 0.066 -4.754 1.00 93.56 242 ARG A CA 1
ATOM 1740 C C . ARG A 1 242 ? -9.170 -0.652 -3.799 1.00 93.56 242 ARG A C 1
ATOM 1742 O O . ARG A 1 242 ? -8.678 -1.744 -4.084 1.00 93.56 242 ARG A O 1
ATOM 1749 N N . ARG A 1 243 ? -8.941 -0.072 -2.622 1.00 91.44 243 ARG A N 1
ATOM 1750 C CA . ARG A 1 243 ? -8.079 -0.601 -1.566 1.00 91.44 243 ARG A CA 1
ATOM 1751 C C . ARG A 1 243 ? -8.801 -0.577 -0.213 1.00 91.44 243 ARG A C 1
ATOM 1753 O O . ARG A 1 243 ? -8.522 0.288 0.620 1.00 91.44 243 ARG A O 1
ATOM 1760 N N . PRO A 1 244 ? -9.672 -1.568 0.048 1.00 93.06 244 PRO A N 1
ATOM 1761 C CA . PRO A 1 244 ? -10.295 -1.718 1.354 1.00 93.06 244 PRO A CA 1
ATOM 1762 C C . PRO A 1 244 ? -9.244 -1.882 2.452 1.00 93.06 244 PRO A C 1
ATOM 1764 O O . PRO A 1 244 ? -8.212 -2.535 2.241 1.00 93.06 244 PRO A O 1
ATOM 1767 N N . LEU A 1 245 ? -9.521 -1.317 3.629 1.00 91.81 245 LEU A N 1
ATOM 1768 C CA . LEU A 1 245 ? -8.670 -1.505 4.799 1.00 91.81 245 LEU A CA 1
ATOM 1769 C C . LEU A 1 245 ? -8.645 -2.979 5.204 1.00 91.81 245 LEU A C 1
ATOM 1771 O O . LEU A 1 245 ? -9.654 -3.685 5.144 1.00 91.81 245 LEU A O 1
ATOM 1775 N N . LEU A 1 246 ? -7.474 -3.439 5.633 1.00 92.38 246 LEU A N 1
ATOM 1776 C CA . LEU A 1 246 ? -7.323 -4.788 6.154 1.00 92.38 246 LEU A CA 1
ATOM 1777 C C . LEU A 1 246 ? -7.912 -4.854 7.570 1.00 92.38 246 LEU A C 1
ATOM 1779 O O . LEU A 1 246 ? -7.868 -3.872 8.319 1.00 92.38 246 LEU A O 1
ATOM 1783 N N . ARG A 1 247 ? -8.534 -5.980 7.928 1.00 93.19 247 ARG A N 1
ATOM 1784 C CA . ARG A 1 247 ? -9.368 -6.063 9.137 1.00 93.19 247 ARG A CA 1
ATOM 1785 C C . ARG A 1 247 ? -8.524 -6.014 10.402 1.00 93.19 247 ARG A C 1
ATOM 1787 O O . ARG A 1 247 ? -8.837 -5.226 11.297 1.00 93.19 247 ARG A O 1
ATOM 1794 N N . PHE A 1 248 ? -7.439 -6.783 10.450 1.00 93.50 248 PHE A N 1
ATOM 1795 C CA . PHE A 1 248 ? -6.586 -6.790 11.633 1.00 93.50 248 PHE A CA 1
ATOM 1796 C C . PHE A 1 248 ? -5.826 -5.472 11.763 1.00 93.50 248 PHE A C 1
ATOM 1798 O O . PHE A 1 248 ? -5.752 -4.902 12.850 1.00 93.50 248 PHE A O 1
ATOM 1805 N N . GLU A 1 249 ? -5.340 -4.920 10.651 1.00 92.31 249 GLU A N 1
ATOM 1806 C CA . GLU A 1 249 ? -4.747 -3.584 10.615 1.00 92.31 249 GLU A CA 1
ATOM 1807 C C . GLU A 1 249 ? -5.718 -2.511 11.133 1.00 92.31 249 GLU A C 1
ATOM 1809 O O . GLU A 1 249 ? -5.312 -1.641 11.905 1.00 92.31 249 GLU A O 1
ATOM 1814 N N . SER A 1 250 ? -7.003 -2.590 10.774 1.00 94.69 250 SER A N 1
ATOM 1815 C CA . SER A 1 250 ? -8.026 -1.667 11.282 1.00 94.69 250 SER A CA 1
ATOM 1816 C C . SER A 1 250 ? -8.161 -1.762 12.803 1.00 94.69 250 SER A C 1
ATOM 1818 O O . SER A 1 250 ? -8.176 -0.735 13.480 1.00 94.69 250 SER A O 1
ATOM 1820 N N . ARG A 1 251 ? -8.133 -2.974 13.371 1.00 94.88 251 ARG A N 1
ATOM 1821 C CA . ARG A 1 251 ? -8.129 -3.179 14.830 1.00 94.88 251 ARG A CA 1
ATOM 1822 C C . ARG A 1 251 ? -6.878 -2.640 15.509 1.00 94.88 251 ARG A C 1
ATOM 1824 O O . ARG A 1 251 ? -6.992 -2.022 16.565 1.00 94.88 251 ARG A O 1
ATOM 1831 N N . VAL A 1 252 ? -5.702 -2.838 14.911 1.00 93.44 252 VAL A N 1
ATOM 1832 C CA . VAL A 1 252 ? -4.443 -2.263 15.413 1.00 93.44 252 VAL A CA 1
ATOM 1833 C C . VAL A 1 252 ? -4.551 -0.740 15.474 1.00 93.44 252 VAL A C 1
ATOM 1835 O O . VAL A 1 252 ? -4.248 -0.147 16.509 1.00 93.44 252 VAL A O 1
ATOM 1838 N N . ARG A 1 253 ? -5.048 -0.105 14.405 1.00 93.81 253 ARG A N 1
ATOM 1839 C CA . ARG A 1 253 ? -5.245 1.352 14.355 1.00 93.81 253 ARG A CA 1
ATOM 1840 C C . ARG A 1 253 ? -6.282 1.830 15.373 1.00 93.81 253 ARG A C 1
ATOM 1842 O O . ARG A 1 253 ? -6.023 2.807 16.068 1.00 93.81 253 ARG A O 1
ATOM 1849 N N . ALA A 1 254 ? -7.410 1.132 15.518 1.00 95.00 254 ALA A N 1
ATOM 1850 C CA . ALA A 1 254 ? -8.429 1.457 16.518 1.00 95.00 254 ALA A CA 1
ATOM 1851 C C . ALA A 1 254 ? -7.879 1.367 17.952 1.00 95.00 254 ALA A C 1
ATOM 1853 O O . ALA A 1 254 ? -8.058 2.287 18.749 1.00 95.00 254 ALA A O 1
ATOM 1854 N N . ALA A 1 255 ? -7.144 0.295 18.268 1.00 94.25 255 ALA A N 1
ATOM 1855 C CA . ALA A 1 255 ? -6.501 0.112 19.566 1.00 94.25 255 ALA A CA 1
ATOM 1856 C C . ALA A 1 255 ? -5.461 1.208 19.859 1.00 94.25 255 ALA A C 1
ATOM 1858 O O . ALA A 1 255 ? -5.396 1.707 20.984 1.00 94.25 255 ALA A O 1
ATOM 1859 N N . ALA A 1 256 ? -4.670 1.602 18.855 1.00 93.62 256 ALA A N 1
ATOM 1860 C CA . ALA A 1 256 ? -3.698 2.684 18.981 1.00 93.62 256 ALA A CA 1
ATOM 1861 C C . ALA A 1 256 ? -4.377 4.047 19.202 1.00 93.62 256 ALA A C 1
ATOM 1863 O O . ALA A 1 256 ? -3.943 4.808 20.065 1.00 93.62 256 ALA A O 1
ATOM 1864 N N . LEU A 1 257 ? -5.469 4.338 18.485 1.00 93.88 257 LEU A N 1
ATOM 1865 C CA . LEU A 1 257 ? -6.251 5.565 18.674 1.00 93.88 257 LEU A CA 1
ATOM 1866 C C . LEU A 1 257 ? -6.899 5.641 20.058 1.00 93.88 257 LEU A C 1
ATOM 1868 O O . LEU A 1 257 ? -6.909 6.713 20.663 1.00 93.88 257 LEU A O 1
ATOM 1872 N N . GLU A 1 258 ? -7.394 4.523 20.587 1.00 92.88 258 GLU A N 1
ATOM 1873 C CA . GLU A 1 258 ? -7.939 4.483 21.947 1.00 92.88 258 GLU A CA 1
ATOM 1874 C C . GLU A 1 258 ? -6.840 4.705 22.993 1.00 92.88 258 GLU A C 1
ATOM 1876 O O . GLU A 1 258 ? -6.991 5.516 23.906 1.00 92.88 258 GLU A O 1
ATOM 1881 N N . ALA A 1 259 ? -5.686 4.051 22.831 1.00 92.62 259 ALA A N 1
ATOM 1882 C CA . ALA A 1 259 ? -4.544 4.220 23.728 1.00 92.62 259 ALA A CA 1
ATOM 1883 C C . ALA A 1 259 ? -3.943 5.640 23.693 1.00 92.62 259 ALA A C 1
ATOM 1885 O O . ALA A 1 259 ? -3.287 6.052 24.656 1.00 92.62 259 ALA A O 1
ATOM 1886 N N . ALA A 1 260 ? -4.159 6.377 22.602 1.00 93.81 260 ALA A N 1
ATOM 1887 C CA . ALA A 1 260 ? -3.711 7.752 22.400 1.00 93.81 260 ALA A CA 1
ATOM 1888 C C . ALA A 1 260 ? -4.512 8.805 23.173 1.00 93.81 260 ALA A C 1
ATOM 1890 O O . ALA A 1 260 ? -4.108 9.967 23.173 1.00 93.81 260 ALA A O 1
ATOM 1891 N N . ARG A 1 261 ? -5.616 8.437 23.834 1.00 92.75 261 ARG A N 1
ATOM 1892 C CA . ARG A 1 261 ? -6.423 9.386 24.610 1.00 92.75 261 ARG A CA 1
ATOM 1893 C C . ARG A 1 261 ? -5.687 9.890 25.874 1.00 92.75 261 ARG A C 1
ATOM 1895 O O . ARG A 1 261 ? -4.983 9.101 26.511 1.00 92.75 261 ARG A O 1
ATOM 1902 N N . PRO A 1 262 ? -5.880 11.166 26.279 1.00 94.06 262 PRO A N 1
ATOM 1903 C CA . PRO A 1 262 ? -6.604 12.214 25.553 1.00 94.06 262 PRO A CA 1
ATOM 1904 C C . PRO A 1 262 ? -5.848 12.643 24.288 1.00 94.06 262 PRO A C 1
ATOM 1906 O O . PRO A 1 262 ? -4.616 12.733 24.287 1.00 94.06 262 PRO A O 1
ATOM 1909 N N . TRP A 1 263 ? -6.599 12.885 23.213 1.00 93.44 263 TRP A N 1
ATOM 1910 C CA . TRP A 1 263 ? -6.025 13.234 21.919 1.00 93.44 263 TRP A CA 1
ATOM 1911 C C . TRP A 1 263 ? -5.447 14.647 21.914 1.00 93.44 263 TRP A C 1
ATOM 1913 O O . TRP A 1 263 ? -5.960 15.554 22.566 1.00 93.44 263 TRP A O 1
ATOM 1923 N N . GLN A 1 264 ? -4.386 14.834 21.134 1.00 91.31 264 GLN A N 1
ATOM 1924 C CA . GLN A 1 264 ? -3.878 16.158 20.802 1.00 91.31 264 GLN A CA 1
ATOM 1925 C C . GLN A 1 264 ? -4.494 16.593 19.474 1.00 91.31 264 GLN A C 1
ATOM 1927 O O . GLN A 1 264 ? -4.239 15.962 18.447 1.00 91.31 264 GLN A O 1
ATOM 1932 N N . VAL A 1 265 ? -5.294 17.659 19.503 1.00 92.44 265 VAL A N 1
ATOM 1933 C CA . VAL A 1 265 ? -5.980 18.202 18.325 1.00 92.44 265 VAL A CA 1
ATOM 1934 C C . VAL A 1 265 ? -5.312 19.503 17.889 1.00 92.44 265 VAL A C 1
ATOM 1936 O O . VAL A 1 265 ? -5.183 20.437 18.680 1.00 92.44 265 VAL A O 1
ATOM 1939 N N . SER A 1 266 ? -4.932 19.572 16.615 1.00 89.38 266 SER A N 1
ATOM 1940 C CA . SER A 1 266 ? -4.384 20.769 15.972 1.00 89.38 266 SER A CA 1
ATOM 1941 C C . SER A 1 266 ? -5.252 21.141 14.774 1.00 89.38 266 SER A C 1
ATOM 1943 O O . SER A 1 266 ? -5.451 20.310 13.890 1.00 89.38 266 SER A O 1
ATOM 1945 N N . VAL A 1 267 ? -5.750 22.380 14.720 1.00 89.94 267 VAL A N 1
ATOM 1946 C CA . VAL A 1 267 ? -6.616 22.885 13.637 1.00 89.94 267 VAL A CA 1
ATOM 1947 C C . VAL A 1 267 ? -5.971 24.109 12.990 1.00 89.94 267 VAL A C 1
ATOM 1949 O O . VAL A 1 267 ? -5.553 25.023 13.700 1.00 89.94 267 VAL A O 1
ATOM 1952 N N . ALA A 1 268 ? -5.935 24.167 11.656 1.00 85.94 268 ALA A N 1
ATOM 1953 C CA . ALA A 1 268 ? -5.738 25.421 10.933 1.00 85.94 268 ALA A CA 1
ATOM 1954 C C . ALA A 1 268 ? -6.612 25.476 9.680 1.00 85.94 268 ALA A C 1
ATOM 1956 O O . ALA A 1 268 ? -6.528 24.613 8.808 1.00 85.94 268 ALA A O 1
ATOM 1957 N N . GLY A 1 269 ? -7.430 26.526 9.588 1.00 88.81 269 GLY A N 1
ATOM 1958 C CA . GLY A 1 269 ? -8.359 26.705 8.476 1.00 88.81 269 GLY A CA 1
ATOM 1959 C C . GLY A 1 269 ? -9.343 25.539 8.361 1.00 88.81 269 GLY A C 1
ATOM 1960 O O . GLY A 1 269 ? -10.041 25.205 9.316 1.00 88.81 269 GLY A O 1
ATOM 1961 N N . ASP A 1 270 ? -9.378 24.928 7.182 1.00 90.75 270 ASP A N 1
ATOM 1962 C CA . ASP A 1 270 ? -10.189 23.765 6.816 1.00 90.75 270 ASP A CA 1
ATOM 1963 C C . ASP A 1 270 ? -9.493 22.424 7.104 1.00 90.75 270 ASP A C 1
ATOM 1965 O O . ASP A 1 270 ? -9.972 21.382 6.666 1.00 90.75 270 ASP A O 1
ATOM 1969 N N . ARG A 1 271 ? -8.360 22.415 7.815 1.00 90.44 271 ARG A N 1
ATOM 1970 C CA . ARG A 1 271 ? -7.563 21.207 8.070 1.00 90.44 271 ARG A CA 1
ATOM 1971 C C . ARG A 1 271 ? -7.380 20.963 9.558 1.00 90.44 271 ARG A C 1
ATOM 1973 O O . ARG A 1 271 ? -7.204 21.894 10.346 1.00 90.44 271 ARG A O 1
ATOM 1980 N N . ALA A 1 272 ? -7.384 19.689 9.934 1.00 91.62 272 ALA A N 1
ATOM 1981 C CA . ALA A 1 272 ? -7.096 19.270 11.295 1.00 91.62 272 ALA A CA 1
ATOM 1982 C C . ALA A 1 272 ? -6.249 17.999 11.327 1.00 91.62 272 ALA A C 1
ATOM 1984 O O . ALA A 1 272 ? -6.298 17.168 10.420 1.00 91.62 272 ALA A O 1
ATOM 1985 N N . ALA A 1 273 ? -5.481 17.851 12.398 1.00 91.12 273 ALA A N 1
ATOM 1986 C CA . ALA A 1 273 ? -4.723 16.652 12.691 1.00 91.12 273 ALA A CA 1
ATOM 1987 C C . ALA A 1 273 ? -4.957 16.226 14.136 1.00 91.12 273 ALA A C 1
ATOM 1989 O O . ALA A 1 273 ? -4.993 17.062 15.044 1.00 91.12 273 ALA A O 1
ATOM 1990 N N . VAL A 1 274 ? -5.095 14.918 14.334 1.00 92.44 274 VAL A N 1
ATOM 1991 C CA . VAL A 1 274 ? -5.309 14.315 15.646 1.00 92.44 274 VAL A CA 1
ATOM 1992 C C . VAL A 1 274 ? -4.234 13.274 15.913 1.00 92.44 274 VAL A C 1
ATOM 1994 O O . VAL A 1 274 ? -4.088 12.300 15.175 1.00 92.44 274 VAL A O 1
ATOM 1997 N N . GLY A 1 275 ? -3.471 13.502 16.978 1.00 90.69 275 GLY A N 1
ATOM 1998 C CA . GLY A 1 275 ? -2.392 12.632 17.433 1.00 90.69 275 GLY A CA 1
ATOM 1999 C C . GLY A 1 275 ? -2.508 12.294 18.918 1.00 90.69 275 GLY A C 1
ATOM 2000 O O . GLY A 1 275 ? -3.563 12.444 19.537 1.00 90.69 275 GLY A O 1
ATOM 2001 N N . ALA A 1 276 ? -1.399 11.843 19.498 1.00 88.94 276 ALA A N 1
ATOM 2002 C CA . ALA A 1 276 ? -1.296 11.552 20.922 1.00 88.94 276 ALA A CA 1
ATOM 2003 C C . ALA A 1 276 ? -0.428 12.589 21.634 1.00 88.94 276 ALA A C 1
ATOM 2005 O O . ALA A 1 276 ? 0.595 13.023 21.115 1.00 88.94 276 ALA A O 1
ATOM 2006 N N . THR A 1 277 ? -0.782 12.887 22.882 1.00 86.88 277 THR A N 1
ATOM 2007 C CA . THR A 1 277 ? 0.043 13.687 23.807 1.00 86.88 277 THR A CA 1
ATOM 2008 C C . THR A 1 277 ? 1.320 12.967 24.261 1.00 86.88 277 THR A C 1
ATOM 2010 O O . THR A 1 277 ? 2.223 13.582 24.823 1.00 86.88 277 THR A O 1
ATOM 2013 N N . ARG A 1 278 ? 1.405 11.654 24.020 1.00 86.69 278 ARG A N 1
ATOM 2014 C CA . ARG A 1 278 ? 2.528 10.772 24.360 1.00 86.69 278 ARG A CA 1
ATOM 2015 C C . ARG A 1 278 ? 2.801 9.799 23.221 1.00 86.69 278 ARG A C 1
ATOM 2017 O O . ARG A 1 278 ? 1.916 9.524 22.419 1.00 86.69 278 ARG A O 1
ATOM 2024 N N . SER A 1 279 ? 3.992 9.206 23.180 1.00 85.38 279 SER A N 1
ATOM 2025 C CA . SER A 1 279 ? 4.292 8.182 22.174 1.00 85.38 279 SER A CA 1
ATOM 2026 C C . SER A 1 279 ? 3.383 6.959 22.349 1.00 85.38 279 SER A C 1
ATOM 2028 O O . SER A 1 279 ? 3.356 6.336 23.414 1.00 85.38 279 SER A O 1
ATOM 2030 N N . VAL A 1 280 ? 2.639 6.615 21.296 1.00 88.44 280 VAL A N 1
ATOM 2031 C CA . VAL A 1 280 ? 1.821 5.401 21.217 1.00 88.44 280 VAL A CA 1
ATOM 2032 C C . VAL A 1 280 ? 2.278 4.591 20.018 1.00 88.44 280 VAL A C 1
ATOM 2034 O O . VAL A 1 280 ? 2.365 5.087 18.896 1.00 88.44 280 VAL A O 1
ATOM 2037 N N . ARG A 1 281 ? 2.597 3.323 20.269 1.00 85.75 281 ARG A N 1
ATOM 2038 C CA . ARG A 1 281 ? 3.060 2.403 19.234 1.00 85.75 281 ARG A CA 1
ATOM 2039 C C . ARG A 1 281 ? 1.961 2.179 18.190 1.00 85.75 281 ARG A C 1
ATOM 2041 O O . ARG A 1 281 ? 0.803 2.020 18.553 1.00 85.75 281 ARG A O 1
ATOM 2048 N N . GLU A 1 282 ? 2.352 2.120 16.918 1.00 85.69 282 GLU A N 1
ATOM 2049 C CA . GLU A 1 282 ? 1.460 1.933 15.759 1.00 85.69 282 GLU A CA 1
ATOM 2050 C C . GLU A 1 282 ? 0.425 3.057 15.541 1.00 85.69 282 GLU A C 1
ATOM 2052 O O . GLU A 1 282 ? -0.402 2.952 14.635 1.00 85.69 282 GLU A O 1
ATOM 2057 N N . LEU A 1 283 ? 0.462 4.146 16.323 1.00 88.69 283 LEU A N 1
ATOM 2058 C CA . LEU A 1 283 ? -0.406 5.292 16.077 1.00 88.69 283 LEU A CA 1
ATOM 2059 C C . LEU A 1 283 ? 0.021 5.996 14.787 1.00 88.69 283 LEU A C 1
ATOM 2061 O O . LEU A 1 283 ? 1.147 6.480 14.667 1.00 88.69 283 LEU A O 1
ATOM 2065 N N . VAL A 1 284 ? -0.922 6.107 13.857 1.00 87.75 284 VAL A N 1
ATOM 2066 C CA . VAL A 1 284 ? -0.837 7.008 12.708 1.00 87.75 284 VAL A CA 1
ATOM 2067 C C . VAL A 1 284 ? -1.742 8.205 13.007 1.00 87.75 284 VAL A C 1
ATOM 2069 O O . VAL A 1 284 ? -2.927 7.980 13.266 1.00 87.75 284 VAL A O 1
ATOM 2072 N N . PRO A 1 285 ? -1.228 9.450 12.998 1.00 89.19 285 PRO A N 1
ATOM 2073 C CA . PRO A 1 285 ? -2.062 10.634 13.171 1.00 89.19 285 PRO A CA 1
ATOM 2074 C C . PRO A 1 285 ? -3.212 10.666 12.164 1.00 89.19 285 PRO A C 1
ATOM 2076 O O . PRO A 1 285 ? -3.024 10.382 10.980 1.00 89.19 285 PRO A O 1
ATOM 2079 N N . VAL A 1 286 ? -4.404 11.013 12.642 1.00 93.62 286 VAL A N 1
ATOM 2080 C CA . VAL A 1 286 ? -5.603 11.117 11.808 1.00 93.62 286 VAL A CA 1
ATOM 2081 C C . VAL A 1 286 ? -5.637 12.504 11.194 1.00 93.62 286 VAL A C 1
ATOM 2083 O O . VAL A 1 286 ? -5.595 13.499 11.916 1.00 93.62 286 VAL A O 1
ATOM 2086 N N . LEU A 1 287 ? -5.699 12.566 9.868 1.00 92.44 287 LEU A N 1
ATOM 2087 C CA . LEU A 1 287 ? -5.781 13.818 9.124 1.00 92.44 287 LEU A CA 1
ATOM 2088 C C . LEU A 1 287 ? -7.224 14.043 8.677 1.00 92.44 287 LEU A C 1
ATOM 2090 O O . LEU A 1 287 ? -7.896 13.101 8.253 1.00 92.44 287 LEU A O 1
ATOM 2094 N N . LEU A 1 288 ? -7.701 15.280 8.809 1.00 94.31 288 LEU A N 1
ATOM 2095 C CA . LEU A 1 288 ? -9.074 15.653 8.494 1.00 94.31 288 LEU A CA 1
ATOM 2096 C C . LEU A 1 288 ? -9.148 16.914 7.634 1.00 94.31 288 LEU A C 1
ATOM 2098 O O . LEU A 1 288 ? -8.277 17.788 7.705 1.00 94.31 288 LEU A O 1
ATOM 2102 N N . VAL A 1 289 ? -10.223 17.012 6.858 1.00 93.56 289 VAL A N 1
ATOM 2103 C CA . VAL A 1 289 ? -10.590 18.172 6.033 1.00 93.56 289 VAL A CA 1
ATOM 2104 C C . VAL A 1 289 ? -12.012 18.575 6.348 1.00 93.56 289 VAL A C 1
ATOM 2106 O O . VAL A 1 289 ? -12.875 17.715 6.499 1.00 93.56 289 VAL A O 1
ATOM 2109 N N . ARG A 1 290 ? -12.278 19.874 6.414 1.00 94.69 290 ARG A N 1
ATOM 2110 C CA . ARG A 1 290 ? -13.635 20.394 6.486 1.00 94.69 290 ARG A CA 1
ATOM 2111 C C . ARG A 1 290 ? -14.207 20.527 5.072 1.00 94.69 290 ARG A C 1
ATOM 2113 O O . ARG A 1 290 ? -13.857 21.453 4.348 1.00 94.69 290 ARG A O 1
ATOM 2120 N N . GLU A 1 291 ? -15.126 19.638 4.705 1.00 93.50 291 GLU A N 1
ATOM 2121 C CA . GLU A 1 291 ? -15.852 19.667 3.428 1.00 93.50 291 GLU A CA 1
ATOM 2122 C C . GLU A 1 291 ? -17.354 19.778 3.706 1.00 93.50 291 GLU A C 1
ATOM 2124 O O . GLU A 1 291 ? -17.918 19.003 4.480 1.00 93.50 291 GLU A O 1
ATOM 2129 N N . HIS A 1 292 ? -18.013 20.753 3.074 1.00 91.50 292 HIS A N 1
ATOM 2130 C CA . HIS A 1 292 ? -19.450 21.007 3.252 1.00 91.50 292 HIS A CA 1
ATOM 2131 C C . HIS A 1 292 ? -19.872 21.212 4.722 1.00 91.50 292 HIS A C 1
ATOM 2133 O O . HIS A 1 292 ? -20.961 20.819 5.122 1.00 91.50 292 HIS A O 1
ATOM 2139 N N . GLY A 1 293 ? -19.002 21.825 5.532 1.00 92.31 293 GLY A N 1
ATOM 2140 C CA . GLY A 1 293 ? -19.257 22.120 6.948 1.00 92.31 293 GLY A CA 1
ATOM 2141 C C . GLY A 1 293 ? -18.823 21.025 7.929 1.00 92.31 293 GLY A C 1
ATOM 2142 O O . GLY A 1 293 ? -18.528 21.354 9.076 1.00 92.31 293 GLY A O 1
ATOM 2143 N N . ALA A 1 294 ? -18.656 19.782 7.471 1.00 95.75 294 ALA A N 1
ATOM 2144 C CA . ALA A 1 294 ? -18.300 18.641 8.315 1.00 95.75 294 ALA A CA 1
ATOM 2145 C C . ALA A 1 294 ? -16.817 18.251 8.186 1.00 95.75 294 ALA A C 1
ATOM 2147 O O . ALA A 1 294 ? -16.215 18.393 7.119 1.00 95.75 294 ALA A O 1
ATOM 2148 N N . TRP A 1 295 ? -16.225 17.737 9.265 1.00 96.94 295 TRP A N 1
ATOM 2149 C CA . TRP A 1 295 ? -14.869 17.189 9.269 1.00 96.94 295 TRP A CA 1
ATOM 2150 C C . TRP A 1 295 ? -14.864 15.752 8.753 1.00 96.94 295 TRP A C 1
ATOM 2152 O O . TRP A 1 295 ? -15.495 14.862 9.317 1.00 96.94 295 TRP A O 1
ATOM 2162 N N . ARG A 1 296 ? -14.110 15.519 7.684 1.00 97.31 296 ARG A N 1
ATOM 2163 C CA . ARG A 1 296 ? -13.972 14.226 7.017 1.00 97.31 296 ARG A CA 1
ATOM 2164 C C . ARG A 1 296 ? -12.553 13.705 7.134 1.00 97.31 296 ARG A C 1
ATOM 2166 O O . ARG A 1 296 ? -11.602 14.480 7.089 1.00 97.31 296 ARG A O 1
ATOM 2173 N N . ILE A 1 297 ? -12.416 12.392 7.258 1.00 97.12 297 ILE A N 1
ATOM 2174 C CA . ILE A 1 297 ? -11.139 11.687 7.362 1.00 97.12 297 ILE A CA 1
ATOM 2175 C C . ILE A 1 297 ? -10.476 11.609 5.984 1.00 97.12 297 ILE A C 1
ATOM 2177 O O . ILE A 1 297 ? -11.084 11.135 5.019 1.00 97.12 297 ILE A O 1
ATOM 2181 N N . ASP A 1 298 ? -9.215 12.033 5.915 1.00 94.69 298 ASP A N 1
ATOM 2182 C CA . ASP A 1 298 ? -8.400 12.043 4.700 1.00 94.69 298 ASP A CA 1
ATOM 2183 C C . ASP A 1 298 ? -7.364 10.906 4.718 1.00 94.69 298 ASP A C 1
ATOM 2185 O O . ASP A 1 298 ? -6.195 11.069 5.078 1.00 94.69 298 ASP A O 1
ATOM 2189 N N . LEU A 1 299 ? -7.813 9.709 4.336 1.00 93.75 299 LEU A N 1
ATOM 2190 C CA . LEU A 1 299 ? -6.970 8.516 4.239 1.00 93.75 299 LEU A CA 1
ATOM 2191 C C . LEU A 1 299 ? -5.895 8.642 3.154 1.00 93.75 299 LEU A C 1
ATOM 2193 O O . LEU A 1 299 ? -4.836 8.022 3.274 1.00 93.75 299 LEU A O 1
ATOM 2197 N N . VAL A 1 300 ? -6.159 9.425 2.106 1.00 92.12 300 VAL A N 1
ATOM 2198 C CA . VAL A 1 300 ? -5.218 9.661 1.005 1.00 92.12 300 VAL A CA 1
ATOM 2199 C C . VAL A 1 300 ? -4.011 10.431 1.523 1.00 92.12 300 VAL A C 1
ATOM 2201 O O . VAL A 1 300 ? -2.877 9.974 1.364 1.00 92.12 300 VAL A O 1
ATOM 2204 N N . GLU A 1 301 ? -4.239 11.550 2.208 1.00 87.62 301 GLU A N 1
ATOM 2205 C CA . GLU A 1 301 ? -3.158 12.342 2.795 1.00 87.62 301 GLU A CA 1
ATOM 2206 C C . GLU A 1 301 ? -2.466 11.594 3.941 1.00 87.62 301 GLU A C 1
ATOM 2208 O O . GLU A 1 301 ? -1.237 11.628 4.034 1.00 87.62 301 GLU A O 1
ATOM 2213 N N . MET A 1 302 ? -3.201 10.810 4.745 1.00 88.00 302 MET A N 1
ATOM 2214 C CA . MET A 1 302 ? -2.580 9.907 5.726 1.00 88.00 302 MET A CA 1
ATOM 2215 C C . MET A 1 302 ? -1.633 8.905 5.047 1.00 88.00 302 MET A C 1
ATOM 2217 O O . MET A 1 302 ? -0.529 8.668 5.535 1.00 88.00 302 MET A O 1
ATOM 2221 N N . GLY A 1 303 ? -2.039 8.331 3.911 1.00 85.06 303 GLY A N 1
ATOM 2222 C CA . GLY A 1 303 ? -1.238 7.378 3.147 1.00 85.06 303 GLY A CA 1
ATOM 2223 C C . GLY A 1 303 ? 0.023 7.989 2.530 1.00 85.06 303 GLY A C 1
ATOM 2224 O O . GLY A 1 303 ? 1.058 7.315 2.491 1.00 85.06 303 GLY A O 1
ATOM 2225 N N . LYS A 1 304 ? -0.052 9.247 2.076 1.00 81.75 304 LYS A N 1
ATOM 2226 C CA . LYS A 1 304 ? 1.094 10.021 1.571 1.00 81.75 304 LYS A CA 1
ATOM 2227 C C . LYS A 1 304 ? 2.077 10.363 2.687 1.00 81.75 304 LYS A C 1
ATOM 2229 O O . LYS A 1 304 ? 3.275 10.117 2.555 1.00 81.75 304 LYS A O 1
ATOM 2234 N N . ALA A 1 305 ? 1.566 10.911 3.789 1.00 75.00 305 ALA A N 1
ATOM 2235 C CA . ALA A 1 305 ? 2.378 11.423 4.885 1.00 75.00 305 ALA A CA 1
ATOM 2236 C C . ALA A 1 305 ? 3.030 10.300 5.703 1.00 75.00 305 ALA A C 1
ATOM 2238 O O . ALA A 1 305 ? 4.211 10.379 6.048 1.00 75.00 305 ALA A O 1
ATOM 2239 N N . PHE A 1 306 ? 2.284 9.230 5.983 1.00 69.38 306 PHE A N 1
ATOM 2240 C CA . PHE A 1 306 ? 2.682 8.182 6.916 1.00 69.38 306 PHE A CA 1
ATOM 2241 C C . PHE A 1 306 ? 2.750 6.827 6.212 1.00 69.38 306 PHE A C 1
ATOM 2243 O O . PHE A 1 306 ? 1.888 5.961 6.380 1.00 69.38 306 PHE A O 1
ATOM 2250 N N . GLN A 1 307 ? 3.811 6.590 5.436 1.00 64.06 307 GLN A N 1
ATOM 2251 C CA . GLN A 1 307 ? 4.084 5.220 5.010 1.00 64.06 307 GLN A CA 1
ATOM 2252 C C . GLN A 1 307 ? 4.548 4.357 6.194 1.00 64.06 307 GLN A C 1
ATOM 2254 O O . GLN A 1 307 ? 5.262 4.799 7.096 1.00 64.06 307 GLN A O 1
ATOM 2259 N N . ARG A 1 308 ? 4.165 3.075 6.139 1.00 50.78 308 ARG A N 1
ATOM 2260 C CA . ARG A 1 308 ? 4.213 2.025 7.181 1.00 50.78 308 ARG A CA 1
ATOM 2261 C C . ARG A 1 308 ? 5.614 1.650 7.729 1.00 50.78 308 ARG A C 1
ATOM 2263 O O . ARG A 1 308 ? 5.788 0.580 8.310 1.00 50.78 308 ARG A O 1
ATOM 2270 N N . ARG A 1 309 ? 6.629 2.497 7.529 1.00 46.53 309 ARG A N 1
ATOM 2271 C CA . ARG A 1 309 ? 8.018 2.340 8.000 1.00 46.53 309 ARG A CA 1
ATOM 2272 C C . ARG A 1 309 ? 8.553 3.549 8.778 1.00 46.53 309 ARG A C 1
ATOM 2274 O O . ARG A 1 309 ? 9.763 3.646 8.963 1.00 46.53 309 ARG A O 1
ATOM 2281 N N . GLY A 1 310 ? 7.692 4.475 9.207 1.00 40.03 310 GLY A N 1
ATOM 2282 C CA . GLY A 1 310 ? 8.126 5.661 9.961 1.00 40.03 310 GLY A CA 1
ATOM 2283 C C . GLY A 1 310 ? 9.083 6.566 9.176 1.00 40.03 310 GLY A C 1
ATOM 2284 O O . GLY A 1 310 ? 9.790 7.376 9.765 1.00 40.03 310 GLY A O 1
ATOM 2285 N N . ARG A 1 311 ? 9.141 6.405 7.848 1.00 41.84 311 ARG A N 1
ATOM 2286 C CA . ARG A 1 311 ? 9.809 7.338 6.946 1.00 41.84 311 ARG A CA 1
ATOM 2287 C C . ARG A 1 311 ? 8.721 8.168 6.289 1.00 41.84 311 ARG A C 1
ATOM 2289 O O . ARG A 1 311 ? 7.903 7.633 5.544 1.00 41.84 311 ARG A O 1
ATOM 2296 N N . PHE A 1 312 ? 8.717 9.451 6.611 1.00 47.31 312 PHE A N 1
ATOM 2297 C CA . PHE A 1 312 ? 7.887 10.445 5.951 1.00 47.31 312 PHE A CA 1
ATOM 2298 C C . PHE A 1 312 ? 8.344 10.573 4.498 1.00 47.31 312 PHE A C 1
ATOM 2300 O O . PHE A 1 312 ? 9.536 10.779 4.239 1.00 47.31 312 PHE A O 1
ATOM 2307 N N . TRP A 1 313 ? 7.414 10.470 3.547 1.00 46.16 313 TRP A N 1
ATOM 2308 C CA . TRP A 1 313 ? 7.671 10.871 2.164 1.00 46.16 313 TRP A CA 1
ATOM 2309 C C . TRP A 1 313 ? 7.621 12.387 2.093 1.00 46.16 313 TRP A C 1
ATOM 2311 O O . TRP A 1 313 ? 6.705 12.963 1.529 1.00 46.16 313 TRP A O 1
ATOM 2321 N N . LYS A 1 314 ? 8.652 13.007 2.668 1.00 49.34 314 LYS A N 1
ATOM 2322 C CA . LYS A 1 314 ? 8.937 14.440 2.599 1.00 49.34 314 LYS A CA 1
ATOM 2323 C C . LYS A 1 314 ? 7.934 15.333 3.350 1.00 49.34 314 LYS A C 1
ATOM 2325 O O . LYS A 1 314 ? 6.760 15.004 3.502 1.00 49.34 314 LYS A O 1
ATOM 2330 N N . PRO A 1 315 ? 8.393 16.514 3.783 1.00 40.75 315 PRO A N 1
ATOM 2331 C CA . PRO A 1 315 ? 7.494 17.625 4.003 1.00 40.75 315 PRO A CA 1
ATOM 2332 C C . PRO A 1 315 ? 6.941 18.007 2.634 1.00 40.75 315 PRO A C 1
ATOM 2334 O O . PRO A 1 315 ? 7.674 18.470 1.758 1.00 40.75 315 PRO A O 1
ATOM 2337 N N . ILE A 1 316 ? 5.627 17.914 2.472 1.00 46.56 316 ILE A N 1
ATOM 2338 C CA . ILE A 1 316 ? 4.930 18.996 1.779 1.00 46.56 316 ILE A CA 1
ATOM 2339 C C . ILE A 1 316 ? 5.451 20.265 2.476 1.00 46.56 316 ILE A C 1
ATOM 2341 O O . ILE A 1 316 ? 5.498 20.247 3.705 1.00 46.56 316 ILE A O 1
ATOM 2345 N N . GLY A 1 317 ? 5.995 21.252 1.749 1.00 41.59 317 GLY A N 1
ATOM 2346 C CA . GLY A 1 317 ? 6.763 22.364 2.341 1.00 41.59 317 GLY A CA 1
ATOM 2347 C C . GLY A 1 317 ? 6.054 23.059 3.515 1.00 41.59 317 GLY A C 1
ATOM 2348 O O . GLY A 1 317 ? 4.932 22.723 3.857 1.00 41.59 317 GLY A O 1
ATOM 2349 N N . ALA A 1 318 ? 6.634 24.091 4.127 1.00 42.22 318 ALA A N 1
ATOM 2350 C CA . ALA A 1 318 ? 5.983 24.803 5.245 1.00 42.22 318 ALA A CA 1
ATOM 2351 C C . ALA A 1 318 ? 4.526 25.297 4.973 1.00 42.22 318 ALA A C 1
ATOM 2353 O O . ALA A 1 318 ? 3.851 25.721 5.904 1.00 42.22 318 ALA A O 1
ATOM 2354 N N . GLY A 1 319 ? 4.033 25.224 3.724 1.00 45.75 319 GLY A N 1
ATOM 2355 C CA . GLY A 1 319 ? 2.635 25.426 3.316 1.00 45.75 319 GLY A CA 1
ATOM 2356 C C . GLY A 1 319 ? 1.833 24.167 2.925 1.00 45.75 319 GLY A C 1
ATOM 2357 O O . GLY A 1 319 ? 0.803 24.296 2.275 1.00 45.75 319 GLY A O 1
ATOM 2358 N N . GLY A 1 320 ? 2.283 22.956 3.254 1.00 51.91 320 GLY A N 1
ATOM 2359 C CA . GLY A 1 320 ? 1.515 21.732 3.043 1.00 51.91 320 GLY A CA 1
ATOM 2360 C C . GLY A 1 320 ? 0.332 21.601 3.998 1.00 51.91 320 GLY A C 1
ATOM 2361 O O . GLY A 1 320 ? 0.445 22.037 5.146 1.00 51.91 320 GLY A O 1
ATOM 2362 N N . PRO A 1 321 ? -0.780 20.961 3.586 1.00 52.53 321 PRO A N 1
ATOM 2363 C CA . PRO A 1 321 ? -2.048 21.018 4.318 1.00 52.53 321 PRO A CA 1
ATOM 2364 C C . PRO A 1 321 ? -1.989 20.435 5.742 1.00 52.53 321 PRO A C 1
ATOM 2366 O O . PRO A 1 321 ? -2.862 20.737 6.549 1.00 52.53 321 PRO A O 1
ATOM 2369 N N . TYR A 1 322 ? -0.953 19.651 6.081 1.00 60.56 322 TYR A N 1
ATOM 2370 C CA . TYR A 1 322 ? -0.796 19.000 7.391 1.00 60.56 322 TYR A CA 1
ATOM 2371 C C . TYR A 1 322 ? 0.571 19.197 8.053 1.00 60.56 322 TYR A C 1
ATOM 2373 O O . TYR A 1 322 ? 0.949 18.426 8.935 1.00 60.56 322 TYR A O 1
ATOM 2381 N N . TRP A 1 323 ? 1.297 20.262 7.692 1.00 61.81 323 TRP A N 1
ATOM 2382 C CA . TRP A 1 323 ? 2.540 20.659 8.378 1.00 61.81 323 TRP A CA 1
ATOM 2383 C C . TRP A 1 323 ? 2.367 20.723 9.916 1.00 61.81 323 TRP A C 1
ATOM 2385 O O . TRP A 1 323 ? 3.269 20.359 10.669 1.00 61.81 323 TRP A O 1
ATOM 2395 N N . LEU A 1 324 ? 1.163 21.072 10.380 1.00 62.34 324 LEU A N 1
ATOM 2396 C CA . LEU A 1 324 ? 0.763 21.146 11.791 1.00 62.34 324 LEU A CA 1
ATOM 2397 C C . LEU A 1 324 ? 0.897 19.820 12.558 1.00 62.34 324 LEU A C 1
ATOM 2399 O O . LEU A 1 324 ? 1.099 19.843 13.768 1.00 62.34 324 LEU A O 1
ATOM 2403 N N . ALA A 1 325 ? 0.745 18.678 11.878 1.00 60.41 325 ALA A N 1
ATOM 2404 C CA . ALA A 1 325 ? 0.798 17.347 12.490 1.00 60.41 325 ALA A CA 1
ATOM 2405 C C . ALA A 1 325 ? 2.233 16.829 12.657 1.00 60.41 325 ALA A C 1
ATOM 2407 O O . ALA A 1 325 ? 2.483 15.937 13.463 1.00 60.41 325 ALA A O 1
ATOM 2408 N N . LEU A 1 326 ? 3.154 17.353 11.845 1.00 59.75 326 LEU A N 1
ATOM 2409 C CA . LEU A 1 326 ? 4.485 16.789 11.628 1.00 59.75 326 LEU A CA 1
ATOM 2410 C C . LEU A 1 326 ? 5.614 17.711 12.116 1.00 59.75 326 LEU A C 1
ATOM 2412 O O . LEU A 1 326 ? 6.740 17.250 12.298 1.00 59.75 326 LEU A O 1
ATOM 2416 N N . GLY A 1 327 ? 5.339 19.002 12.334 1.00 63.16 327 GLY A N 1
ATOM 2417 C CA . GLY A 1 327 ? 6.306 19.971 12.857 1.00 63.16 327 GLY A CA 1
ATOM 2418 C C . GLY A 1 327 ? 7.632 19.988 12.084 1.00 63.16 327 GLY A C 1
ATOM 2419 O O . GLY A 1 327 ? 7.667 19.814 10.867 1.00 63.16 327 GLY A O 1
ATOM 2420 N N . GLU A 1 328 ? 8.753 20.171 12.791 1.00 56.47 328 GLU A N 1
ATOM 2421 C CA . GLU A 1 328 ? 10.100 20.129 12.192 1.00 56.47 328 GLU A CA 1
ATOM 2422 C C . GLU A 1 328 ? 10.501 18.746 11.648 1.00 56.47 328 GLU A C 1
ATOM 2424 O O . GLU A 1 328 ? 11.409 18.663 10.819 1.00 56.47 328 GLU A O 1
ATOM 2429 N N . GLU A 1 329 ? 9.862 17.655 12.090 1.00 53.06 329 GLU A N 1
ATOM 2430 C CA . GLU A 1 329 ? 10.129 16.316 11.543 1.00 53.06 329 GLU A CA 1
ATOM 2431 C C . GLU A 1 329 ? 9.649 16.197 10.100 1.00 53.06 329 GLU A C 1
ATOM 2433 O O . GLU A 1 329 ? 10.302 15.513 9.307 1.00 53.06 329 GLU A O 1
ATOM 2438 N N . ALA A 1 330 ? 8.602 16.948 9.732 1.00 51.84 330 ALA A N 1
ATOM 2439 C CA . ALA A 1 330 ? 8.240 17.160 8.339 1.00 51.84 330 ALA A CA 1
ATOM 2440 C C . ALA A 1 330 ? 9.473 17.644 7.569 1.00 51.84 330 ALA A C 1
ATOM 2442 O O . ALA A 1 330 ? 9.860 17.026 6.588 1.00 51.84 330 ALA A O 1
ATOM 2443 N N . SER A 1 331 ? 10.143 18.696 8.050 1.00 48.94 331 SER A N 1
ATOM 2444 C CA . SER A 1 331 ? 11.229 19.419 7.369 1.00 48.94 331 SER A CA 1
ATOM 2445 C C . SER A 1 331 ? 12.490 18.592 7.070 1.00 48.94 331 SER A C 1
ATOM 2447 O O . SER A 1 331 ? 13.342 19.047 6.310 1.00 48.94 331 SER A O 1
ATOM 2449 N N . ARG A 1 332 ? 12.645 17.397 7.661 1.00 49.06 332 ARG A N 1
ATOM 2450 C CA . ARG A 1 332 ? 13.864 16.564 7.557 1.00 49.06 332 ARG A CA 1
ATOM 2451 C C . ARG A 1 332 ? 13.838 15.528 6.427 1.00 49.06 332 ARG A C 1
ATOM 2453 O O . ARG A 1 332 ? 14.814 14.800 6.254 1.00 49.06 332 ARG A O 1
ATOM 2460 N N . GLY A 1 333 ? 12.749 15.431 5.664 1.00 49.16 333 GLY A N 1
ATOM 2461 C CA . GLY A 1 333 ? 12.654 14.495 4.540 1.00 49.16 333 GLY A CA 1
ATOM 2462 C C . GLY A 1 333 ? 13.617 14.830 3.391 1.00 49.16 333 GLY A C 1
ATOM 2463 O O . GLY A 1 333 ? 13.826 15.991 3.046 1.00 49.16 333 GLY A O 1
ATOM 2464 N N . THR A 1 334 ? 14.213 13.807 2.773 1.00 42.22 334 THR A N 1
ATOM 2465 C CA . THR A 1 334 ? 15.194 13.977 1.693 1.00 42.22 334 THR A CA 1
ATOM 2466 C C . THR A 1 334 ? 14.521 14.278 0.347 1.00 42.22 334 THR A C 1
ATOM 2468 O O . THR A 1 334 ? 13.837 13.435 -0.236 1.00 42.22 334 THR A O 1
ATOM 2471 N N . GLY A 1 335 ? 14.747 15.495 -0.162 1.00 52.16 335 GLY A N 1
ATOM 2472 C CA . GLY A 1 335 ? 14.367 16.011 -1.490 1.00 52.16 335 GLY A CA 1
ATOM 2473 C C . GLY A 1 335 ? 12.926 16.528 -1.578 1.00 52.16 335 GLY A C 1
ATOM 2474 O O . GLY A 1 335 ? 12.102 16.140 -0.769 1.00 52.16 335 GLY A O 1
ATOM 2475 N N . ALA A 1 336 ? 12.576 17.300 -2.606 1.00 50.12 336 ALA A N 1
ATOM 2476 C CA . ALA A 1 336 ? 11.194 17.687 -2.915 1.00 50.12 336 ALA A CA 1
ATOM 2477 C C . ALA A 1 336 ? 10.706 16.856 -4.111 1.00 50.12 336 ALA A C 1
ATOM 2479 O O . ALA A 1 336 ? 11.265 16.982 -5.191 1.00 50.12 336 ALA A O 1
ATOM 2480 N N . ILE A 1 337 ? 9.739 15.957 -3.924 1.00 59.62 337 ILE A N 1
ATOM 2481 C CA . ILE A 1 337 ? 9.000 15.384 -5.054 1.00 59.62 337 ILE A CA 1
ATOM 2482 C C . ILE A 1 337 ? 7.534 15.725 -4.809 1.00 59.62 337 ILE A C 1
ATOM 2484 O O . ILE A 1 337 ? 7.008 15.445 -3.733 1.00 59.62 337 ILE A O 1
ATOM 2488 N N . ASP A 1 338 ? 6.931 16.407 -5.778 1.00 69.12 338 ASP A N 1
ATOM 2489 C CA . ASP A 1 338 ? 5.584 16.958 -5.691 1.00 69.12 338 ASP A CA 1
ATOM 2490 C C . ASP A 1 338 ? 4.516 15.851 -5.739 1.00 69.12 338 ASP A C 1
ATOM 2492 O O . ASP A 1 338 ? 4.367 15.155 -6.743 1.00 69.12 338 ASP A O 1
ATOM 2496 N N . VAL A 1 339 ? 3.762 15.712 -4.647 1.00 75.06 339 VAL A N 1
ATOM 2497 C CA . VAL A 1 339 ? 2.589 14.825 -4.523 1.00 75.06 339 VAL A CA 1
ATOM 2498 C C . VAL A 1 339 ? 1.282 15.610 -4.354 1.00 75.06 339 VAL A C 1
ATOM 2500 O O . VAL A 1 339 ? 0.260 15.051 -3.938 1.00 75.06 339 VAL A O 1
ATOM 2503 N N . THR A 1 340 ? 1.306 16.909 -4.677 1.00 81.31 340 THR A N 1
ATOM 2504 C CA . THR A 1 340 ? 0.130 17.791 -4.662 1.00 81.31 340 THR A CA 1
ATOM 2505 C C . THR A 1 340 ? -0.958 17.203 -5.552 1.00 81.31 340 THR A C 1
ATOM 2507 O O . THR A 1 340 ? -0.621 16.694 -6.618 1.00 81.31 340 THR A O 1
ATOM 2510 N N . PRO A 1 341 ? -2.243 17.249 -5.180 1.00 87.00 341 PRO A N 1
ATOM 2511 C CA . PRO A 1 341 ? -3.311 16.772 -6.045 1.00 87.00 341 PRO A CA 1
ATOM 2512 C C . PRO A 1 341 ? -3.260 17.395 -7.441 1.00 87.00 341 PRO A C 1
ATOM 2514 O O . PRO A 1 341 ? -2.928 18.564 -7.629 1.00 87.00 341 PRO A O 1
ATOM 2517 N N . VAL A 1 342 ? -3.599 16.582 -8.428 1.00 91.19 342 VAL A N 1
ATOM 2518 C CA . VAL A 1 342 ? -3.751 16.999 -9.812 1.00 91.19 342 VAL A CA 1
ATOM 2519 C C . VAL A 1 342 ? -5.088 17.722 -9.965 1.00 91.19 342 VAL A C 1
ATOM 2521 O O . VAL A 1 342 ? -6.109 17.244 -9.470 1.00 91.19 342 VAL A O 1
ATOM 2524 N N . GLU A 1 343 ? -5.090 18.856 -10.667 1.00 92.50 343 GLU A N 1
ATOM 2525 C CA . GLU A 1 343 ? -6.310 19.621 -10.939 1.00 92.50 343 GLU A CA 1
ATOM 2526 C C . GLU A 1 343 ? -7.319 18.803 -11.763 1.00 92.50 343 GLU A C 1
ATOM 2528 O O . GLU A 1 343 ? -6.969 18.213 -12.784 1.00 92.50 343 GLU A O 1
ATOM 2533 N N . LEU A 1 344 ? -8.582 18.778 -11.331 1.00 94.31 344 LEU A N 1
ATOM 2534 C CA . LEU A 1 344 ? -9.664 18.061 -12.019 1.00 94.31 344 LEU A CA 1
ATOM 2535 C C . LEU A 1 344 ? -10.635 18.998 -12.753 1.00 94.31 344 LEU A C 1
ATOM 2537 O O . LEU A 1 344 ? -11.628 18.538 -13.301 1.00 94.31 344 LEU A O 1
ATOM 2541 N N . TRP A 1 345 ? -10.374 20.310 -12.751 1.00 92.75 345 TRP A N 1
ATOM 2542 C CA . TRP A 1 345 ? -11.201 21.331 -13.416 1.00 92.75 345 TRP A CA 1
ATOM 2543 C C . TRP A 1 345 ? -12.693 21.263 -13.042 1.00 92.75 345 TRP A C 1
ATOM 2545 O O . TRP A 1 345 ? -13.570 21.477 -13.874 1.00 92.75 345 TRP A O 1
ATOM 2555 N N . GLY A 1 346 ? -12.978 20.943 -11.775 1.00 92.06 346 GLY A N 1
ATOM 2556 C CA . GLY A 1 346 ? -14.337 20.801 -11.242 1.00 92.06 346 GLY A CA 1
ATOM 2557 C C . GLY A 1 346 ? -14.996 19.437 -11.486 1.00 92.06 346 GLY A C 1
ATOM 2558 O O . GLY A 1 346 ? -16.097 19.213 -10.991 1.00 92.06 346 GLY A O 1
ATOM 2559 N N . GLU A 1 347 ? -14.348 18.514 -12.201 1.00 95.81 347 GLU A N 1
ATOM 2560 C CA . GLU A 1 347 ? -14.835 17.144 -12.384 1.00 95.81 347 GLU A CA 1
ATOM 2561 C C . GLU A 1 347 ? -14.675 16.323 -11.085 1.00 95.81 347 GLU A C 1
ATOM 2563 O O . GLU A 1 347 ? -13.604 16.357 -10.467 1.00 95.81 347 GLU A O 1
ATOM 2568 N N . PRO A 1 348 ? -15.691 15.541 -10.668 1.00 95.31 348 PRO A N 1
ATOM 2569 C CA . PRO A 1 348 ? -15.537 14.580 -9.580 1.00 95.31 348 PRO A CA 1
ATOM 2570 C C . PRO A 1 348 ? -14.440 13.551 -9.879 1.00 95.31 348 PRO A C 1
ATOM 2572 O O . PRO A 1 348 ? -14.330 13.042 -10.996 1.00 95.31 348 PRO A O 1
ATOM 2575 N N . LEU A 1 349 ? -13.657 13.180 -8.861 1.00 96.06 349 LEU A N 1
ATOM 2576 C CA . LEU A 1 349 ? -12.519 12.264 -9.014 1.00 96.06 349 LEU A CA 1
ATOM 2577 C C . LEU A 1 349 ? -12.899 10.927 -9.670 1.00 96.06 349 LEU A C 1
ATOM 2579 O O . LEU A 1 349 ? -12.189 10.458 -10.559 1.00 96.06 349 LEU A O 1
ATOM 2583 N N . ALA A 1 350 ? -14.014 10.323 -9.252 1.00 95.69 350 ALA A N 1
ATOM 2584 C CA . ALA A 1 350 ? -14.483 9.056 -9.811 1.00 95.69 350 ALA A CA 1
ATOM 2585 C C . ALA A 1 350 ? -14.798 9.170 -11.314 1.00 95.69 350 ALA A C 1
ATOM 2587 O O . ALA A 1 350 ? -14.373 8.317 -12.091 1.00 95.69 350 ALA A O 1
ATOM 2588 N N . SER A 1 351 ? -15.457 10.258 -11.727 1.00 97.00 351 SER A N 1
ATOM 2589 C CA . SER A 1 351 ? -15.784 10.535 -13.130 1.00 97.00 351 SER A CA 1
ATOM 2590 C C . SER A 1 351 ? -14.525 10.731 -13.979 1.00 97.00 351 SER A C 1
ATOM 2592 O O . SER A 1 351 ? -14.413 10.146 -15.058 1.00 97.00 351 SER A O 1
ATOM 2594 N N . ALA A 1 352 ? -13.539 11.476 -13.464 1.00 97.81 352 ALA A N 1
ATOM 2595 C CA . ALA A 1 352 ? -12.263 11.689 -14.147 1.00 97.81 352 ALA A CA 1
ATOM 2596 C C . ALA A 1 352 ? -11.513 10.368 -14.382 1.00 97.81 352 ALA A C 1
ATOM 2598 O O . ALA A 1 352 ? -10.973 10.142 -15.468 1.00 97.81 352 ALA A O 1
ATOM 2599 N N . ILE A 1 353 ? -11.503 9.485 -13.377 1.00 97.62 353 ILE A N 1
ATOM 2600 C CA . ILE A 1 353 ? -10.897 8.152 -13.472 1.00 97.62 353 ILE A CA 1
ATOM 2601 C C . ILE A 1 353 ? -11.617 7.313 -14.530 1.00 97.62 353 ILE A C 1
ATOM 2603 O O . ILE A 1 353 ? -10.968 6.827 -15.454 1.00 97.62 353 ILE A O 1
ATOM 2607 N N . GLU A 1 354 ? -12.943 7.197 -14.450 1.00 97.00 354 GLU A N 1
ATOM 2608 C CA . GLU A 1 354 ? -13.750 6.397 -15.380 1.00 97.00 354 GLU A CA 1
ATOM 2609 C C . GLU A 1 354 ? -13.564 6.849 -16.839 1.00 97.00 354 GLU A C 1
ATOM 2611 O O . GLU A 1 354 ? -13.390 6.036 -17.752 1.00 97.00 354 GLU A O 1
ATOM 2616 N N . ARG A 1 355 ? -13.550 8.166 -17.073 1.00 97.50 355 ARG A N 1
ATOM 2617 C CA . ARG A 1 355 ? -13.326 8.755 -18.397 1.00 97.50 355 ARG A CA 1
ATOM 2618 C C . ARG A 1 355 ? -11.936 8.428 -18.948 1.00 97.50 355 ARG A C 1
ATOM 2620 O O . ARG A 1 355 ? -11.806 8.084 -20.125 1.00 97.50 355 ARG A O 1
ATOM 2627 N N . LEU A 1 356 ? -10.896 8.541 -18.124 1.00 97.62 356 LEU A N 1
ATOM 2628 C CA . LEU A 1 356 ? -9.521 8.261 -18.543 1.00 97.62 356 LEU A CA 1
ATOM 2629 C C . LEU A 1 356 ? -9.245 6.762 -18.704 1.00 97.62 356 LEU A C 1
ATOM 2631 O O . LEU A 1 356 ? -8.466 6.389 -19.576 1.00 97.62 356 LEU A O 1
ATOM 2635 N N . GLU A 1 357 ? -9.905 5.893 -17.935 1.00 96.81 357 GLU A N 1
ATOM 2636 C CA . GLU A 1 357 ? -9.803 4.435 -18.099 1.00 96.81 357 GLU A CA 1
ATOM 2637 C C . GLU A 1 357 ? -10.247 3.985 -19.495 1.00 96.81 357 GLU A C 1
ATOM 2639 O O . GLU A 1 357 ? -9.611 3.108 -20.085 1.00 96.81 357 GLU A O 1
ATOM 2644 N N . ARG A 1 358 ? -11.263 4.654 -20.055 1.00 96.44 358 ARG A N 1
ATOM 2645 C CA . ARG A 1 358 ? -11.787 4.422 -21.412 1.00 96.44 358 ARG A CA 1
ATOM 2646 C C . ARG A 1 358 ? -10.942 5.028 -22.535 1.00 96.44 358 ARG A C 1
ATOM 2648 O O . ARG A 1 358 ? -11.231 4.777 -23.700 1.00 96.44 358 ARG A O 1
ATOM 2655 N N . THR A 1 359 ? -9.941 5.849 -22.217 1.00 97.06 359 THR A N 1
ATOM 2656 C CA . THR A 1 359 ? -9.149 6.568 -23.223 1.00 97.06 359 THR A CA 1
ATOM 2657 C C . THR A 1 359 ? -7.779 5.914 -23.400 1.00 97.06 359 THR A C 1
ATOM 2659 O O . THR A 1 359 ? -6.939 5.948 -22.503 1.00 97.06 359 THR A O 1
ATOM 2662 N N . GLU A 1 360 ? -7.523 5.350 -24.580 1.00 95.19 360 GLU A N 1
ATOM 2663 C CA . GLU A 1 360 ? -6.311 4.571 -24.882 1.00 95.19 360 GLU A CA 1
ATOM 2664 C C . GLU A 1 360 ? -5.214 5.408 -25.553 1.00 95.19 360 GLU A C 1
ATOM 2666 O O . GLU A 1 360 ? -4.696 5.062 -26.611 1.00 95.19 360 GLU A O 1
ATOM 2671 N N . THR A 1 361 ? -4.863 6.547 -24.957 1.00 97.25 361 THR A N 1
ATOM 2672 C CA . THR A 1 361 ? -3.715 7.343 -25.417 1.00 97.25 361 THR A CA 1
ATOM 2673 C C . THR A 1 361 ? -2.612 7.338 -24.368 1.00 97.25 361 THR A C 1
ATOM 2675 O O . THR A 1 361 ? -2.924 7.291 -23.172 1.00 97.25 361 THR A O 1
ATOM 2678 N N . PRO A 1 362 ? -1.335 7.477 -24.777 1.00 96.44 362 PRO A N 1
ATOM 2679 C CA . PRO A 1 362 ? -0.233 7.602 -23.832 1.00 96.44 362 PRO A CA 1
ATOM 2680 C C . PRO A 1 362 ? -0.540 8.682 -22.777 1.00 96.44 362 PRO A C 1
ATOM 2682 O O . PRO A 1 362 ? -0.357 8.481 -21.578 1.00 96.44 362 PRO A O 1
ATOM 2685 N N . ALA A 1 363 ? -1.061 9.838 -23.221 1.00 97.06 363 ALA A N 1
ATOM 2686 C CA . ALA A 1 363 ? -1.265 11.001 -22.358 1.00 97.06 363 ALA A CA 1
ATOM 2687 C C . ALA A 1 363 ? -2.415 10.778 -21.372 1.00 97.06 363 ALA A C 1
ATOM 2689 O O . ALA A 1 363 ? -2.337 11.207 -20.222 1.00 97.06 363 ALA A O 1
ATOM 2690 N N . ALA A 1 364 ? -3.466 10.070 -21.797 1.00 97.44 364 ALA A N 1
ATOM 2691 C CA . ALA A 1 364 ? -4.548 9.671 -20.910 1.00 97.44 364 ALA A CA 1
ATOM 2692 C C . ALA A 1 364 ? -4.082 8.648 -19.865 1.00 97.44 364 ALA A C 1
ATOM 2694 O O . ALA A 1 364 ? -4.449 8.788 -18.699 1.00 97.44 364 ALA A O 1
ATOM 2695 N N . ARG A 1 365 ? -3.234 7.677 -20.240 1.00 97.56 365 ARG A N 1
ATOM 2696 C CA . ARG A 1 365 ? -2.645 6.706 -19.300 1.00 97.56 365 ARG A CA 1
ATOM 2697 C C . ARG A 1 365 ? -1.750 7.389 -18.267 1.00 97.56 365 ARG A C 1
ATOM 2699 O O . ARG A 1 365 ? -1.957 7.189 -17.073 1.00 97.56 365 ARG A O 1
ATOM 2706 N N . ALA A 1 366 ? -0.861 8.283 -18.701 1.00 96.94 366 ALA A N 1
ATOM 2707 C CA . ALA A 1 366 ? -0.037 9.096 -17.805 1.00 96.94 366 ALA A CA 1
ATOM 2708 C C . ALA A 1 366 ? -0.893 9.986 -16.884 1.00 96.94 366 ALA A C 1
ATOM 2710 O O . ALA A 1 366 ? -0.660 10.059 -15.679 1.00 96.94 366 ALA A O 1
ATOM 2711 N N . ARG A 1 367 ? -1.943 10.628 -17.415 1.00 97.25 367 ARG A N 1
ATOM 2712 C CA . ARG A 1 367 ? -2.850 11.458 -16.608 1.00 97.25 367 ARG A CA 1
ATOM 2713 C C . ARG A 1 367 ? -3.624 10.640 -15.579 1.00 97.25 367 ARG A C 1
ATOM 2715 O O . ARG A 1 367 ? -3.744 11.077 -14.436 1.00 97.25 367 ARG A O 1
ATOM 2722 N N . LEU A 1 368 ? -4.138 9.476 -15.971 1.00 97.94 368 LEU A N 1
ATOM 2723 C CA . LEU A 1 368 ? -4.797 8.542 -15.062 1.00 97.94 368 LEU A CA 1
ATOM 2724 C C . LEU A 1 368 ? -3.832 8.111 -13.959 1.00 97.94 368 LEU A C 1
ATOM 2726 O O . LEU A 1 368 ? -4.197 8.146 -12.788 1.00 97.94 368 LEU A O 1
ATOM 2730 N N . ALA A 1 369 ? -2.594 7.773 -14.319 1.00 96.94 369 ALA A N 1
ATOM 2731 C CA . ALA A 1 369 ? -1.554 7.410 -13.370 1.00 96.94 369 ALA A CA 1
ATOM 2732 C C . ALA A 1 369 ? -1.286 8.526 -12.348 1.00 96.94 369 ALA A C 1
ATOM 2734 O O . ALA A 1 369 ? -1.272 8.270 -11.144 1.00 96.94 369 ALA A O 1
ATOM 2735 N N . GLU A 1 370 ? -1.147 9.775 -12.804 1.00 96.00 370 GLU A N 1
ATOM 2736 C CA . GLU A 1 370 ? -0.964 10.930 -11.920 1.00 96.00 370 GLU A CA 1
ATOM 2737 C C . GLU A 1 370 ? -2.158 11.126 -10.973 1.00 96.00 370 GLU A C 1
ATOM 2739 O O . GLU A 1 370 ? -1.949 11.371 -9.788 1.00 96.00 370 GLU A O 1
ATOM 2744 N N . ILE A 1 371 ? -3.398 10.974 -11.452 1.00 96.81 371 ILE A N 1
ATOM 2745 C CA . ILE A 1 371 ? -4.609 11.084 -10.618 1.00 96.81 371 ILE A CA 1
ATOM 2746 C C . ILE A 1 371 ? -4.673 9.951 -9.587 1.00 96.81 371 ILE A C 1
ATOM 2748 O O . ILE A 1 371 ? -4.921 10.198 -8.404 1.00 96.81 371 ILE A O 1
ATOM 2752 N N . LEU A 1 372 ? -4.411 8.710 -10.001 1.00 96.56 372 LEU A N 1
ATOM 2753 C CA . LEU A 1 372 ? -4.393 7.557 -9.101 1.00 96.56 372 LEU A CA 1
ATOM 2754 C C . LEU A 1 372 ? -3.321 7.725 -8.022 1.00 96.56 372 LEU A C 1
ATOM 2756 O O . LEU A 1 372 ? -3.595 7.481 -6.849 1.00 96.56 372 LEU A O 1
ATOM 2760 N N . LEU A 1 373 ? -2.127 8.199 -8.383 1.00 93.25 373 LEU A N 1
ATOM 2761 C CA . LEU A 1 373 ? -1.047 8.428 -7.430 1.00 93.25 373 LEU A CA 1
ATOM 2762 C C . LEU A 1 373 ? -1.344 9.617 -6.512 1.00 93.25 373 LEU A C 1
ATOM 2764 O O . LEU A 1 373 ? -1.213 9.495 -5.304 1.00 93.25 373 LEU A O 1
ATOM 2768 N N . ARG A 1 374 ? -1.740 10.769 -7.052 1.00 91.44 374 ARG A N 1
ATOM 2769 C CA . ARG A 1 374 ? -1.739 12.046 -6.316 1.00 91.44 374 ARG A CA 1
ATOM 2770 C C . ARG A 1 374 ? -3.097 12.426 -5.739 1.00 91.44 374 ARG A C 1
ATOM 2772 O O . ARG A 1 374 ? -3.128 13.180 -4.775 1.00 91.44 374 ARG A O 1
ATOM 2779 N N . ASN A 1 375 ? -4.206 11.912 -6.262 1.00 94.06 375 ASN A N 1
ATOM 2780 C CA . ASN A 1 375 ? -5.547 12.233 -5.758 1.00 94.06 375 ASN A CA 1
ATOM 2781 C C . ASN A 1 375 ? -6.171 11.055 -5.005 1.00 94.06 375 ASN A C 1
ATOM 2783 O O . ASN A 1 375 ? -6.874 11.292 -4.035 1.00 94.06 375 ASN A O 1
ATOM 2787 N N . ALA A 1 376 ? -5.906 9.806 -5.406 1.00 95.44 376 ALA A N 1
ATOM 2788 C CA . ALA A 1 376 ? -6.466 8.614 -4.748 1.00 95.44 376 ALA A CA 1
ATOM 2789 C C . ALA A 1 376 ? -5.444 7.820 -3.908 1.00 95.44 376 ALA A C 1
ATOM 2791 O O . ALA A 1 376 ? -5.821 6.912 -3.170 1.00 95.44 376 ALA A O 1
ATOM 2792 N N . TRP A 1 377 ? -4.148 8.131 -4.027 1.00 93.06 377 TRP A N 1
ATOM 2793 C CA . TRP A 1 377 ? -3.040 7.381 -3.422 1.00 93.06 377 TRP A CA 1
ATOM 2794 C C . TRP A 1 377 ? -3.123 5.861 -3.647 1.00 93.06 377 TRP A C 1
ATOM 2796 O O . TRP A 1 377 ? -3.132 5.041 -2.722 1.00 93.06 377 TRP A O 1
ATOM 2806 N N . LEU A 1 378 ? -3.162 5.482 -4.922 1.00 92.69 378 LEU A N 1
ATOM 2807 C CA . LEU A 1 378 ? -3.156 4.108 -5.420 1.00 92.69 378 LEU A CA 1
ATOM 2808 C C . LEU A 1 378 ? -1.860 3.849 -6.208 1.00 92.69 378 LEU A C 1
ATOM 2810 O O . LEU A 1 378 ? -1.901 3.676 -7.425 1.00 92.69 378 LEU A O 1
ATOM 2814 N N . PRO A 1 379 ? -0.686 3.836 -5.543 1.00 89.62 379 PRO A N 1
ATOM 2815 C CA . PRO A 1 379 ? 0.609 3.795 -6.223 1.00 89.62 379 PRO A CA 1
ATOM 2816 C C . PRO A 1 379 ? 0.793 2.555 -7.101 1.00 89.62 379 PRO A C 1
ATOM 2818 O O . PRO A 1 379 ? 1.358 2.667 -8.178 1.00 89.62 379 PRO A O 1
ATOM 2821 N N . GLY A 1 380 ? 0.294 1.386 -6.682 1.00 86.50 380 GLY A N 1
ATOM 2822 C CA . GLY A 1 380 ? 0.394 0.163 -7.487 1.00 86.50 380 GLY A CA 1
ATOM 2823 C C . GLY A 1 380 ? -0.333 0.285 -8.828 1.00 86.50 380 GLY A C 1
ATOM 2824 O O . GLY A 1 380 ? 0.267 0.052 -9.869 1.00 86.50 380 GLY A O 1
ATOM 2825 N N . GLU A 1 381 ? -1.596 0.718 -8.809 1.00 92.38 381 GLU A N 1
ATOM 2826 C CA . GLU A 1 381 ? -2.367 0.950 -10.039 1.00 92.38 381 GLU A CA 1
ATOM 2827 C C . GLU A 1 381 ? -1.761 2.078 -10.877 1.00 92.38 381 GLU A C 1
ATOM 2829 O O . GLU A 1 381 ? -1.665 1.957 -12.094 1.00 92.38 381 GLU A O 1
ATOM 2834 N N . ALA A 1 382 ? -1.306 3.158 -10.237 1.00 94.75 382 ALA A N 1
ATOM 2835 C CA . ALA A 1 382 ? -0.671 4.269 -10.930 1.00 94.75 382 ALA A CA 1
ATOM 2836 C C . ALA A 1 382 ? 0.589 3.840 -11.695 1.00 94.75 382 ALA A C 1
ATOM 2838 O O . ALA A 1 382 ? 0.768 4.248 -12.838 1.00 94.75 382 ALA A O 1
ATOM 2839 N N . LEU A 1 383 ? 1.447 3.007 -11.096 1.00 92.62 383 LEU A N 1
ATOM 2840 C CA . LEU A 1 383 ? 2.659 2.529 -11.763 1.00 92.62 383 LEU A CA 1
ATOM 2841 C C . LEU A 1 383 ? 2.335 1.674 -12.988 1.00 92.62 383 LEU A C 1
ATOM 2843 O O . LEU A 1 383 ? 2.943 1.899 -14.027 1.00 92.62 383 LEU A O 1
ATOM 2847 N N . VAL A 1 384 ? 1.323 0.804 -12.910 1.00 91.12 384 VAL A N 1
ATOM 2848 C CA . VAL A 1 384 ? 0.845 0.036 -14.075 1.00 91.12 384 VAL A CA 1
ATOM 2849 C C . VAL A 1 384 ? 0.398 0.972 -15.201 1.00 91.12 384 VAL A C 1
ATOM 2851 O O . VAL A 1 384 ? 0.786 0.797 -16.351 1.00 91.12 384 VAL A O 1
ATOM 2854 N N . ARG A 1 385 ? -0.374 2.020 -14.884 1.00 95.62 385 ARG A N 1
ATOM 2855 C CA . ARG A 1 385 ? -0.823 2.996 -15.894 1.00 95.62 385 ARG A CA 1
ATOM 2856 C C . ARG A 1 385 ? 0.327 3.806 -16.489 1.00 95.62 385 ARG A C 1
ATOM 2858 O O . ARG A 1 385 ? 0.281 4.148 -17.667 1.00 95.62 385 ARG A O 1
ATOM 2865 N N . TRP A 1 386 ? 1.363 4.102 -15.710 1.00 95.44 386 TRP A N 1
ATOM 2866 C CA . TRP A 1 386 ? 2.572 4.723 -16.244 1.00 95.44 386 TRP A CA 1
ATOM 2867 C C . TRP A 1 386 ? 3.376 3.773 -17.141 1.00 95.44 386 TRP A C 1
ATOM 2869 O O . TRP A 1 386 ? 3.877 4.215 -18.170 1.00 95.44 386 TRP A O 1
ATOM 2879 N N . GLU A 1 387 ? 3.486 2.490 -16.799 1.00 93.00 387 GLU A N 1
ATOM 2880 C CA . GLU A 1 387 ? 4.137 1.489 -17.655 1.00 93.00 387 GLU A CA 1
ATOM 2881 C C . GLU A 1 387 ? 3.398 1.337 -18.990 1.00 93.00 387 GLU A C 1
ATOM 2883 O O . GLU A 1 387 ? 4.035 1.341 -20.041 1.00 93.00 387 GLU A O 1
ATOM 2888 N N . GLU A 1 388 ? 2.060 1.315 -18.975 1.00 93.50 388 GLU A N 1
ATOM 2889 C CA . GLU A 1 388 ? 1.239 1.367 -20.193 1.00 93.50 388 GLU A CA 1
ATOM 2890 C C . GLU A 1 388 ? 1.552 2.622 -21.023 1.00 93.50 388 GLU A C 1
ATOM 2892 O O . GLU A 1 388 ? 1.735 2.540 -22.236 1.00 93.50 388 GLU A O 1
ATOM 2897 N N . ALA A 1 389 ? 1.654 3.784 -20.371 1.00 96.00 389 ALA A N 1
ATOM 2898 C CA . ALA A 1 389 ? 1.985 5.049 -21.020 1.00 96.00 389 ALA A CA 1
ATOM 2899 C C . ALA A 1 389 ? 3.378 5.008 -21.685 1.00 96.00 389 ALA A C 1
ATOM 2901 O O . ALA A 1 389 ? 3.524 5.429 -22.833 1.00 96.00 389 ALA A O 1
ATOM 2902 N N . LEU A 1 390 ? 4.381 4.453 -20.995 1.00 94.50 390 LEU A N 1
ATOM 2903 C CA . LEU A 1 390 ? 5.744 4.272 -21.508 1.00 94.50 390 LEU A CA 1
ATOM 2904 C C . LEU A 1 390 ? 5.819 3.256 -22.643 1.00 94.50 390 LEU A C 1
ATOM 2906 O O . LEU A 1 390 ? 6.521 3.493 -23.621 1.00 94.50 390 LEU A O 1
ATOM 2910 N N . ALA A 1 391 ? 5.079 2.152 -22.556 1.00 93.31 391 ALA A N 1
ATOM 2911 C CA . ALA A 1 391 ? 5.025 1.154 -23.619 1.00 93.31 391 ALA A CA 1
ATOM 2912 C C . ALA A 1 391 ? 4.485 1.750 -24.931 1.00 93.31 391 ALA A C 1
ATOM 2914 O O . ALA A 1 391 ? 4.916 1.354 -26.013 1.00 93.31 391 ALA A O 1
ATOM 2915 N N . MET A 1 392 ? 3.586 2.736 -24.842 1.00 96.06 392 MET A N 1
ATOM 2916 C CA . MET A 1 392 ? 3.082 3.470 -26.004 1.00 96.06 392 MET A CA 1
ATOM 2917 C C . MET A 1 392 ? 4.028 4.590 -26.487 1.00 96.06 392 MET A C 1
ATOM 2919 O O . MET A 1 392 ? 3.863 5.075 -27.606 1.00 96.06 392 MET A O 1
ATOM 2923 N N . ALA A 1 393 ? 5.006 5.008 -25.675 1.00 94.62 393 ALA A N 1
ATOM 2924 C CA . ALA A 1 393 ? 5.971 6.069 -25.987 1.00 94.62 393 ALA A CA 1
ATOM 2925 C C . ALA A 1 393 ? 7.416 5.723 -25.535 1.00 94.62 393 ALA A C 1
ATOM 2927 O O . ALA A 1 393 ? 8.041 6.498 -24.809 1.00 94.62 393 ALA A O 1
ATOM 2928 N N . PRO A 1 394 ? 8.002 4.594 -25.983 1.00 92.38 394 PRO A N 1
ATOM 2929 C CA . PRO A 1 394 ? 9.226 4.035 -25.390 1.00 92.38 394 PRO A CA 1
ATOM 2930 C C . PRO A 1 394 ? 10.498 4.864 -25.631 1.00 92.38 394 PRO A C 1
ATOM 2932 O O . PRO A 1 394 ? 11.521 4.630 -24.995 1.00 92.38 394 PRO A O 1
ATOM 2935 N N . GLY A 1 395 ? 10.466 5.815 -26.569 1.00 92.06 395 GLY A N 1
ATOM 2936 C CA . GLY A 1 395 ? 11.588 6.710 -26.867 1.00 92.06 395 GLY A CA 1
ATOM 2937 C C . GLY A 1 395 ? 11.559 8.040 -26.108 1.00 92.06 395 GLY A C 1
ATOM 2938 O O . GLY A 1 395 ? 12.523 8.802 -26.200 1.00 92.06 395 GLY A O 1
ATOM 2939 N N . ASP A 1 396 ? 10.485 8.339 -25.372 1.00 95.75 396 ASP A N 1
ATOM 2940 C CA . ASP A 1 396 ? 10.321 9.627 -24.698 1.00 95.75 396 ASP A CA 1
ATOM 2941 C C . ASP A 1 396 ? 11.026 9.633 -23.332 1.00 95.75 396 ASP A C 1
ATOM 2943 O O . ASP A 1 396 ? 10.520 9.127 -22.329 1.00 95.75 396 ASP A O 1
ATOM 2947 N N . LEU A 1 397 ? 12.220 10.234 -23.295 1.00 94.50 397 LEU A N 1
ATOM 2948 C CA . LEU A 1 397 ? 13.001 10.366 -22.063 1.00 94.50 397 LEU A CA 1
ATOM 2949 C C . LEU A 1 397 ? 12.257 11.169 -20.985 1.00 94.50 397 LEU A C 1
ATOM 2951 O O . LEU A 1 397 ? 12.378 10.840 -19.809 1.00 94.50 397 LEU A O 1
ATOM 2955 N N . GLY A 1 398 ? 11.477 12.187 -21.360 1.00 94.44 398 GLY A N 1
ATOM 2956 C CA . GLY A 1 398 ? 10.740 12.995 -20.387 1.00 94.44 398 GLY A CA 1
ATOM 2957 C C . GLY A 1 398 ? 9.686 12.169 -19.650 1.00 94.44 398 GLY A C 1
ATOM 2958 O O . GLY A 1 398 ? 9.472 12.347 -18.451 1.00 94.44 398 GLY A O 1
ATOM 2959 N N . TRP A 1 399 ? 9.072 11.209 -20.342 1.00 94.75 399 TRP A N 1
ATOM 2960 C CA . TRP A 1 399 ? 8.114 10.284 -19.740 1.00 94.75 399 TRP A CA 1
ATOM 2961 C C . TRP A 1 399 ? 8.800 9.262 -18.851 1.00 94.75 399 TRP A C 1
ATOM 2963 O O . TRP A 1 399 ? 8.315 8.989 -17.753 1.00 94.75 399 TRP A O 1
ATOM 2973 N N . ALA A 1 400 ? 9.940 8.726 -19.291 1.00 95.06 400 ALA A N 1
ATOM 2974 C CA . ALA A 1 400 ? 10.726 7.800 -18.485 1.00 95.06 400 ALA A CA 1
ATOM 2975 C C . ALA A 1 400 ? 11.240 8.466 -17.197 1.00 95.06 400 ALA A C 1
ATOM 2977 O O . ALA A 1 400 ? 11.206 7.850 -16.131 1.00 95.06 400 ALA A O 1
ATOM 2978 N N . GLU A 1 401 ? 11.647 9.738 -17.260 1.00 94.81 401 GLU A N 1
ATOM 2979 C CA . GLU A 1 401 ? 12.025 10.534 -16.086 1.00 94.81 401 GLU A CA 1
ATOM 2980 C C . GLU A 1 401 ? 10.832 10.775 -15.152 1.00 94.81 401 GLU A C 1
ATOM 2982 O O . GLU A 1 401 ? 10.946 10.533 -13.948 1.00 94.81 401 GLU A O 1
ATOM 2987 N N . ALA A 1 402 ? 9.670 11.163 -15.691 1.00 93.31 402 ALA A N 1
ATOM 2988 C CA . ALA A 1 402 ? 8.457 11.346 -14.896 1.00 93.31 402 ALA A CA 1
ATOM 2989 C C . ALA A 1 402 ? 8.038 10.047 -14.186 1.00 93.31 402 ALA A C 1
ATOM 2991 O O . ALA A 1 402 ? 7.785 10.053 -12.978 1.00 93.31 402 ALA A O 1
ATOM 2992 N N . PHE A 1 403 ? 8.031 8.918 -14.900 1.00 94.94 403 PHE A N 1
ATOM 2993 C CA . PHE A 1 403 ? 7.778 7.611 -14.302 1.00 94.94 403 PHE A CA 1
ATOM 2994 C C . PHE A 1 403 ? 8.809 7.271 -13.230 1.00 94.94 403 PHE A C 1
ATOM 2996 O O . PHE A 1 403 ? 8.430 6.801 -12.161 1.00 94.94 403 PHE A O 1
ATOM 3003 N N . ALA A 1 404 ? 10.095 7.529 -13.470 1.00 93.75 404 ALA A N 1
ATOM 3004 C CA . ALA A 1 404 ? 11.136 7.241 -12.497 1.00 93.75 404 ALA A CA 1
ATOM 3005 C C . ALA A 1 404 ? 10.958 8.031 -11.193 1.00 93.75 404 ALA A C 1
ATOM 3007 O O . ALA A 1 404 ? 11.111 7.464 -10.108 1.00 93.75 404 ALA A O 1
ATOM 3008 N N . ASP A 1 405 ? 10.554 9.299 -11.284 1.00 90.94 405 ASP A N 1
ATOM 3009 C CA . ASP A 1 405 ? 10.182 10.104 -10.121 1.00 90.94 405 ASP A CA 1
ATOM 3010 C C . ASP A 1 405 ? 8.984 9.499 -9.381 1.00 90.94 405 ASP A C 1
ATOM 3012 O O . ASP A 1 405 ? 8.986 9.420 -8.151 1.00 90.94 405 ASP A O 1
ATOM 3016 N N . ARG A 1 406 ? 7.961 9.034 -10.108 1.00 90.81 406 ARG A N 1
ATOM 3017 C CA . ARG A 1 406 ? 6.756 8.437 -9.503 1.00 90.81 406 ARG A CA 1
ATOM 3018 C C . ARG A 1 406 ? 7.025 7.075 -8.881 1.00 90.81 406 ARG A C 1
ATOM 3020 O O . ARG A 1 406 ? 6.524 6.794 -7.794 1.00 90.81 406 ARG A O 1
ATOM 3027 N N . ALA A 1 407 ? 7.852 6.262 -9.523 1.00 90.50 407 ALA A N 1
ATOM 3028 C CA . ALA A 1 407 ? 8.342 5.002 -8.996 1.00 90.50 407 ALA A CA 1
ATOM 3029 C C . ALA A 1 407 ? 9.138 5.223 -7.709 1.00 90.50 407 ALA A C 1
ATOM 3031 O O . ALA A 1 407 ? 8.929 4.499 -6.736 1.00 90.50 407 ALA A O 1
ATOM 3032 N N . GLU A 1 408 ? 9.985 6.255 -7.658 1.00 87.62 408 GLU A N 1
ATOM 3033 C CA . GLU A 1 408 ? 10.669 6.643 -6.428 1.00 87.62 408 GLU A CA 1
ATOM 3034 C C . GLU A 1 408 ? 9.665 7.014 -5.329 1.00 87.62 408 GLU A C 1
ATOM 3036 O O . GLU A 1 408 ? 9.726 6.389 -4.277 1.00 87.62 408 GLU A O 1
ATOM 3041 N N . ILE A 1 409 ? 8.701 7.919 -5.577 1.00 83.62 409 ILE A N 1
ATOM 3042 C CA . ILE A 1 409 ? 7.635 8.299 -4.612 1.00 83.62 409 ILE A CA 1
ATOM 3043 C C . ILE A 1 409 ? 6.880 7.077 -4.081 1.00 83.62 409 ILE A C 1
ATOM 3045 O O . ILE A 1 409 ? 6.551 6.988 -2.899 1.00 83.62 409 ILE A O 1
ATOM 3049 N N . ALA A 1 410 ? 6.570 6.134 -4.966 1.00 84.56 410 ALA A N 1
ATOM 3050 C CA . ALA A 1 410 ? 5.828 4.933 -4.625 1.00 84.56 410 ALA A CA 1
ATOM 3051 C C . ALA A 1 410 ? 6.651 3.927 -3.796 1.00 84.56 410 ALA A C 1
ATOM 3053 O O . ALA A 1 410 ? 6.100 2.922 -3.348 1.00 84.56 410 ALA A O 1
ATOM 3054 N N . GLY A 1 411 ? 7.947 4.173 -3.561 1.00 83.94 411 GLY A N 1
ATOM 3055 C CA . GLY A 1 411 ? 8.833 3.252 -2.846 1.00 83.94 411 GLY A CA 1
ATOM 3056 C C . GLY A 1 411 ? 9.474 2.184 -3.729 1.00 83.94 411 GLY A C 1
ATOM 3057 O O . GLY A 1 411 ? 9.977 1.187 -3.210 1.00 83.94 411 GLY A O 1
ATOM 3058 N N . HIS A 1 412 ? 9.475 2.383 -5.046 1.00 86.81 412 HIS A N 1
ATOM 3059 C CA . HIS A 1 412 ? 9.949 1.433 -6.052 1.00 86.81 412 HIS A CA 1
ATOM 3060 C C . HIS A 1 412 ? 10.995 2.038 -7.014 1.00 86.81 412 HIS A C 1
ATOM 3062 O O . HIS A 1 412 ? 10.871 1.873 -8.226 1.00 86.81 412 HIS A O 1
ATOM 3068 N N . PRO A 1 413 ? 12.067 2.694 -6.525 1.00 90.19 413 PRO A N 1
ATOM 3069 C CA . PRO A 1 413 ? 13.018 3.413 -7.382 1.00 90.19 413 PRO A CA 1
ATOM 3070 C C . PRO A 1 413 ? 13.696 2.541 -8.457 1.00 90.19 413 PRO A C 1
ATOM 3072 O O . PRO A 1 413 ? 14.040 3.046 -9.523 1.00 90.19 413 PRO A O 1
ATOM 3075 N N . LEU A 1 414 ? 13.842 1.227 -8.237 1.00 90.00 414 LEU A N 1
ATOM 3076 C CA . LEU A 1 414 ? 14.409 0.320 -9.245 1.00 90.00 414 LEU A CA 1
ATOM 3077 C C . LEU A 1 414 ? 13.551 0.197 -10.514 1.00 90.00 414 LEU A C 1
ATOM 3079 O O . LEU A 1 414 ? 14.119 -0.000 -11.582 1.00 90.00 414 LEU A O 1
ATOM 3083 N N . LEU A 1 415 ? 12.227 0.381 -10.438 1.00 90.19 415 LEU A N 1
ATOM 3084 C CA . LEU A 1 415 ? 11.387 0.455 -11.643 1.00 90.19 415 LEU A CA 1
ATOM 3085 C C . LEU A 1 415 ? 11.769 1.655 -12.505 1.00 90.19 415 LEU A C 1
ATOM 3087 O O . LEU A 1 415 ? 11.926 1.525 -13.714 1.00 90.19 415 LEU A O 1
ATOM 3091 N N . GLY A 1 416 ? 11.995 2.807 -11.871 1.00 92.75 416 GLY A N 1
ATOM 3092 C CA . GLY A 1 416 ? 12.475 3.997 -12.563 1.00 92.75 416 GLY A CA 1
ATOM 3093 C C . GLY A 1 416 ? 13.835 3.775 -13.221 1.00 92.75 416 GLY A C 1
ATOM 3094 O O . GLY A 1 416 ? 14.054 4.193 -14.353 1.00 92.75 416 GLY A O 1
ATOM 3095 N N . ALA A 1 417 ? 14.744 3.070 -12.538 1.00 93.50 417 ALA A N 1
ATOM 3096 C CA . ALA A 1 417 ? 16.050 2.727 -13.095 1.00 93.50 417 ALA A CA 1
ATOM 3097 C C . ALA A 1 417 ? 15.925 1.823 -14.334 1.00 93.50 417 ALA A C 1
ATOM 3099 O O . ALA A 1 417 ? 16.623 2.053 -15.321 1.00 93.50 417 ALA A O 1
ATOM 3100 N N . ILE A 1 418 ? 15.024 0.834 -14.295 1.00 91.88 418 ILE A N 1
ATOM 3101 C CA . ILE A 1 418 ? 14.736 -0.067 -15.421 1.00 91.88 418 ILE A CA 1
ATOM 3102 C C . ILE A 1 418 ? 14.159 0.716 -16.603 1.00 91.88 418 ILE A C 1
ATOM 3104 O O . ILE A 1 418 ? 14.664 0.583 -17.714 1.00 91.88 418 ILE A O 1
ATOM 3108 N N . ALA A 1 419 ? 13.167 1.575 -16.367 1.00 93.00 419 ALA A N 1
ATOM 3109 C CA . ALA A 1 419 ? 12.548 2.379 -17.420 1.00 93.00 419 ALA A CA 1
ATOM 3110 C C . ALA A 1 419 ? 13.516 3.374 -18.075 1.00 93.00 419 ALA A C 1
ATOM 3112 O O . ALA A 1 419 ? 13.411 3.648 -19.264 1.00 93.00 419 ALA A O 1
ATOM 3113 N N . LEU A 1 420 ? 14.487 3.894 -17.321 1.00 95.62 420 LEU A N 1
ATOM 3114 C CA . LEU A 1 420 ? 15.491 4.821 -17.840 1.00 95.62 420 LEU A CA 1
ATOM 3115 C C . LEU A 1 420 ? 16.641 4.130 -18.588 1.00 95.62 420 LEU A C 1
ATOM 3117 O O . LEU A 1 420 ? 17.324 4.777 -19.384 1.00 95.62 420 LEU A O 1
ATOM 3121 N N . ALA A 1 421 ? 16.880 2.837 -18.350 1.00 93.62 421 ALA A N 1
ATOM 3122 C CA . ALA A 1 421 ? 18.022 2.115 -18.912 1.00 93.62 421 ALA A CA 1
ATOM 3123 C C . ALA A 1 421 ? 18.109 2.155 -20.456 1.00 93.62 421 ALA A C 1
ATOM 3125 O O . ALA A 1 421 ? 19.214 2.394 -20.958 1.00 93.62 421 ALA A O 1
ATOM 3126 N N . PRO A 1 422 ? 17.006 2.015 -21.223 1.00 93.56 422 PRO A N 1
ATOM 3127 C CA . PRO A 1 422 ? 17.032 2.117 -22.686 1.00 93.56 422 PRO A CA 1
ATOM 3128 C C . PRO A 1 422 ? 17.531 3.467 -23.217 1.00 93.56 422 PRO A C 1
ATOM 3130 O O . PRO A 1 422 ? 18.060 3.531 -24.324 1.00 93.56 422 PRO A O 1
ATOM 3133 N N . HIS A 1 423 ? 17.420 4.543 -22.430 1.00 93.62 423 HIS A N 1
ATOM 3134 C CA . HIS A 1 423 ? 17.857 5.882 -22.836 1.00 93.62 423 HIS A CA 1
ATOM 3135 C C . HIS A 1 423 ? 19.368 6.103 -22.683 1.00 93.62 423 HIS A C 1
ATOM 3137 O O . HIS A 1 423 ? 19.881 7.142 -23.098 1.00 93.62 423 HIS A O 1
ATOM 3143 N N . GLY A 1 424 ? 20.103 5.139 -22.119 1.00 93.00 424 GLY A N 1
ATOM 3144 C CA . GLY A 1 424 ? 21.562 5.122 -22.113 1.00 93.00 424 GLY A CA 1
ATOM 3145 C C . GLY A 1 424 ? 22.210 6.274 -21.337 1.00 93.00 424 GLY A C 1
ATOM 3146 O O . GLY A 1 424 ? 21.798 6.632 -20.232 1.00 93.00 424 GLY A O 1
ATOM 3147 N N . ALA A 1 425 ? 23.288 6.828 -21.899 1.00 92.31 425 ALA A N 1
ATOM 3148 C CA . ALA A 1 425 ? 24.169 7.774 -21.214 1.00 92.31 425 ALA A CA 1
ATOM 3149 C C . ALA A 1 425 ? 23.482 9.034 -20.638 1.00 92.31 425 ALA A C 1
ATOM 3151 O O . ALA A 1 425 ? 23.780 9.372 -19.487 1.00 92.31 425 ALA A O 1
ATOM 3152 N N . PRO A 1 426 ? 22.535 9.689 -21.345 1.00 92.88 426 PRO A N 1
ATOM 3153 C CA . PRO A 1 426 ? 21.764 10.809 -20.799 1.00 92.88 426 PRO A CA 1
ATOM 3154 C C . PRO A 1 426 ? 21.107 10.533 -19.438 1.00 92.88 426 PRO A C 1
ATOM 3156 O O . PRO A 1 426 ? 21.090 11.417 -18.584 1.00 92.88 426 PRO A O 1
ATOM 3159 N N . ALA A 1 427 ? 20.635 9.306 -19.197 1.00 94.94 427 ALA A N 1
ATOM 3160 C CA . ALA A 1 427 ? 19.889 8.953 -17.991 1.00 94.94 427 ALA A CA 1
ATOM 3161 C C . ALA A 1 427 ? 20.759 8.392 -16.846 1.00 94.94 427 ALA A C 1
ATOM 3163 O O . ALA A 1 427 ? 20.277 8.220 -15.724 1.00 94.94 427 ALA A O 1
ATOM 3164 N N . MET A 1 428 ? 22.053 8.125 -17.075 1.00 94.44 428 MET A N 1
ATOM 3165 C CA . MET A 1 428 ? 22.903 7.382 -16.126 1.00 94.44 428 MET A CA 1
ATOM 3166 C C . MET A 1 428 ? 23.011 8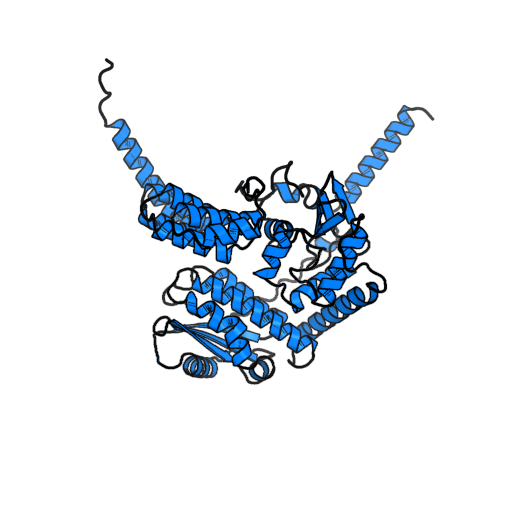.025 -14.737 1.00 94.44 428 MET A C 1
ATOM 3168 O O . MET A 1 428 ? 23.045 7.312 -13.736 1.00 94.44 428 MET A O 1
ATOM 3172 N N . SER A 1 429 ? 23.043 9.361 -14.645 1.00 94.31 429 SER A N 1
ATOM 3173 C CA . SER A 1 429 ? 23.061 10.043 -13.338 1.00 94.31 429 SER A CA 1
ATOM 3174 C C . SER A 1 429 ? 21.770 9.798 -12.549 1.00 94.31 429 SER A C 1
ATOM 3176 O O . SER A 1 429 ? 21.824 9.593 -11.336 1.00 94.31 429 SER A O 1
ATOM 3178 N N . ARG A 1 430 ? 20.615 9.778 -13.228 1.00 94.94 430 ARG A N 1
ATOM 3179 C CA . ARG A 1 430 ? 19.326 9.510 -12.584 1.00 94.94 430 ARG A CA 1
ATOM 3180 C C . ARG A 1 430 ? 19.202 8.036 -12.206 1.00 94.94 430 ARG A C 1
ATOM 3182 O O . ARG A 1 430 ? 18.872 7.754 -11.057 1.00 94.94 430 ARG A O 1
ATOM 3189 N N . ILE A 1 431 ? 19.583 7.115 -13.094 1.00 95.50 431 ILE A N 1
ATOM 3190 C CA . ILE A 1 431 ? 19.653 5.671 -12.801 1.00 95.50 431 ILE A CA 1
ATOM 3191 C C . ILE A 1 431 ? 20.495 5.413 -11.546 1.00 95.50 431 ILE A C 1
ATOM 3193 O O . ILE A 1 431 ? 20.045 4.728 -10.629 1.00 95.50 431 ILE A O 1
ATOM 3197 N N . ALA A 1 432 ? 21.678 6.027 -11.454 1.00 94.06 432 ALA A N 1
ATOM 3198 C CA . ALA A 1 432 ? 22.521 5.910 -10.273 1.00 94.06 432 ALA A CA 1
ATOM 3199 C C . ALA A 1 432 ? 21.811 6.349 -8.985 1.00 94.06 432 ALA A C 1
ATOM 3201 O O . ALA A 1 432 ? 21.846 5.631 -7.986 1.00 94.06 432 ALA A O 1
ATOM 3202 N N . SER A 1 433 ? 21.142 7.508 -9.010 1.00 93.44 433 SER A N 1
ATOM 3203 C CA . SER A 1 433 ? 20.404 8.020 -7.848 1.00 93.44 433 SER A CA 1
ATOM 3204 C C . SER A 1 433 ? 19.306 7.059 -7.383 1.00 93.44 433 SER A C 1
ATOM 3206 O O . SER A 1 433 ? 19.124 6.880 -6.183 1.00 93.44 433 SER A O 1
ATOM 3208 N N . LEU A 1 434 ? 18.639 6.379 -8.319 1.00 91.75 434 LEU A N 1
ATOM 3209 C CA . LEU A 1 434 ? 17.569 5.426 -8.029 1.00 91.75 434 LEU A CA 1
ATOM 3210 C C . LEU A 1 434 ? 18.105 4.126 -7.418 1.00 91.75 434 LEU A C 1
ATOM 3212 O O . LEU A 1 434 ? 17.523 3.617 -6.461 1.00 91.75 434 LEU A O 1
ATOM 3216 N N . PHE A 1 435 ? 19.250 3.621 -7.889 1.00 90.19 435 PHE A N 1
ATOM 3217 C CA . PHE A 1 435 ? 19.935 2.503 -7.229 1.00 90.19 435 PHE A CA 1
ATOM 3218 C C . PHE A 1 435 ? 20.347 2.866 -5.797 1.00 90.19 435 PHE A C 1
ATOM 3220 O O . PHE A 1 435 ? 20.087 2.099 -4.870 1.00 90.19 435 PHE A O 1
ATOM 3227 N N . LEU A 1 436 ? 20.909 4.059 -5.580 1.00 88.00 436 LEU A N 1
ATOM 3228 C CA . LEU A 1 436 ? 21.260 4.527 -4.235 1.00 88.00 436 LEU A CA 1
ATOM 3229 C C . LEU A 1 436 ? 20.021 4.671 -3.337 1.00 88.00 436 LEU A C 1
ATOM 3231 O O . LEU A 1 436 ? 20.048 4.223 -2.191 1.00 88.00 436 LEU A O 1
ATOM 3235 N N . ALA A 1 437 ? 18.919 5.218 -3.860 1.00 84.88 437 ALA A N 1
ATOM 3236 C CA . ALA A 1 437 ? 17.640 5.306 -3.152 1.00 84.88 437 ALA A CA 1
ATOM 3237 C C . ALA A 1 437 ? 17.070 3.918 -2.799 1.00 84.88 437 ALA A C 1
ATOM 3239 O O . ALA A 1 437 ? 16.456 3.746 -1.746 1.00 84.88 437 ALA A O 1
ATOM 3240 N N . ALA A 1 438 ? 17.329 2.908 -3.636 1.00 83.00 438 ALA A N 1
ATOM 3241 C CA . ALA A 1 438 ? 17.002 1.506 -3.375 1.00 83.00 438 ALA A CA 1
ATOM 3242 C C . ALA A 1 438 ? 17.952 0.814 -2.375 1.00 83.00 438 ALA A C 1
ATOM 3244 O O . ALA A 1 438 ? 17.752 -0.360 -2.060 1.00 83.00 438 ALA A O 1
ATOM 3245 N N . GLY A 1 439 ? 19.000 1.497 -1.898 1.00 85.12 439 GLY A N 1
ATOM 3246 C CA . GLY A 1 439 ? 20.050 0.916 -1.055 1.00 85.12 439 GLY A CA 1
ATOM 3247 C C . GLY A 1 439 ? 21.075 0.062 -1.814 1.00 85.12 439 GLY A C 1
ATOM 3248 O O . GLY A 1 439 ? 21.894 -0.604 -1.187 1.00 85.12 439 GLY A O 1
ATOM 3249 N N . GLN A 1 440 ? 21.060 0.082 -3.148 1.00 85.94 440 GLN A N 1
ATOM 3250 C CA . GLN A 1 440 ? 21.993 -0.638 -4.017 1.00 85.94 440 GLN A CA 1
ATOM 3251 C C . GLN A 1 440 ? 23.242 0.221 -4.265 1.00 85.94 440 GLN A C 1
ATOM 3253 O O . GLN A 1 440 ? 23.402 0.845 -5.316 1.00 85.94 440 GLN A O 1
ATOM 3258 N N . ILE A 1 441 ? 24.112 0.284 -3.251 1.00 90.12 441 ILE A N 1
ATOM 3259 C CA . ILE A 1 441 ? 25.258 1.206 -3.216 1.00 90.12 441 ILE A CA 1
ATOM 3260 C C . ILE A 1 441 ? 26.228 0.949 -4.374 1.00 90.12 441 ILE A C 1
ATOM 3262 O O . ILE A 1 441 ? 26.561 1.878 -5.108 1.00 90.12 441 ILE A O 1
ATOM 3266 N N . GLU A 1 442 ? 26.666 -0.297 -4.554 1.00 92.44 442 GLU A N 1
ATOM 3267 C CA . GLU A 1 442 ? 27.663 -0.646 -5.572 1.00 92.44 442 GLU A CA 1
ATOM 3268 C C . GLU A 1 442 ? 27.165 -0.386 -7.005 1.00 92.44 442 GLU A C 1
ATOM 3270 O O . GLU A 1 442 ? 27.840 0.371 -7.714 1.00 92.44 442 GLU A O 1
ATOM 3275 N N . PRO A 1 443 ? 25.977 -0.878 -7.430 1.00 90.75 443 PRO A N 1
ATOM 3276 C CA . PRO A 1 443 ? 25.414 -0.510 -8.730 1.00 90.75 443 PRO A CA 1
ATOM 3277 C C . PRO A 1 443 ? 25.264 1.005 -8.907 1.00 90.75 443 PRO A C 1
ATOM 3279 O O . PRO A 1 443 ? 25.603 1.544 -9.961 1.00 90.75 443 PRO A O 1
ATOM 3282 N N . GLY A 1 444 ? 24.809 1.716 -7.869 1.00 92.00 444 GLY A N 1
ATOM 3283 C CA . GLY A 1 444 ? 24.660 3.170 -7.907 1.00 92.00 444 GLY A CA 1
ATOM 3284 C C . GLY A 1 444 ? 25.980 3.897 -8.178 1.00 92.00 444 GLY A C 1
ATOM 3285 O O . GLY A 1 444 ? 26.043 4.764 -9.050 1.00 92.00 444 GLY A O 1
ATOM 3286 N N . ILE A 1 445 ? 27.058 3.517 -7.486 1.00 94.81 445 ILE A N 1
ATOM 3287 C CA . ILE A 1 445 ? 28.397 4.094 -7.690 1.00 94.81 445 ILE A CA 1
ATOM 3288 C C . ILE A 1 445 ? 28.925 3.791 -9.096 1.00 94.81 445 ILE A C 1
ATOM 3290 O O . ILE A 1 445 ? 29.525 4.668 -9.723 1.00 94.81 445 ILE A O 1
ATOM 3294 N N . ASP A 1 446 ? 28.706 2.582 -9.610 1.00 94.38 446 ASP A N 1
ATOM 3295 C CA . ASP A 1 446 ? 29.135 2.219 -10.959 1.00 94.38 446 ASP A CA 1
ATOM 3296 C C . ASP A 1 446 ? 28.458 3.087 -12.037 1.00 94.38 446 ASP A C 1
ATOM 3298 O O . ASP A 1 446 ? 29.136 3.676 -12.887 1.00 94.38 446 ASP A O 1
ATOM 3302 N N . PHE A 1 447 ? 27.138 3.280 -11.950 1.00 93.62 447 PHE A N 1
ATOM 3303 C CA . PHE A 1 447 ? 26.425 4.187 -12.856 1.00 93.62 447 PHE A CA 1
ATOM 3304 C C . PHE A 1 447 ? 26.899 5.645 -12.726 1.00 93.62 447 PHE A C 1
ATOM 3306 O O . PHE A 1 447 ? 27.003 6.334 -13.744 1.00 93.62 447 PHE A O 1
ATOM 3313 N N . LEU A 1 448 ? 27.258 6.123 -11.524 1.00 93.69 448 LEU A N 1
ATOM 3314 C CA . LEU A 1 448 ? 27.854 7.460 -11.354 1.00 93.69 448 LEU A CA 1
ATOM 3315 C C . LEU A 1 448 ? 29.192 7.590 -12.085 1.00 93.69 448 LEU A C 1
ATOM 3317 O O . LEU A 1 448 ? 29.435 8.603 -12.744 1.00 93.69 448 LEU A O 1
ATOM 3321 N N . ARG A 1 449 ? 30.063 6.579 -11.989 1.00 95.38 449 ARG A N 1
ATOM 3322 C CA . ARG A 1 449 ? 31.358 6.579 -12.688 1.00 95.38 449 ARG A CA 1
ATOM 3323 C C . ARG A 1 449 ? 31.159 6.648 -14.198 1.00 95.38 449 ARG A C 1
ATOM 3325 O O . ARG A 1 449 ? 31.780 7.491 -14.845 1.00 95.38 449 ARG A O 1
ATOM 3332 N N . ARG A 1 450 ? 30.248 5.831 -14.740 1.00 94.81 450 ARG A N 1
ATOM 3333 C CA . ARG A 1 450 ? 29.896 5.840 -16.169 1.00 94.81 450 ARG A CA 1
ATOM 3334 C C . ARG A 1 450 ? 29.316 7.187 -16.612 1.00 94.81 450 ARG A C 1
ATOM 3336 O O . ARG A 1 450 ? 29.763 7.739 -17.615 1.00 94.81 450 ARG A O 1
ATOM 3343 N N . ALA A 1 451 ? 28.418 7.776 -15.822 1.00 94.12 451 ALA A N 1
ATOM 3344 C CA . ALA A 1 451 ? 27.864 9.100 -16.105 1.00 94.12 451 ALA A CA 1
ATOM 3345 C C . ALA A 1 451 ? 28.941 10.201 -16.131 1.00 94.12 451 ALA A C 1
ATOM 3347 O O . ALA A 1 451 ? 28.917 11.078 -16.994 1.00 94.12 451 ALA A O 1
ATOM 3348 N N . ASN A 1 452 ? 29.892 10.163 -15.192 1.00 94.62 452 ASN A N 1
ATOM 3349 C CA . ASN A 1 452 ? 30.988 11.130 -15.121 1.00 94.62 452 ASN A CA 1
ATOM 3350 C C . ASN A 1 452 ? 31.964 10.983 -16.294 1.00 94.62 452 ASN A C 1
ATOM 3352 O O . ASN A 1 452 ? 32.403 11.995 -16.843 1.00 94.62 452 ASN A O 1
ATOM 3356 N N . ALA A 1 453 ? 32.273 9.749 -16.703 1.00 94.69 453 ALA A N 1
ATOM 3357 C CA . ALA A 1 453 ? 33.095 9.483 -17.880 1.00 94.69 453 ALA A CA 1
ATOM 3358 C C . ALA A 1 453 ? 32.456 10.071 -19.149 1.00 94.69 453 ALA A C 1
ATOM 3360 O O . ALA A 1 453 ? 33.099 10.850 -19.851 1.00 94.69 453 ALA A O 1
ATOM 3361 N N . TRP A 1 454 ? 31.163 9.812 -19.367 1.00 93.94 454 TRP A N 1
ATOM 3362 C CA . TRP A 1 454 ? 30.417 10.363 -20.501 1.00 93.94 454 TRP A CA 1
ATOM 3363 C C . TRP A 1 454 ? 30.357 11.900 -20.493 1.00 93.94 454 TRP A C 1
ATOM 3365 O O . TRP A 1 454 ? 30.597 12.541 -21.515 1.00 93.94 454 TRP A O 1
ATOM 3375 N N . LYS A 1 455 ? 30.098 12.525 -19.332 1.00 93.31 455 LYS A N 1
ATOM 3376 C CA . LYS A 1 455 ? 30.107 13.996 -19.194 1.00 93.31 455 LYS A CA 1
ATOM 3377 C C . LYS A 1 455 ? 31.466 14.600 -19.557 1.00 93.31 455 LYS A C 1
ATOM 3379 O O . LYS A 1 455 ? 31.512 15.671 -20.169 1.00 93.31 455 LYS A O 1
ATOM 3384 N N . LYS A 1 456 ? 32.563 13.930 -19.188 1.00 93.75 456 LYS A N 1
ATOM 3385 C CA . LYS A 1 456 ? 33.929 14.361 -19.511 1.00 93.75 456 LYS A CA 1
ATOM 3386 C C . LYS A 1 456 ? 34.196 14.284 -21.016 1.00 93.75 456 LYS A C 1
ATOM 3388 O O . LYS A 1 456 ? 34.709 15.249 -21.573 1.00 93.75 456 LYS A O 1
ATOM 3393 N N . GLU A 1 457 ? 33.800 13.190 -21.662 1.00 93.12 457 GLU A N 1
ATOM 3394 C CA . GLU A 1 457 ? 33.917 12.994 -23.115 1.00 93.12 457 GLU A CA 1
ATOM 3395 C C . GLU A 1 457 ? 33.132 14.061 -23.898 1.00 93.12 457 GLU A C 1
ATOM 3397 O O . GLU A 1 457 ? 33.716 14.813 -24.676 1.00 93.12 457 GLU A O 1
ATOM 3402 N N . ARG A 1 458 ? 31.845 14.254 -23.576 1.00 91.81 458 ARG A N 1
ATOM 3403 C CA . ARG A 1 458 ? 30.986 15.307 -24.156 1.00 91.81 458 ARG A CA 1
ATOM 3404 C C . ARG A 1 458 ? 31.538 16.719 -23.971 1.00 91.81 458 ARG A C 1
ATOM 3406 O O . ARG A 1 458 ? 31.350 17.579 -24.832 1.00 91.81 458 ARG A O 1
ATOM 3413 N N . SER A 1 459 ? 32.171 16.988 -22.830 1.00 90.38 459 SER A N 1
ATOM 3414 C CA . SER A 1 459 ? 32.788 18.293 -22.572 1.00 90.38 459 SER A CA 1
ATOM 3415 C C . SER A 1 459 ? 34.014 18.507 -23.459 1.00 90.38 459 SER A C 1
ATOM 3417 O O . SER A 1 459 ? 34.157 19.591 -24.018 1.00 90.38 459 SER A O 1
ATOM 3419 N N . ALA A 1 460 ? 34.842 17.471 -23.648 1.00 91.06 460 ALA A N 1
ATOM 3420 C CA . ALA A 1 460 ? 35.998 17.514 -24.541 1.00 91.06 460 ALA A CA 1
ATOM 3421 C C . ALA A 1 460 ? 35.588 17.727 -26.011 1.00 91.06 460 ALA A C 1
ATOM 3423 O O . ALA A 1 460 ? 36.167 18.575 -26.692 1.00 91.06 460 ALA A O 1
ATOM 3424 N N . GLU A 1 461 ? 34.539 17.041 -26.476 1.00 90.69 461 GLU A N 1
ATOM 3425 C CA . GLU A 1 461 ? 33.964 17.234 -27.817 1.00 90.69 461 GLU A CA 1
ATOM 3426 C C . GLU A 1 461 ? 33.485 18.675 -28.038 1.00 90.69 461 GLU A C 1
ATOM 3428 O O . GLU A 1 461 ? 33.785 19.286 -29.063 1.00 90.69 461 GLU A O 1
ATOM 3433 N N . ARG A 1 462 ? 32.777 19.255 -27.056 1.00 88.00 462 ARG A N 1
ATOM 3434 C CA . ARG A 1 462 ? 32.300 20.646 -27.131 1.00 88.00 462 ARG A CA 1
ATOM 3435 C C . ARG A 1 462 ? 33.439 21.653 -27.217 1.00 88.00 462 ARG A C 1
ATOM 3437 O O . ARG A 1 462 ? 33.304 22.636 -27.936 1.00 88.00 462 ARG A O 1
ATOM 3444 N N . THR A 1 463 ? 34.540 21.417 -26.506 1.00 87.25 463 THR A N 1
ATOM 3445 C CA . THR A 1 463 ? 35.730 22.278 -26.573 1.00 87.25 463 THR A CA 1
ATOM 3446 C C . THR A 1 463 ? 36.541 22.100 -27.857 1.00 87.25 463 THR A C 1
ATOM 3448 O O . THR A 1 463 ? 37.271 23.010 -28.231 1.00 87.25 463 THR A O 1
ATOM 3451 N N . ALA A 1 464 ? 36.417 20.954 -28.535 1.00 82.31 464 ALA A N 1
ATOM 3452 C CA . ALA A 1 464 ? 37.118 20.664 -29.786 1.00 82.31 464 ALA A CA 1
ATOM 3453 C C . ALA A 1 464 ? 36.399 21.210 -31.034 1.00 82.31 464 ALA A C 1
ATOM 3455 O O . ALA A 1 464 ? 37.004 21.285 -32.103 1.00 82.31 464 ALA A O 1
ATOM 3456 N N . LEU A 1 465 ? 35.122 21.598 -30.924 1.00 76.75 465 LEU A N 1
ATOM 3457 C CA . LEU A 1 465 ? 34.395 22.232 -32.022 1.00 76.75 465 LEU A CA 1
ATOM 3458 C C . LEU A 1 465 ? 34.956 23.647 -32.260 1.00 76.75 465 LEU A C 1
ATOM 3460 O O . LEU A 1 465 ? 34.929 24.463 -31.337 1.00 76.75 465 LEU A O 1
ATOM 3464 N N . PRO A 1 466 ? 35.451 23.967 -33.474 1.00 74.44 466 PRO A N 1
ATOM 3465 C CA . PRO A 1 466 ? 35.960 25.299 -33.774 1.00 74.44 466 PRO A CA 1
ATOM 3466 C C . PRO A 1 466 ? 34.858 26.331 -33.532 1.00 74.44 466 PRO A C 1
ATOM 3468 O O . PRO A 1 466 ? 33.705 26.129 -33.929 1.00 74.44 466 PRO A O 1
ATOM 3471 N N . SER A 1 467 ? 35.209 27.432 -32.865 1.00 71.75 467 SER A N 1
ATOM 3472 C CA . SER A 1 467 ? 34.318 28.571 -32.670 1.00 71.75 467 SER A CA 1
ATOM 3473 C C . SER A 1 467 ? 33.740 28.970 -34.024 1.00 71.75 467 SER A C 1
ATOM 3475 O O . SER A 1 467 ? 34.478 29.320 -34.947 1.00 71.75 467 SER A O 1
ATOM 3477 N N . ARG A 1 468 ? 32.411 28.872 -34.169 1.00 63.72 468 ARG A N 1
ATOM 3478 C CA . ARG A 1 468 ? 31.739 29.376 -35.368 1.00 63.72 468 ARG A CA 1
ATOM 3479 C C . ARG A 1 468 ? 32.159 30.839 -35.544 1.00 63.72 468 ARG A C 1
ATOM 3481 O O . ARG A 1 468 ? 32.067 31.581 -34.562 1.00 63.72 468 ARG A O 1
ATOM 3488 N N . PRO A 1 469 ? 32.633 31.247 -36.734 1.00 62.06 469 PRO A N 1
ATOM 3489 C CA . PRO A 1 469 ? 32.958 32.642 -36.979 1.00 62.06 469 PRO A CA 1
ATOM 3490 C C . PRO A 1 469 ? 31.717 33.481 -36.669 1.00 62.06 469 PRO A C 1
ATOM 3492 O O . PRO A 1 469 ? 30.616 33.166 -37.126 1.00 62.06 469 PRO A O 1
ATOM 3495 N N . SER A 1 470 ? 31.891 34.489 -35.821 1.00 65.25 470 SER A N 1
ATOM 3496 C CA . SER A 1 470 ? 30.872 35.490 -35.521 1.00 65.25 470 SER A CA 1
ATOM 3497 C C . SER A 1 470 ? 30.477 36.190 -36.821 1.00 65.25 470 SER A C 1
ATOM 3499 O O . SER A 1 470 ? 31.358 36.735 -37.489 1.00 65.25 470 SER A O 1
ATOM 3501 N N . ILE A 1 471 ? 29.192 36.117 -37.182 1.00 60.25 471 ILE A N 1
ATOM 3502 C CA . ILE A 1 471 ? 28.597 36.865 -38.302 1.00 60.25 471 ILE A CA 1
ATOM 3503 C C . ILE A 1 471 ? 28.317 38.290 -37.846 1.00 60.25 471 ILE A C 1
ATOM 3505 O O . ILE A 1 471 ? 27.767 38.429 -36.728 1.00 60.25 471 ILE A O 1
#

Secondary structure (DSSP, 8-state):
--HHHHHHHHHHHHHHHHHHHH---GGGSS-PPPPPPPP----SEE-TTSTTTTTHHHHHHHHHHIIIII-EEEEEEEE---S-HHHHHHHHHHH-----SSEEEEEEEETTTTEEEEEE-HHHHHHS-HHHHIIIIIHHHGGGTTSTTHHHHHHHHHHHHHHHHHHHHHTTSSPPPHHHHHHHHHHHHHHHHHHHTTTT--SS-BSSHHHHHHHHHHHHHHT---TT-TTB-HHHHHHHHHSPPPHHHHHHHHHHHHHTPSEEEEEETTEEEEEESS--TTPPPEEEEEETTEEEE-HHHHHHH--TTS-------TTSTTHHHHHHHHTTSSS----PPPP-TT--HHHHHHHHHT--SHHHHHHHHHHHHHTS--HHHHHHHHHHHHHHSTT-HHHHHHHHHHHHHTT-HHHHHHHHGGG-GGGHHHHHHHHHHTT-HHHHHHHHHHHHHHHHHHHHHHHHSPPPPP-